Protein 5HWK (pdb70)

Secondary structure (DSSP, 8-state):
--EEEEESSHHHHSPPTT-SEEEEEEEESEEEEEEEEESSSSS-SSS-EEEEEEEEHHHHTT-HHHHHHHHHH-TTPSP-SGGG-EEEEEEEEE-GGGGGGGGGGGGGS--TTEEEEEEEE-EE--GGGHHHHHHHHHHS-EE-TTS-EEEEEEEEEE-TTSTTB--S--HHHHHHHHHH-EETTEEHHHHHHHHHHHHHTS------HHHHHHHHHHHHHH-/--EEEEESSHHHHSPPTT-SEEEEEEEETEEEEEEEEESSSSS-SSS-EEEEEEEEHHHHHT-HHHHHHHHHH-TTPSP-SGGG-EEEEEEEEE-GGGGGGGGGGGGGS--TT-EEEEEEE-EE--GGGHHHHHHHHHHS-EE-TTS-EEEEEEEEE--TTSTTB--S--HHHHHHHHHH-EETTEEHHHHHHHHHHHHHTS-------HHHHHHHHHHHHHH-

Foldseek 3Di:
DWAKAWDQFVCLPVNDPAFDDKFWKWWFFKAKDQQFWFDAFAFNPVQTATGIFIAGPVRQVVDPVSQVVQLVFFPCPNDDDRRSHTGTTIMTTHDPVCRVCVVVVCVPHGDAQKDKDKDWIQIDGAPVCRVVVVVQQVPVPDADPVRGGTHTHMYIGNYPPTPRGRDDDDLLRNLVSQLPGGHPNGHSLVSLVVSVVSVVVGVRVDDGRSSVSSNVNNVVVND/DWAKAWDQFVCLVVNDPAFPDKFWKWWFFKAKDQFFWFDAFAFNPVQTATGIFIAGPVVQVVDPVSQVVQLVFFPLPVDDDRRSHTGTTIMTTHDPVCRVCVVVVCVPHGDAQKDKDKDWTQIDGAPVCRVVVVVQCPPPWDADPVRGTTHTHMYIGNYPPTPRGHDDDDLLRNLVSQLPGGHPNGHSLVSLVVSVVSSVVGCHVPDDGRSSVSSNVNNVVVND

Radius of gyration: 26.36 Å; Cα contacts (8 Å, |Δi|>4): 955; chains: 2; bounding box: 54×65×70 Å

Solvent-accessible surface area: 19869 Å² total; per-residue (Å²): 136,14,57,30,1,1,0,14,8,9,13,2,67,82,59,6,69,106,87,80,68,78,0,8,2,23,0,17,11,15,6,4,11,0,1,0,10,6,10,68,39,18,0,51,43,8,79,17,0,24,0,2,0,1,1,38,36,69,38,0,85,82,71,96,50,4,51,141,17,5,36,128,45,28,151,52,50,93,11,130,44,66,65,39,5,64,2,12,0,0,0,0,43,0,15,65,129,42,20,160,62,6,178,71,17,13,98,99,14,22,81,30,23,30,68,41,64,97,44,81,3,41,7,74,25,34,72,92,45,55,91,54,12,8,84,8,11,115,84,97,93,64,106,59,121,100,54,30,106,4,9,62,2,3,0,21,10,0,30,52,110,13,22,6,7,32,17,66,23,74,15,74,92,0,0,49,35,1,23,121,11,119,8,117,52,24,42,0,58,65,4,0,38,74,1,29,114,6,27,77,125,14,92,40,134,49,74,32,73,2,9,78,29,0,45,70,26,0,64,120,102,124,120,131,22,59,30,0,1,0,14,8,7,14,1,63,80,54,7,67,103,88,81,66,74,1,6,1,15,0,19,13,14,6,4,12,0,1,0,13,6,32,74,39,18,0,50,105,89,102,46,0,24,0,2,0,1,3,38,36,70,42,0,86,89,75,120,47,5,56,83,17,6,40,122,44,28,144,54,47,93,14,128,47,63,63,40,4,60,1,11,0,0,0,0,40,0,15,69,127,45,21,160,62,6,180,72,17,13,98,103,13,21,80,58,22,32,68,40,60,100,37,83,4,30,8,68,12,29,71,97,43,101,89,54,6,13,87,11,12,116,88,63,93,84,104,56,94,99,48,54,107,5,9,77,2,6,0,22,9,1,42,68,132,23,144,4,28,47,19,57,22,75,14,66,88,0,0,85,35,1,7,103,9,36,9,116,51,9,15,0,12,23,5,0,2,43,1,80,66,6,21,60,131,14,65,6,114,158,52,70,27,72,3,8,85,28,0,24,56,24,0,60,143,95,47,120

GO terms:
  GO:0003839 gamma-glutamylcyclotransferase activity (F, IDA)
  GO:0006751 glutathione catabolic process (P, IDA)
  GO:0005634 nucleus (C, HDA)
  GO:0005737 cytoplasm (C, HDA)
  GO:0006751 glutathione catabolic process (P, IMP)
  GO:0061928 glutathione specific gamma-glutamylcyclotransferase activity (F, EXP)

Nearest PDB structures (foldseek):
  5hwk-assembly1_A  TM=1.005E+00  e=3.195E-49  Saccharomyces cerevisiae S288C
  5hwk-assembly2_B  TM=1.004E+00  e=3.690E-48  Saccharomyces cerevisiae S288C
  5hwi-assembly1_A  TM=9.031E-01  e=1.404E-39  Saccharomyces cerevisiae S288C
  6ky1-assembly1_A  TM=8.553E-01  e=5.221E-18  Homo sapiens
  6k95-assembly2_B  TM=8.012E-01  e=1.208E-15  Homo sapiens

B-factor: mean 34.8, std 12.44, range [16.28, 78.44]

Sequence (447 aa):
SGIIWVLGYGSLIYKPPPSHYTHRIPAIIHGFARRFWQSSTDHRGTPANPGRVATLIPYEDIIRQTAFLKNVNLYSESAPIQDPDDLVTIGVVVYYIPPEHAQEVREYLNVREQNGYTLHEVEVHLETNREHEAELGEALEQLPRHNKSGKRVLLTSSVYIGTIDNEAFVGPETVDETAKVIAVSSHGPSGSNYEYLAKLEQALAQMPIRITDHYLTALLETVNKYRHSGIIWVLGYGSLIYKPPSHYTHRIPAIIHGFARRFWQSSTDHRGTPANPGRVATLIPYEDIIRQTAFLKNVNLYSESAPIQDPDDLVTIGVVVYYIPPEHAQEVREYLNVREQNGYTLHEVEVVHLETNREHEAELGEALEQLPRHNKSGKRVLLTSVYIGTIDNEEAFVGPETVDETAKVIAVSSHGPSGSNYEYLAKLEQALAQMPIMRITDHYLTALLETVNKYRRH

InterPro domains:
  IPR006840 Glutathione-specific gamma-glutamylcyclotransferase [PF04752] (8-231)
  IPR006840 Glutathione-specific gamma-glutamylcyclotransferase [PTHR12192] (8-231)
  IPR013024 Gamma-glutamyl cyclotransferase-like [cd06661] (12-136)

Organism: Saccharomyces cerevisiae (strain ATCC 204508 / S288c) (NCBI:txid559292)

Structure (mmCIF, N/CA/C/O backbone):
data_5HWK
#
_entry.id   5HWK
#
_cell.length_a   41.779
_cell.length_b   62.019
_cell.length_c   61.695
_cell.angle_alpha   113.71
_cell.angle_beta   89.89
_cell.angle_gamma   101.80
#
_symmetry.space_group_name_H-M   'P 1'
#
loop_
_entity.id
_entity.type
_entity.pdbx_description
1 polymer 'Glutathione-specific gamma-glutamylcyclotransferase'
2 non-polymer 'BENZOIC ACID'
3 non-polymer 'PHOSPHATE ION'
4 water water
#
loop_
_atom_site.group_PDB
_atom_site.id
_atom_site.type_symbol
_atom_site.label_atom_id
_atom_site.label_alt_id
_atom_site.label_comp_id
_atom_site.label_asym_id
_atom_site.label_entity_id
_atom_site.label_seq_id
_atom_site.pdbx_PDB_ins_code
_atom_site.Cartn_x
_atom_site.Cartn_y
_atom_site.Cartn_z
_atom_site.occupancy
_atom_site.B_iso_or_equiv
_atom_site.auth_seq_id
_atom_site.auth_comp_id
_atom_site.auth_asym_id
_atom_site.auth_atom_id
_atom_site.pdbx_PDB_model_num
ATOM 1 N N . SER A 1 6 ? -43.092 -34.292 -12.999 1.00 56.45 6 SER A N 1
ATOM 2 C CA . SER A 1 6 ? -42.440 -33.066 -12.541 1.00 56.89 6 SER A CA 1
ATOM 3 C C . SER A 1 6 ? -42.088 -32.135 -13.704 1.00 51.23 6 SER A C 1
ATOM 4 O O . SER A 1 6 ? -42.751 -31.115 -13.929 1.00 51.64 6 SER A O 1
ATOM 7 N N . GLY A 1 7 ? -41.021 -32.472 -14.423 1.00 43.28 7 GLY A N 1
ATOM 8 C CA . GLY A 1 7 ? -40.689 -31.795 -15.665 1.00 37.02 7 GLY A CA 1
ATOM 9 C C . GLY A 1 7 ? -41.498 -32.346 -16.820 1.00 35.88 7 GLY A C 1
ATOM 10 O O . GLY A 1 7 ? -42.504 -33.031 -16.635 1.00 38.56 7 GLY A O 1
ATOM 11 N N A ILE A 1 8 ? -41.033 -32.044 -18.053 0.46 30.47 8 ILE A N 1
ATOM 12 N N B ILE A 1 8 ? -41.049 -32.056 -18.024 0.54 32.19 8 ILE A N 1
ATOM 13 C CA A ILE A 1 8 ? -41.750 -32.319 -19.311 0.46 29.11 8 ILE A CA 1
ATOM 14 C CA B ILE A 1 8 ? -41.754 -32.585 -19.173 0.54 33.81 8 ILE A CA 1
ATOM 15 C C A ILE A 1 8 ? -40.782 -32.956 -20.309 0.46 27.99 8 ILE A C 1
ATOM 16 C C B ILE A 1 8 ? -40.746 -33.091 -20.180 0.54 30.04 8 ILE A C 1
ATOM 17 O O A ILE A 1 8 ? -39.691 -32.419 -20.547 0.46 30.50 8 ILE A O 1
ATOM 18 O O B ILE A 1 8 ? -39.607 -32.613 -20.272 0.54 31.63 8 ILE A O 1
ATOM 27 N N . TRP A 1 9 ? -41.180 -34.090 -20.912 1.00 26.04 9 TRP A N 1
ATOM 28 C CA . TRP A 1 9 ? -40.444 -34.617 -22.044 1.00 24.00 9 TRP A CA 1
ATOM 29 C C . TRP A 1 9 ? -41.085 -34.030 -23.281 1.00 23.00 9 TRP A C 1
ATOM 30 O O . TRP A 1 9 ? -42.296 -34.033 -23.402 1.00 26.35 9 TRP A O 1
ATOM 41 N N . VAL A 1 10 ? -40.246 -33.498 -24.160 1.00 23.33 10 VAL A N 1
ATOM 42 C CA . VAL A 1 10 ? -40.712 -32.850 -25.388 1.00 22.85 10 VAL A CA 1
ATOM 43 C C . VAL A 1 10 ? -40.120 -33.604 -26.567 1.00 21.81 10 VAL A C 1
ATOM 44 O O . VAL A 1 10 ? -38.900 -33.736 -26.660 1.00 24.13 10 VAL A O 1
ATOM 48 N N . LEU A 1 11 ? -40.970 -34.020 -27.516 1.00 22.93 11 LEU A N 1
ATOM 49 C CA . LEU A 1 11 ? -40.488 -34.669 -28.725 1.00 24.62 11 LEU A CA 1
ATOM 50 C C . LEU A 1 11 ? -39.994 -33.618 -29.695 1.00 24.54 11 LEU A C 1
ATOM 51 O O . LEU A 1 11 ? -40.596 -32.551 -29.820 1.00 27.64 11 LEU A O 1
ATOM 56 N N . GLY A 1 12 ? -38.867 -33.909 -30.329 1.00 23.42 12 GLY A N 1
ATOM 57 C CA . GLY A 1 12 ? -38.447 -33.107 -31.473 1.00 23.04 12 GLY A CA 1
ATOM 58 C C . GLY A 1 12 ? -38.357 -33.957 -32.723 1.00 22.86 12 GLY A C 1
ATOM 59 O O . GLY A 1 12 ? -37.713 -35.012 -32.718 1.00 25.23 12 GLY A O 1
ATOM 60 N N . TYR A 1 13 ? -38.996 -33.509 -33.818 1.00 22.25 13 TYR A N 1
ATOM 61 C CA . TYR A 1 13 ? -38.976 -34.237 -35.080 1.00 23.22 13 TYR A CA 1
ATOM 62 C C . TYR A 1 13 ? -38.564 -33.334 -36.232 1.00 22.38 13 TYR A C 1
ATOM 63 O O . TYR A 1 13 ? -38.421 -33.816 -37.358 1.00 24.62 13 TYR A O 1
ATOM 72 N N . GLY A 1 14 ? -38.390 -32.040 -35.983 1.00 21.61 14 GLY A N 1
ATOM 73 C CA . GLY A 1 14 ? -38.027 -31.060 -37.008 1.00 22.21 14 GLY A CA 1
ATOM 74 C C . GLY A 1 14 ? -36.897 -30.219 -36.474 1.00 23.06 14 GLY A C 1
ATOM 75 O O . GLY A 1 14 ? -35.873 -30.786 -36.061 1.00 24.29 14 GLY A O 1
ATOM 76 N N . SER A 1 15 ? -37.050 -28.892 -36.479 1.00 22.99 15 SER A N 1
ATOM 77 C CA . SER A 1 15 ? -35.950 -28.032 -36.081 1.00 22.70 15 SER A CA 1
ATOM 78 C C . SER A 1 15 ? -35.567 -28.177 -34.631 1.00 22.46 15 SER A C 1
ATOM 79 O O . SER A 1 15 ? -34.469 -27.766 -34.294 1.00 23.62 15 SER A O 1
ATOM 82 N N . LEU A 1 16 ? -36.430 -28.715 -33.748 1.00 20.42 16 LEU A N 1
ATOM 83 C CA . LEU A 1 16 ? -35.962 -28.882 -32.368 1.00 21.80 16 LEU A CA 1
ATOM 84 C C . LEU A 1 16 ? -34.852 -29.905 -32.279 1.00 22.35 16 LEU A C 1
ATOM 85 O O . LEU A 1 16 ? -34.151 -29.934 -31.263 1.00 24.30 16 LEU A O 1
ATOM 90 N N . ILE A 1 17 ? -34.679 -30.770 -33.291 1.00 22.61 17 ILE A N 1
ATOM 91 C CA . ILE A 1 17 ? -33.579 -31.733 -33.252 1.00 24.94 17 ILE A CA 1
ATOM 92 C C . ILE A 1 17 ? -32.237 -31.019 -33.242 1.00 26.64 17 ILE A C 1
ATOM 93 O O . ILE A 1 17 ? -31.339 -31.340 -32.458 1.00 28.05 17 ILE A O 1
ATOM 98 N N . TYR A 1 18 ? -32.060 -30.058 -34.138 1.00 26.35 18 TYR A N 1
ATOM 99 C CA . TYR A 1 18 ? -30.759 -29.429 -34.298 1.00 27.32 18 TYR A CA 1
ATOM 100 C C . TYR A 1 18 ? -30.684 -28.019 -33.748 1.00 26.92 18 TYR A C 1
ATOM 101 O O . TYR A 1 18 ? -29.569 -27.467 -33.668 1.00 31.63 18 TYR A O 1
ATOM 110 N N . LYS A 1 19 ? -31.821 -27.417 -33.380 1.00 25.36 19 LYS A N 1
ATOM 111 C CA . LYS A 1 19 ? -31.856 -26.126 -32.696 1.00 25.67 19 LYS A CA 1
ATOM 112 C C . LYS A 1 19 ? -32.651 -26.42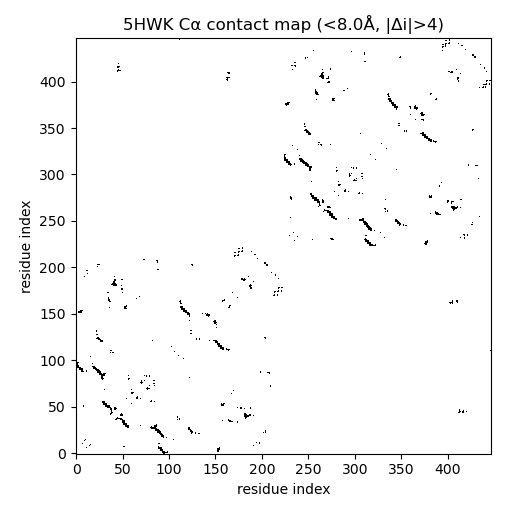0 -31.426 1.00 24.42 19 LYS A C 1
ATOM 113 O O . LYS A 1 19 ? -33.875 -26.196 -31.377 1.00 25.46 19 LYS A O 1
ATOM 119 N N A PRO A 1 20 ? -31.996 -26.930 -30.390 0.55 26.01 20 PRO A N 1
ATOM 120 N N B PRO A 1 20 ? -32.008 -26.985 -30.409 0.45 25.36 20 PRO A N 1
ATOM 121 C CA A PRO A 1 20 ? -32.723 -27.492 -29.244 0.55 25.07 20 PRO A CA 1
ATOM 122 C CA B PRO A 1 20 ? -32.748 -27.539 -29.261 0.45 25.38 20 PRO A CA 1
ATOM 123 C C A PRO A 1 20 ? -33.405 -26.417 -28.426 0.55 27.38 20 PRO A C 1
ATOM 124 C C B PRO A 1 20 ? -33.338 -26.459 -28.376 0.45 26.84 20 PRO A C 1
ATOM 125 O O A PRO A 1 20 ? -33.083 -25.222 -28.537 0.55 31.45 20 PRO A O 1
ATOM 126 O O B PRO A 1 20 ? -32.879 -25.305 -28.376 0.45 29.22 20 PRO A O 1
ATOM 133 N N . PRO A 1 21 ? -34.350 -26.820 -27.585 1.00 26.87 21 PRO A N 1
ATOM 134 C CA . PRO A 1 21 ? -34.886 -25.896 -26.584 1.00 30.25 21 PRO A CA 1
ATOM 135 C C . PRO A 1 21 ? -33.843 -25.588 -25.510 1.00 30.41 21 PRO A C 1
ATOM 136 O O . PRO A 1 21 ? -32.874 -26.329 -25.296 1.00 30.76 21 PRO A O 1
ATOM 140 N N . SER A 1 22 ? -34.036 -24.448 -24.852 1.00 33.79 22 SER A N 1
ATOM 141 C CA . SER A 1 22 ? -33.162 -24.058 -23.762 1.00 35.21 22 SER A CA 1
ATOM 142 C C . SER A 1 22 ? -33.365 -24.967 -22.571 1.00 33.01 22 SER A C 1
ATOM 143 O O . SER A 1 22 ? -34.462 -25.462 -22.307 1.00 36.08 22 SER A O 1
ATOM 146 N N . HIS A 1 23 ? -32.289 -25.177 -21.847 1.00 32.57 23 HIS A N 1
ATOM 147 C CA . HIS A 1 23 ? -32.322 -25.734 -20.503 1.00 33.64 23 HIS A CA 1
ATOM 148 C C . HIS A 1 23 ? -32.681 -27.213 -20.445 1.00 30.45 23 HIS A C 1
ATOM 149 O O . HIS A 1 23 ? -33.022 -27.721 -19.358 1.00 31.47 23 HIS A O 1
ATOM 156 N N . TYR A 1 24 ? -32.620 -27.939 -21.561 1.00 28.12 24 TYR A N 1
ATOM 157 C CA . TYR A 1 24 ? -32.870 -29.369 -21.469 1.00 26.41 24 TYR A CA 1
ATOM 158 C C . TYR A 1 24 ? -31.780 -30.023 -20.627 1.00 26.47 24 TYR A C 1
ATOM 159 O O . TYR A 1 24 ? -30.616 -29.587 -20.623 1.00 28.15 24 TYR A O 1
ATOM 168 N N . THR A 1 25 ? -32.148 -31.094 -19.935 1.00 26.46 25 THR A N 1
ATOM 169 C CA . THR A 1 25 ? -31.139 -31.864 -19.203 1.00 27.07 25 THR A CA 1
ATOM 170 C C . THR A 1 25 ? -30.945 -33.286 -19.701 1.00 27.81 25 THR A C 1
ATOM 171 O O . THR A 1 25 ? -30.016 -33.966 -19.220 1.00 31.51 25 THR A O 1
ATOM 175 N N . HIS A 1 26 ? -31.778 -33.758 -20.628 1.00 27.17 26 HIS A N 1
ATOM 176 C CA . HIS A 1 26 ? -31.552 -34.980 -21.387 1.00 26.05 26 HIS A CA 1
ATOM 177 C C . HIS A 1 26 ? -31.945 -34.715 -22.833 1.00 24.87 26 HIS A C 1
ATOM 178 O O . HIS A 1 26 ? -32.910 -33.972 -23.102 1.00 25.79 26 HIS A O 1
ATOM 185 N N . ARG A 1 27 ? -31.232 -35.372 -23.749 1.00 26.48 27 ARG A N 1
ATOM 186 C CA . ARG A 1 27 ? -31.553 -35.337 -25.185 1.00 27.16 27 ARG A CA 1
ATOM 187 C C . ARG A 1 27 ? -31.298 -36.755 -25.673 1.00 30.48 27 ARG A C 1
ATOM 188 O O . ARG A 1 27 ? -30.140 -37.171 -25.783 1.00 32.42 27 ARG A O 1
ATOM 196 N N . ILE A 1 28 ? -32.355 -37.512 -25.915 1.00 27.30 28 ILE A N 1
ATOM 197 C CA . ILE A 1 28 ? -32.251 -38.939 -26.210 1.00 28.03 28 ILE A CA 1
ATOM 198 C C . ILE A 1 28 ? -32.660 -39.163 -27.662 1.00 28.16 28 ILE A C 1
ATOM 199 O O . ILE A 1 28 ? -33.815 -38.885 -28.010 1.00 28.24 28 ILE A O 1
ATOM 204 N N . PRO A 1 29 ? -31.773 -39.681 -28.527 1.00 30.97 29 PRO A N 1
ATOM 205 C CA . PRO A 1 29 ? -32.182 -40.035 -29.894 1.00 30.96 29 PRO A CA 1
ATOM 206 C C . PRO A 1 29 ? -33.280 -41.074 -29.807 1.00 32.75 29 PRO A C 1
ATOM 207 O O . PRO A 1 29 ? -33.240 -41.967 -28.960 1.00 35.64 29 PRO A O 1
ATOM 211 N N . ALA A 1 30 ? -34.284 -40.950 -30.660 1.00 32.98 30 ALA A N 1
ATOM 212 C CA . ALA A 1 30 ? -35.469 -41.768 -30.459 1.00 36.62 30 ALA A CA 1
ATOM 213 C C . ALA A 1 30 ? -36.047 -42.238 -31.772 1.00 35.98 30 ALA A C 1
ATOM 214 O O . ALA A 1 30 ? -36.189 -41.452 -32.721 1.00 35.49 30 ALA A O 1
ATOM 216 N N . ILE A 1 31 ? -36.419 -43.516 -31.795 1.00 37.09 31 ILE A N 1
ATOM 217 C CA . ILE A 1 31 ? -37.362 -44.042 -32.763 1.00 37.78 31 ILE A CA 1
ATOM 218 C C . ILE A 1 31 ? -38.738 -43.807 -32.160 1.00 35.75 31 ILE A C 1
ATOM 219 O O . ILE A 1 31 ? -39.087 -44.425 -31.146 1.00 36.58 31 ILE A O 1
ATOM 224 N N . ILE A 1 32 ? -39.498 -42.888 -32.737 1.00 37.07 32 ILE A N 1
ATOM 225 C CA . ILE A 1 32 ? -40.822 -42.528 -32.244 1.00 35.47 32 ILE A CA 1
ATOM 226 C C . ILE A 1 32 ? -41.833 -43.369 -33.006 1.00 34.38 32 ILE A C 1
ATOM 227 O O . ILE A 1 32 ? -41.915 -43.282 -34.235 1.00 39.23 32 ILE A O 1
ATOM 232 N N . HIS A 1 33 ? -42.627 -44.162 -32.285 1.00 34.26 33 HIS A N 1
ATOM 233 C CA . HIS A 1 33 ? -43.642 -44.981 -32.928 1.00 33.60 33 HIS A CA 1
ATOM 234 C C . HIS A 1 33 ? -44.980 -44.271 -32.926 1.00 34.55 33 HIS A C 1
ATOM 235 O O . HIS A 1 33 ? -45.259 -43.444 -32.054 1.00 36.46 33 HIS A O 1
ATOM 242 N N . GLY A 1 34 ? -45.793 -44.560 -33.945 1.00 33.48 34 GLY A N 1
ATOM 243 C CA . GLY A 1 34 ? -47.160 -44.107 -33.970 1.00 33.47 34 GLY A CA 1
ATOM 244 C C . GLY A 1 34 ? -47.428 -42.881 -34.828 1.00 30.59 34 GLY A C 1
ATOM 245 O O . GLY A 1 34 ? -48.586 -42.440 -34.891 1.00 31.30 34 GLY A O 1
ATOM 246 N N . PHE A 1 35 ? -46.406 -42.300 -35.478 1.00 31.16 35 PHE A N 1
ATOM 247 C CA . PHE A 1 35 ? -46.539 -41.078 -36.269 1.00 29.21 35 PHE A CA 1
ATOM 248 C C . PHE A 1 35 ? -45.693 -41.232 -37.517 1.00 29.50 35 PHE A C 1
ATOM 249 O O . PHE A 1 35 ? -44.648 -41.895 -37.498 1.00 32.89 35 PHE A O 1
ATOM 257 N N . ALA A 1 36 ? -46.130 -40.600 -38.601 1.00 26.48 36 ALA A N 1
ATOM 258 C CA . ALA A 1 36 ? -45.295 -40.415 -39.777 1.00 25.71 36 ALA A CA 1
ATOM 259 C C . ALA A 1 36 ? -44.951 -38.933 -39.889 1.00 22.82 36 ALA A C 1
ATOM 260 O O . ALA A 1 36 ? -45.808 -38.074 -39.675 1.00 25.14 36 ALA A O 1
ATOM 262 N N . ARG A 1 37 ? -43.729 -38.622 -40.307 1.00 21.55 37 ARG A N 1
ATOM 263 C CA . ARG A 1 37 ? -43.319 -37.225 -40.501 1.00 20.02 37 ARG A CA 1
ATOM 264 C C . ARG A 1 37 ? -43.384 -36.889 -41.996 1.00 20.03 37 ARG A C 1
ATOM 265 O O . ARG A 1 37 ? -42.882 -37.659 -42.819 1.00 21.04 37 ARG A O 1
ATOM 273 N N . ARG A 1 38 ? -44.059 -35.790 -42.337 1.00 19.49 38 ARG A N 1
ATOM 274 C CA . ARG A 1 38 ? -44.194 -35.398 -43.736 1.00 18.98 38 ARG A CA 1
ATOM 275 C C . ARG A 1 38 ? -44.001 -33.895 -43.822 1.00 18.93 38 ARG A C 1
ATOM 276 O O . ARG A 1 38 ? -44.348 -33.148 -42.907 1.00 19.12 38 ARG A O 1
ATOM 284 N N . PHE A 1 39 ? -43.514 -33.433 -44.983 1.00 17.96 39 PHE A N 1
ATOM 285 C CA . PHE A 1 39 ? -43.335 -31.990 -45.192 1.00 17.69 39 PHE A CA 1
ATOM 286 C C . PHE A 1 39 ? -44.625 -31.400 -45.779 1.00 18.16 39 PHE A C 1
ATOM 287 O O . PHE A 1 39 ? -44.691 -30.887 -46.903 1.00 20.27 39 PHE A O 1
ATOM 295 N N . TRP A 1 40 ? -45.697 -31.556 -44.992 1.00 19.52 40 TRP A N 1
ATOM 296 C CA . TRP A 1 40 ? -47.068 -31.213 -45.349 1.00 19.74 40 TRP A CA 1
ATOM 297 C C . TRP A 1 40 ? -47.600 -30.015 -44.587 1.00 19.27 40 TRP A C 1
ATOM 298 O O . TRP A 1 40 ? -48.828 -29.827 -44.516 1.00 20.55 40 TRP A O 1
ATOM 309 N N . GLN A 1 41 ? -46.711 -29.188 -44.033 1.00 19.75 41 GLN A N 1
ATOM 310 C CA . GLN A 1 41 ? -47.071 -27.955 -43.366 1.00 19.03 41 GLN A CA 1
ATOM 311 C C . GLN A 1 41 ? -46.440 -26.802 -44.146 1.00 19.31 41 GLN A C 1
ATOM 312 O O . GLN A 1 41 ? -45.273 -26.868 -44.530 1.00 20.34 41 GLN A O 1
ATOM 318 N N . SER A 1 42 ? -47.222 -25.792 -44.497 1.00 20.77 42 SER A N 1
ATOM 319 C CA . SER A 1 42 ? -46.598 -24.668 -45.194 1.00 20.56 42 SER A CA 1
ATOM 320 C C . SER A 1 42 ? -45.936 -23.696 -44.213 1.00 20.72 42 SER A C 1
ATOM 321 O O . SER A 1 42 ? -46.311 -23.628 -43.043 1.00 25.95 42 SER A O 1
ATOM 324 N N . SER A 1 43 ? -44.871 -23.017 -44.679 1.00 19.05 43 SER A N 1
ATOM 325 C CA . SER A 1 43 ? -44.191 -21.999 -43.900 1.00 19.25 43 SER A CA 1
ATOM 326 C C . SER A 1 43 ? -44.291 -20.682 -44.665 1.00 17.48 43 SER A C 1
ATOM 327 O O . SER A 1 43 ? -43.895 -20.596 -45.846 1.00 19.97 43 SER A O 1
ATOM 330 N N . THR A 1 44 ? -44.785 -19.643 -43.992 1.00 20.09 44 THR A N 1
ATOM 331 C CA . THR A 1 44 ? -44.904 -18.315 -44.591 1.00 20.89 44 THR A CA 1
ATOM 332 C C . THR A 1 44 ? -44.066 -17.262 -43.913 1.00 20.58 44 THR A C 1
ATOM 333 O O . THR A 1 44 ? -44.009 -16.151 -44.427 1.00 22.02 44 THR A O 1
ATOM 337 N N . ASP A 1 45 ? -43.387 -17.583 -42.795 1.00 20.66 45 ASP A N 1
ATOM 338 C CA . ASP A 1 45 ? -42.582 -16.602 -42.075 1.00 20.70 45 ASP A CA 1
ATOM 339 C C . ASP A 1 45 ? -41.133 -17.026 -41.927 1.00 22.02 45 ASP A C 1
ATOM 340 O O . ASP A 1 45 ? -40.330 -16.257 -41.384 1.00 24.93 45 ASP A O 1
ATOM 345 N N . HIS A 1 46 ? -40.772 -18.227 -42.389 1.00 20.97 46 HIS A N 1
ATOM 346 C CA . HIS A 1 46 ? -39.422 -18.719 -42.136 1.00 21.28 46 HIS A CA 1
ATOM 347 C C . HIS A 1 46 ? -38.779 -19.244 -43.404 1.00 21.26 46 HIS A C 1
ATOM 348 O O . HIS A 1 46 ? -37.698 -18.763 -43.804 1.00 21.57 46 HIS A O 1
ATOM 355 N N . ARG A 1 47 ? -39.412 -20.251 -44.026 1.00 20.60 47 ARG A N 1
ATOM 356 C CA . ARG A 1 47 ? -38.834 -20.919 -45.183 1.00 20.33 47 ARG A CA 1
ATOM 357 C C . ARG A 1 47 ? -39.637 -20.655 -46.449 1.00 19.24 47 ARG A C 1
ATOM 358 O O . ARG A 1 47 ? -39.359 -21.253 -47.502 1.00 22.07 47 ARG A O 1
ATOM 366 N N . GLY A 1 48 ? -40.521 -19.675 -46.387 1.00 20.26 48 GLY A N 1
ATOM 367 C CA . GLY A 1 48 ? -41.248 -19.154 -47.529 1.00 21.47 48 GLY A CA 1
ATOM 368 C C . GLY A 1 48 ? -41.863 -17.830 -47.127 1.00 21.06 48 GLY A C 1
ATOM 369 O O . GLY A 1 48 ? -41.534 -17.284 -46.066 1.00 22.69 48 GLY A O 1
ATOM 370 N N . THR A 1 49 ? -42.773 -17.326 -47.972 1.00 20.54 49 THR A N 1
ATOM 371 C CA . THR A 1 49 ? -43.443 -16.054 -47.734 1.00 22.24 49 THR A CA 1
ATOM 372 C C . THR A 1 49 ? -44.951 -16.271 -47.822 1.00 20.70 49 THR A C 1
ATOM 373 O O . THR A 1 49 ? -45.410 -17.324 -48.274 1.00 20.91 49 THR A O 1
ATOM 377 N N . PRO A 1 50 ? -45.756 -15.293 -47.391 1.00 21.22 50 PRO A N 1
ATOM 378 C CA . PRO A 1 50 ? -47.225 -15.435 -47.514 1.00 20.95 50 PRO A CA 1
ATOM 379 C C . PRO A 1 50 ? -47.701 -15.756 -48.913 1.00 21.26 50 PRO A C 1
ATOM 380 O O . PRO A 1 50 ? -48.584 -16.603 -49.101 1.00 23.34 50 PRO A O 1
ATOM 384 N N . ALA A 1 51 ? -47.147 -15.056 -49.907 1.00 22.20 51 ALA A N 1
ATOM 385 C CA . ALA A 1 51 ? -47.562 -15.325 -51.279 1.00 23.51 51 ALA A CA 1
ATOM 386 C C . ALA A 1 51 ? -46.929 -16.584 -51.835 1.00 23.21 51 ALA A C 1
ATOM 387 O O . ALA A 1 51 ? -47.454 -17.146 -52.797 1.00 26.06 51 ALA A O 1
ATOM 389 N N . ASN A 1 52 ? -45.775 -17.017 -51.310 1.00 21.04 52 ASN A N 1
ATOM 390 C CA . ASN A 1 52 ? -45.048 -18.145 -51.876 1.00 20.53 52 ASN A CA 1
ATOM 391 C C . ASN A 1 52 ? -44.562 -18.998 -50.704 1.00 21.21 52 ASN A C 1
ATOM 392 O O . ASN A 1 52 ? -43.387 -18.965 -50.320 1.00 22.09 52 ASN A O 1
ATOM 397 N N . PRO A 1 53 ? -45.449 -19.803 -50.136 1.00 21.99 53 PRO A N 1
ATOM 398 C CA . PRO A 1 53 ? -45.081 -20.555 -48.933 1.00 23.29 53 PRO A CA 1
ATOM 399 C C . PRO A 1 53 ? -44.088 -21.666 -49.220 1.00 22.07 53 PRO A C 1
ATOM 400 O O . PRO A 1 53 ? -44.008 -22.232 -50.315 1.00 25.32 53 PRO A O 1
ATOM 404 N N . GLY A 1 54 ? -43.345 -22.012 -48.191 1.00 19.60 54 GLY A N 1
ATOM 405 C CA . GLY A 1 54 ? -42.483 -23.174 -48.240 1.00 20.11 54 GLY A CA 1
ATOM 406 C C . GLY A 1 54 ? -43.150 -24.409 -47.627 1.00 19.62 54 GLY A C 1
ATOM 407 O O . GLY A 1 54 ? -44.355 -24.432 -47.359 1.00 20.34 54 GLY A O 1
ATOM 408 N N . ARG A 1 55 ? -42.339 -25.421 -47.347 1.00 18.61 55 ARG A N 1
ATOM 409 C CA . ARG A 1 55 ? -42.790 -26.687 -46.791 1.00 18.36 55 ARG A CA 1
ATOM 410 C C . ARG A 1 55 ? -41.905 -27.072 -45.627 1.00 17.02 55 ARG A C 1
ATOM 411 O O . ARG A 1 55 ? -40.681 -27.190 -45.775 1.00 19.23 55 ARG A O 1
ATOM 419 N N . VAL A 1 56 ? -42.521 -27.362 -44.469 1.00 17.54 56 VAL A N 1
ATOM 420 C CA . VAL A 1 56 ? -41.784 -27.748 -43.270 1.00 18.20 56 VAL A CA 1
ATOM 421 C C . VAL A 1 56 ? -42.478 -28.967 -42.668 1.00 18.18 56 VAL A C 1
ATOM 422 O O . VAL A 1 56 ? -43.503 -29.429 -43.161 1.00 18.34 56 VAL A O 1
ATOM 426 N N . ALA A 1 57 ? -41.850 -29.539 -41.640 1.00 17.48 57 ALA A N 1
ATOM 427 C CA . ALA A 1 57 ? -42.274 -30.855 -41.161 1.00 17.92 57 ALA A CA 1
ATOM 428 C C . ALA A 1 57 ? -43.466 -30.796 -40.208 1.00 19.47 57 ALA A C 1
ATOM 429 O O . ALA A 1 57 ? -43.565 -29.907 -39.350 1.00 20.53 57 ALA A O 1
ATOM 431 N N . THR A 1 58 ? -44.334 -31.786 -40.327 1.00 18.69 58 THR A N 1
ATOM 432 C CA . THR A 1 58 ? -45.350 -32.054 -39.298 1.00 18.98 58 THR A CA 1
ATOM 433 C C . THR A 1 58 ? -45.395 -33.550 -39.083 1.00 19.71 58 THR A C 1
ATOM 434 O O . THR A 1 58 ? -44.828 -34.310 -39.834 1.00 21.64 58 THR A O 1
ATOM 438 N N . LEU A 1 59 ? -46.059 -33.983 -38.005 1.00 21.56 59 LEU A N 1
ATOM 439 C CA . LEU A 1 59 ? -46.229 -35.402 -37.727 1.00 23.60 59 LEU A CA 1
ATOM 440 C C . LEU A 1 59 ? -47.700 -35.719 -37.891 1.00 27.86 59 LEU A C 1
ATOM 441 O O . LEU A 1 59 ? -48.560 -34.937 -37.477 1.00 31.55 59 LEU A O 1
ATOM 446 N N . ILE A 1 60 ? -47.998 -36.869 -38.467 1.00 27.27 60 ILE A N 1
ATOM 447 C CA . ILE A 1 60 ? -49.375 -37.290 -38.638 1.00 27.91 60 ILE A CA 1
ATOM 448 C C . ILE A 1 60 ? -49.565 -38.571 -37.842 1.00 30.09 60 ILE A C 1
ATOM 449 O O . ILE A 1 60 ? -48.814 -39.541 -38.024 1.00 27.29 60 ILE A O 1
ATOM 454 N N . PRO A 1 61 ? -50.520 -38.615 -36.924 1.00 32.44 61 PRO A N 1
ATOM 455 C CA . PRO A 1 61 ? -50.696 -39.826 -36.126 1.00 34.32 61 PRO A CA 1
ATOM 456 C C . PRO A 1 61 ? -51.354 -40.926 -36.925 1.00 32.62 61 PRO A C 1
ATOM 457 O O . PRO A 1 61 ? -52.127 -40.685 -37.857 1.00 31.59 61 PRO A O 1
ATOM 461 N N . TYR A 1 62 ? -51.080 -42.150 -36.469 1.00 32.78 62 TYR A N 1
ATOM 462 C CA . TYR A 1 62 ? -51.651 -43.353 -37.074 1.00 33.55 62 TYR A CA 1
ATOM 463 C C . TYR A 1 62 ? -53.165 -43.229 -37.260 1.00 35.01 62 TYR A C 1
ATOM 464 O O . TYR A 1 62 ? -53.702 -43.570 -38.318 1.00 37.07 62 TYR A O 1
ATOM 473 N N . GLU A 1 63 ? -53.875 -42.753 -36.231 1.00 38.13 63 GLU A N 1
ATOM 474 C CA . GLU A 1 63 ? -55.333 -42.721 -36.306 1.00 40.88 63 GLU A CA 1
ATOM 475 C C . GLU A 1 63 ? -55.829 -41.781 -37.402 1.00 40.09 63 GLU A C 1
ATOM 476 O O . GLU A 1 63 ? -56.909 -42.001 -37.967 1.00 43.42 63 GLU A O 1
ATOM 478 N N . ASP A 1 64 ? -55.038 -40.772 -37.766 1.00 38.93 64 ASP A N 1
ATOM 479 C CA . ASP A 1 64 ? -55.418 -39.943 -38.902 1.00 39.54 64 ASP A CA 1
ATOM 480 C C . ASP A 1 64 ? -55.034 -40.588 -40.222 1.00 38.29 64 ASP A C 1
ATOM 481 O O . ASP A 1 64 ? -55.746 -40.428 -41.223 1.00 39.61 64 ASP A O 1
ATOM 486 N N . ILE A 1 65 ? -53.909 -41.298 -40.245 1.00 34.37 65 ILE A N 1
ATOM 487 C CA . ILE A 1 65 ? -53.445 -41.938 -41.473 1.00 33.27 65 ILE A CA 1
ATOM 488 C C . ILE A 1 65 ? -54.451 -42.964 -41.963 1.00 33.46 65 ILE A C 1
ATOM 489 O O . ILE A 1 65 ? -54.801 -43.007 -43.146 1.00 32.85 65 ILE A O 1
ATOM 494 N N . ILE A 1 66 ? -54.938 -43.810 -41.057 1.00 34.68 66 ILE A N 1
ATOM 495 C CA . ILE A 1 66 ? -55.808 -44.900 -41.486 1.00 37.95 66 ILE A CA 1
ATOM 496 C C . ILE A 1 66 ? -57.178 -44.401 -41.928 1.00 39.54 66 ILE A C 1
ATOM 497 O O . ILE A 1 66 ? -57.909 -45.137 -42.593 1.00 42.33 66 ILE A O 1
ATOM 502 N N . ARG A 1 67 ? -57.543 -43.167 -41.583 1.00 39.68 67 ARG A N 1
ATOM 503 C CA . ARG A 1 67 ? -58.846 -42.615 -41.935 1.00 39.59 67 ARG A CA 1
ATOM 504 C C . ARG A 1 67 ? -58.904 -41.977 -43.322 1.00 42.13 67 ARG A C 1
ATOM 505 O O . ARG A 1 67 ? -59.991 -41.600 -43.759 1.00 44.86 67 ARG A O 1
ATOM 507 N N . GLN A 1 68 ? -57.786 -41.833 -44.034 1.00 40.11 68 GLN A N 1
ATOM 508 C CA . GLN A 1 68 ? -57.813 -41.295 -45.396 1.00 39.92 68 GLN A CA 1
ATOM 509 C C . GLN A 1 68 ? -56.985 -42.186 -46.300 1.00 34.75 68 GLN A C 1
ATOM 510 O O . GLN A 1 68 ? -55.793 -42.358 -46.063 1.00 33.93 68 GLN A O 1
ATOM 516 N N . THR A 1 69 ? -57.609 -42.732 -47.343 1.00 35.06 69 THR A N 1
ATOM 517 C CA . THR A 1 69 ? -56.902 -43.637 -48.240 1.00 34.83 69 THR A CA 1
ATOM 518 C C . THR A 1 69 ? -55.616 -43.028 -48.772 1.00 33.09 69 THR A C 1
ATOM 519 O O . THR A 1 69 ? -54.591 -43.713 -48.851 1.00 32.26 69 THR A O 1
ATOM 523 N N . ALA A 1 70 ? -55.640 -41.738 -49.127 1.00 31.07 70 ALA A N 1
ATOM 524 C CA . ALA A 1 70 ? -54.438 -41.122 -49.689 1.00 32.25 70 ALA A CA 1
ATOM 525 C C . ALA A 1 70 ? -53.302 -41.084 -48.673 1.00 29.69 70 ALA A C 1
ATOM 526 O O . ALA A 1 70 ? -52.128 -41.251 -49.040 1.00 28.22 70 ALA A O 1
ATOM 528 N N . PHE A 1 71 ? -53.615 -40.811 -47.397 1.00 29.63 71 PHE A N 1
ATOM 529 C CA . PHE A 1 71 ? -52.554 -40.835 -46.391 1.00 28.30 71 PHE A CA 1
ATOM 530 C C . PHE A 1 71 ? -51.998 -42.245 -46.238 1.00 28.24 71 PHE A C 1
ATOM 531 O O . PHE A 1 71 ? -50.773 -42.438 -46.163 1.00 26.53 71 PHE A O 1
ATOM 539 N N . LEU A 1 72 ? -52.887 -43.252 -46.182 1.00 27.97 72 LEU A N 1
ATOM 540 C CA . LEU A 1 72 ? -52.443 -44.624 -45.952 1.00 28.10 72 LEU A CA 1
ATOM 541 C C . LEU A 1 72 ? -51.586 -45.125 -47.116 1.00 28.06 72 LEU A C 1
ATOM 542 O O . LEU A 1 72 ? -50.534 -45.749 -46.910 1.00 28.98 72 LEU A O 1
ATOM 547 N N . LYS A 1 73 ? -52.005 -44.855 -48.354 1.00 28.89 73 LYS A N 1
ATOM 548 C CA . LYS A 1 73 ? -51.178 -45.272 -49.475 1.00 29.92 73 LYS A CA 1
ATOM 549 C C . LYS A 1 73 ? -49.823 -44.579 -49.465 1.00 27.39 73 LYS A C 1
ATOM 550 O O . LYS A 1 73 ? -48.800 -45.196 -49.785 1.00 28.93 73 LYS A O 1
ATOM 556 N N . ASN A 1 74 ? -49.785 -43.316 -49.047 1.00 26.74 74 ASN A N 1
ATOM 557 C CA . ASN A 1 74 ? -48.519 -42.587 -49.041 1.00 26.59 74 ASN A CA 1
ATOM 558 C C . ASN A 1 74 ? -47.594 -43.132 -47.952 1.00 27.07 74 ASN A C 1
ATOM 559 O O . ASN A 1 74 ? -46.390 -43.304 -48.168 1.00 28.10 74 ASN A O 1
ATOM 564 N N . VAL A 1 75 ? -48.146 -43.419 -46.774 1.00 26.76 75 VAL A N 1
ATOM 565 C CA . VAL A 1 75 ? -47.333 -44.022 -45.729 1.00 26.77 75 VAL A CA 1
ATOM 566 C C . VAL A 1 75 ? -46.842 -45.400 -46.141 1.00 27.45 75 VAL A C 1
ATOM 567 O O . VAL A 1 75 ? -45.669 -45.735 -45.936 1.00 28.97 75 VAL A O 1
ATOM 571 N N . ASN A 1 76 ? -47.714 -46.221 -46.740 1.00 28.25 76 ASN A N 1
ATOM 572 C CA . ASN A 1 76 ? -47.274 -47.539 -47.190 1.00 29.19 76 ASN A CA 1
ATOM 573 C C . ASN A 1 76 ? -46.224 -47.449 -48.294 1.00 30.22 76 ASN A C 1
ATOM 574 O O . ASN A 1 76 ? -45.357 -48.321 -48.396 1.00 32.65 76 ASN A O 1
ATOM 579 N N . LEU A 1 77 ? -46.252 -46.383 -49.096 1.00 28.98 77 LEU A N 1
ATOM 580 C CA . LEU A 1 77 ? -45.277 -46.225 -50.167 1.00 28.47 77 LEU A CA 1
ATOM 581 C C . LEU A 1 77 ? -43.855 -46.139 -49.631 1.00 29.33 77 LEU A C 1
ATOM 582 O O . LEU A 1 77 ? -42.920 -46.599 -50.293 1.00 31.24 77 LEU A O 1
ATOM 587 N N . TYR A 1 78 ? -43.668 -45.574 -48.430 1.00 27.93 78 TYR A N 1
ATOM 588 C CA . TYR A 1 78 ? -42.336 -45.347 -47.889 1.00 28.82 78 TYR A CA 1
ATOM 589 C C . TYR A 1 78 ? -42.022 -46.141 -46.636 1.00 29.96 78 TYR A C 1
ATOM 590 O O . TYR A 1 78 ? -40.939 -45.968 -46.073 1.00 34.42 78 TYR A O 1
ATOM 599 N N . SER A 1 79 ? -42.914 -47.006 -46.178 1.00 30.10 79 SER A N 1
ATOM 600 C CA . SER A 1 79 ? -42.706 -47.728 -44.936 1.00 31.54 79 SER A CA 1
ATOM 601 C C . SER A 1 79 ? -42.121 -49.103 -45.222 1.00 34.46 79 SER A C 1
ATOM 602 O O . SER A 1 79 ? -42.575 -49.801 -46.133 1.00 36.64 79 SER A O 1
ATOM 605 N N . GLU A 1 80 ? -41.132 -49.507 -44.412 1.00 37.44 80 GLU A N 1
ATOM 606 C CA . GLU A 1 80 ? -40.628 -50.888 -44.451 1.00 41.43 80 GLU A CA 1
ATOM 607 C C . GLU A 1 80 ? -41.613 -51.904 -43.890 1.00 41.90 80 GLU A C 1
ATOM 608 O O . GLU A 1 80 ? -41.381 -53.109 -44.027 1.00 45.09 80 GLU 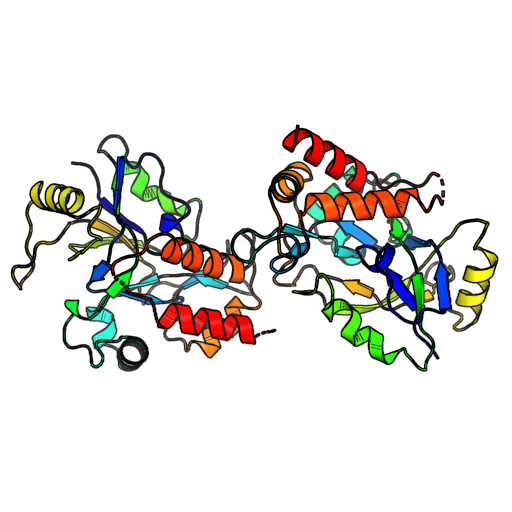A O 1
ATOM 614 N N . SER A 1 81 ? -42.698 -51.454 -43.273 1.00 40.32 81 SER A N 1
ATOM 615 C CA . SER A 1 81 ? -43.723 -52.326 -42.730 1.00 40.81 81 SER A CA 1
ATOM 616 C C . SER A 1 81 ? -45.004 -52.299 -43.555 1.00 39.79 81 SER A C 1
ATOM 617 O O . SER A 1 81 ? -46.045 -52.772 -43.078 1.00 41.69 81 SER A O 1
ATOM 620 N N . ALA A 1 82 ? -44.952 -51.767 -44.779 1.00 38.74 82 ALA A N 1
ATOM 621 C CA . ALA A 1 82 ? -46.132 -51.763 -45.633 1.00 36.06 82 ALA A CA 1
ATOM 622 C C . ALA A 1 82 ? -46.615 -53.195 -45.877 1.00 38.01 82 ALA A C 1
ATOM 623 O O . ALA A 1 82 ? -45.804 -54.086 -46.163 1.00 40.15 82 ALA A O 1
ATOM 625 N N . PRO A 1 83 ? -47.935 -53.457 -45.789 1.00 37.35 83 PRO A N 1
ATOM 626 C CA . PRO A 1 83 ? -48.984 -52.499 -45.392 1.00 35.82 83 PRO A CA 1
ATOM 627 C C . PRO A 1 83 ? -49.069 -52.394 -43.866 1.00 35.88 83 PRO A C 1
ATOM 628 O O . PRO A 1 83 ? -49.165 -53.425 -43.183 1.00 36.23 83 PRO A O 1
ATOM 632 N N . ILE A 1 84 ? -49.036 -51.171 -43.335 1.00 34.16 84 ILE A N 1
ATOM 633 C CA . ILE A 1 84 ? -48.992 -51.013 -41.885 1.00 33.54 84 ILE A CA 1
ATOM 634 C C . ILE A 1 84 ? -50.300 -51.499 -41.266 1.00 34.81 84 ILE A C 1
ATOM 635 O O . ILE A 1 84 ? -51.386 -51.364 -41.844 1.00 35.66 84 ILE A O 1
ATOM 640 N N . GLN A 1 85 ? -50.187 -52.079 -40.075 1.00 35.39 85 GLN A N 1
ATOM 641 C CA . GLN A 1 85 ? -51.298 -52.733 -39.398 1.00 36.57 85 GLN A CA 1
ATOM 642 C C . GLN A 1 85 ? -51.610 -52.163 -38.029 1.00 38.84 85 GLN A C 1
ATOM 643 O O . GLN A 1 85 ? -52.647 -52.524 -37.459 1.00 40.94 85 GLN A O 1
ATOM 649 N N . ASP A 1 86 ? -50.742 -51.326 -37.475 1.00 40.38 86 ASP A N 1
ATOM 650 C CA . ASP A 1 86 ? -50.857 -50.872 -36.100 1.00 40.79 86 ASP A CA 1
ATOM 651 C C . ASP A 1 86 ? -49.967 -49.655 -35.935 1.00 40.10 86 ASP A C 1
ATOM 652 O O . ASP A 1 86 ? -49.040 -49.451 -36.737 1.00 40.72 86 ASP A O 1
ATOM 655 N N . PRO A 1 87 ? -50.232 -48.817 -34.926 1.00 39.73 87 PRO A N 1
ATOM 656 C CA . PRO A 1 87 ? -49.387 -47.628 -34.724 1.00 40.31 87 PRO A CA 1
ATOM 657 C C . PRO A 1 87 ? -47.907 -47.950 -34.565 1.00 40.52 87 PRO A C 1
ATOM 658 O O . PRO A 1 87 ? -47.064 -47.154 -35.004 1.00 41.28 87 PRO A O 1
ATOM 662 N N . ASP A 1 88 ? -47.558 -49.093 -33.964 1.00 41.54 88 ASP A N 1
ATOM 663 C CA . ASP A 1 88 ? -46.152 -49.430 -33.812 1.00 42.78 88 ASP A CA 1
ATOM 664 C C . ASP A 1 88 ? -45.443 -49.605 -35.149 1.00 43.38 88 ASP A C 1
ATOM 665 O O . ASP A 1 88 ? -44.215 -49.481 -35.199 1.00 46.17 88 ASP A O 1
ATOM 670 N N . ASP A 1 89 ? -46.183 -49.888 -36.229 1.00 42.54 89 ASP A N 1
ATOM 671 C CA . ASP A 1 89 ? -45.576 -49.994 -37.558 1.00 43.08 89 ASP A CA 1
ATOM 672 C C . ASP A 1 89 ? -45.059 -48.661 -38.083 1.00 44.05 89 ASP A C 1
ATOM 673 O O . ASP A 1 89 ? -44.226 -48.652 -38.999 1.00 45.22 89 ASP A O 1
ATOM 678 N N . LEU A 1 90 ? -45.525 -47.538 -37.541 1.00 43.29 90 LEU A N 1
ATOM 679 C CA . LEU A 1 90 ? -45.067 -46.234 -37.998 1.00 43.78 90 LEU A CA 1
ATOM 680 C C . LEU A 1 90 ? -43.886 -45.816 -37.153 1.00 43.67 90 LEU A C 1
ATOM 681 O O . LEU A 1 90 ? -43.933 -45.879 -35.925 1.00 45.58 90 LEU A O 1
ATOM 686 N N . VAL A 1 91 ? -42.849 -45.332 -37.806 1.00 44.16 91 VAL A N 1
ATOM 687 C CA . VAL A 1 91 ? -41.620 -44.943 -37.144 1.00 44.77 91 VAL A CA 1
ATOM 688 C C . VAL A 1 91 ? -41.250 -43.565 -37.686 1.00 41.27 91 VAL A C 1
ATOM 689 O O . VAL A 1 91 ? -41.232 -43.354 -38.917 1.00 44.51 91 VAL A O 1
ATOM 693 N N . THR A 1 92 ? -40.967 -42.620 -36.778 1.00 39.03 92 THR A N 1
ATOM 694 C CA . THR A 1 92 ? -40.311 -41.351 -37.110 1.00 36.94 92 THR A CA 1
ATOM 695 C C . THR A 1 92 ? -39.050 -41.261 -36.260 1.00 35.74 92 THR A C 1
ATOM 696 O O . THR A 1 92 ? -39.111 -41.380 -35.033 1.00 35.23 92 THR A O 1
ATOM 700 N N . ILE A 1 93 ? -37.915 -41.038 -36.898 1.00 33.82 93 ILE A N 1
ATOM 701 C CA . ILE A 1 93 ? -36.658 -40.861 -36.180 1.00 30.64 93 ILE A CA 1
ATOM 702 C C . ILE A 1 93 ? -36.525 -39.404 -35.726 1.00 27.21 93 ILE A C 1
ATOM 703 O O . ILE A 1 93 ? -36.630 -38.475 -36.540 1.00 26.25 93 ILE A O 1
ATOM 707 N N . GLY A 1 94 ? -36.319 -39.203 -34.428 1.00 27.37 94 GLY A N 1
ATOM 708 C CA . GLY A 1 94 ? -36.250 -37.865 -33.863 1.00 26.76 94 GLY A CA 1
ATOM 709 C C . GLY A 1 94 ? -35.484 -37.902 -32.545 1.00 26.34 94 GLY A C 1
ATOM 710 O O . GLY A 1 94 ? -34.557 -38.695 -32.369 1.00 27.73 94 GLY A O 1
ATOM 711 N N A VAL A 1 95 ? -35.839 -37.008 -31.625 0.60 25.05 95 VAL A N 1
ATOM 712 N N B VAL A 1 95 ? -35.887 -37.029 -31.617 0.40 26.37 95 VAL A N 1
ATOM 713 C CA A VAL A 1 95 ? -35.246 -36.988 -30.293 0.60 24.36 95 VAL A CA 1
ATOM 714 C CA B VAL A 1 95 ? -35.219 -36.880 -30.327 0.40 26.88 95 VAL A CA 1
ATOM 715 C C A VAL A 1 95 ? -36.348 -36.728 -29.280 0.60 24.01 95 VAL A C 1
ATOM 716 C C B VAL A 1 95 ? -36.254 -36.510 -29.271 0.40 25.41 95 VAL A C 1
ATOM 717 O O A VAL A 1 95 ? -37.474 -36.357 -29.612 0.60 23.40 95 VAL A O 1
ATOM 718 O O B VAL A 1 95 ? -37.255 -35.843 -29.561 0.40 25.10 95 VAL A O 1
ATOM 725 N N . VAL A 1 96 ? -35.992 -36.900 -28.020 1.00 24.90 96 VAL A N 1
ATOM 726 C CA . VAL A 1 96 ? -36.834 -36.482 -26.913 1.00 24.89 96 VAL A CA 1
ATOM 727 C C . VAL A 1 96 ? -35.963 -35.754 -25.893 1.00 25.43 96 VAL A C 1
ATOM 728 O O . VAL A 1 96 ? -34.864 -36.217 -25.551 1.00 26.97 96 VAL A O 1
ATOM 732 N N . TYR A 1 97 ? -36.424 -34.584 -25.467 1.00 23.36 97 TYR A N 1
ATOM 733 C CA . TYR A 1 97 ? -35.719 -33.738 -24.513 1.00 22.77 97 TYR A CA 1
ATOM 734 C C . TYR A 1 97 ? -36.443 -33.784 -23.195 1.00 23.92 97 TYR A C 1
ATOM 735 O O . TYR A 1 97 ? -37.663 -33.864 -23.154 1.00 25.48 97 TYR A O 1
ATOM 744 N N . TYR A 1 98 ? -35.689 -33.691 -22.104 1.00 23.15 98 TYR A N 1
ATOM 745 C CA . TYR A 1 98 ? -36.315 -33.464 -20.806 1.00 23.35 98 TYR A CA 1
ATOM 746 C C . TYR A 1 98 ? -36.060 -32.036 -20.371 1.00 24.93 98 TYR A C 1
ATOM 747 O O . TYR A 1 98 ? -34.913 -31.558 -20.392 1.00 25.57 98 TYR A O 1
ATOM 756 N N . ILE A 1 99 ? -37.122 -31.371 -19.960 1.00 26.39 99 ILE A N 1
ATOM 757 C CA . ILE A 1 99 ? -37.095 -29.997 -19.471 1.00 27.73 99 ILE A CA 1
ATOM 758 C C . ILE A 1 99 ? -37.444 -30.042 -17.991 1.00 29.54 99 ILE A C 1
ATOM 759 O O . ILE A 1 99 ? -38.550 -30.456 -17.639 1.00 30.80 99 ILE A O 1
ATOM 764 N N . PRO A 1 100 ? -36.551 -29.626 -17.104 1.00 30.37 100 PRO A N 1
ATOM 765 C CA . PRO A 1 100 ? -36.840 -29.690 -15.644 1.00 32.62 100 PRO A CA 1
ATOM 766 C C . PRO A 1 100 ? -37.996 -28.787 -15.261 1.00 34.22 100 PRO A C 1
ATOM 767 O O . PRO A 1 100 ? -38.366 -27.864 -16.015 1.00 35.37 100 PRO A O 1
ATOM 771 N N . PRO A 1 101 ? -38.639 -29.085 -14.130 1.00 38.67 101 PRO A N 1
ATOM 772 C CA . PRO A 1 101 ? -39.786 -28.287 -13.665 1.00 39.83 101 PRO A CA 1
ATOM 773 C C . PRO A 1 101 ? -39.543 -26.789 -13.669 1.00 42.93 101 PRO A C 1
ATOM 774 O O . PRO A 1 101 ? -40.458 -26.017 -13.986 1.00 45.32 101 PRO A O 1
ATOM 778 N N . GLU A 1 102 ? -38.335 -26.355 -13.302 1.00 44.96 102 GLU A N 1
ATOM 779 C CA . GLU A 1 102 ? -38.037 -24.928 -13.249 1.00 49.80 102 GLU A CA 1
ATOM 780 C C . GLU A 1 102 ? -38.244 -24.252 -14.585 1.00 48.12 102 GLU A C 1
ATOM 781 O O . GLU A 1 102 ? -38.466 -23.038 -14.622 1.00 49.48 102 GLU A O 1
ATOM 787 N N . HIS A 1 103 ? -38.177 -25.005 -15.678 1.00 43.00 103 HIS A N 1
ATOM 788 C CA . HIS A 1 103 ? -38.289 -24.423 -17.003 1.00 42.44 103 HIS A CA 1
ATOM 789 C C . HIS A 1 103 ? -39.449 -24.971 -17.818 1.00 40.77 103 HIS A C 1
ATOM 790 O O . HIS A 1 103 ? -39.643 -24.524 -18.950 1.00 40.32 103 HIS A O 1
ATOM 797 N N . ALA A 1 104 ? -40.264 -25.875 -17.261 1.00 41.24 104 ALA A N 1
ATOM 798 C CA . ALA A 1 104 ? -41.293 -26.533 -18.062 1.00 39.79 104 ALA A CA 1
ATOM 799 C C . ALA A 1 104 ? -42.279 -25.536 -18.674 1.00 39.64 104 ALA A C 1
ATOM 800 O O . ALA A 1 104 ? -42.822 -25.772 -19.759 1.00 39.15 104 ALA A O 1
ATOM 802 N N . GLN A 1 105 ? -42.518 -24.412 -18.015 1.00 40.99 105 GLN A N 1
ATOM 803 C CA . GLN A 1 105 ? -43.533 -23.543 -18.583 1.00 42.76 105 GLN A CA 1
ATOM 804 C C . GLN A 1 105 ? -43.061 -22.860 -19.852 1.00 41.72 105 GLN A C 1
ATOM 805 O O . GLN A 1 105 ? -43.890 -22.332 -2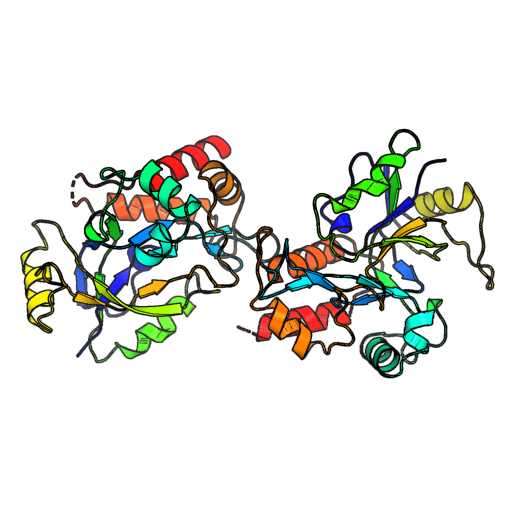0.593 1.00 44.20 105 GLN A O 1
ATOM 811 N N . GLU A 1 106 ? -41.767 -22.908 -20.149 1.00 36.48 106 GLU A N 1
ATOM 812 C CA . GLU A 1 106 ? -41.271 -22.318 -21.386 1.00 34.78 106 GLU A CA 1
ATOM 813 C C . GLU A 1 106 ? -41.669 -23.124 -22.617 1.00 32.12 106 GLU A C 1
ATOM 814 O O . GLU A 1 106 ? -41.557 -22.619 -23.743 1.00 31.58 106 GLU A O 1
ATOM 820 N N . VAL A 1 107 ? -42.092 -24.373 -22.429 1.00 31.68 107 VAL A N 1
ATOM 821 C CA . VAL A 1 107 ? -42.446 -25.221 -23.553 1.00 30.90 107 VAL A CA 1
ATOM 822 C C . VAL A 1 107 ? -43.533 -24.563 -24.396 1.00 31.46 107 VAL A C 1
ATOM 823 O O . VAL A 1 107 ? -43.524 -24.643 -25.637 1.00 29.30 107 VAL A O 1
ATOM 827 N N . ARG A 1 108 ? -44.451 -23.847 -23.748 1.00 29.93 108 ARG A N 1
ATOM 828 C CA . ARG A 1 108 ? -45.551 -23.214 -24.452 1.00 31.60 108 ARG A CA 1
ATOM 829 C C . ARG A 1 108 ? -45.090 -22.071 -25.337 1.00 31.82 108 ARG A C 1
ATOM 830 O O . ARG A 1 108 ? -45.909 -21.549 -26.103 1.00 34.32 108 ARG A O 1
ATOM 838 N N . GLU A 1 109 ? -43.806 -21.698 -25.287 1.00 30.95 109 GLU A N 1
ATOM 839 C CA . GLU A 1 109 ? -43.282 -20.609 -26.102 1.00 31.75 109 GLU A CA 1
ATOM 840 C C . GLU A 1 109 ? -42.172 -21.044 -27.054 1.00 28.47 109 GLU A C 1
ATOM 841 O O . GLU A 1 109 ? -41.571 -20.186 -27.711 1.00 30.86 109 GLU A O 1
ATOM 844 N N . TYR A 1 110 ? -41.906 -22.353 -27.193 1.00 25.36 110 TYR A N 1
ATOM 845 C CA . TYR A 1 110 ? -40.760 -22.788 -27.984 1.00 25.46 110 TYR A CA 1
ATOM 846 C C . TYR A 1 110 ? -40.893 -22.444 -29.447 1.00 26.56 110 TYR A C 1
ATOM 847 O O . TYR A 1 110 ? -39.875 -22.361 -30.131 1.00 28.26 110 TYR A O 1
ATOM 856 N N . LEU A 1 111 ? -42.106 -22.277 -29.959 1.00 25.33 111 LEU A N 1
ATOM 857 C CA . LEU A 1 111 ? -42.227 -21.987 -31.387 1.00 25.35 111 LEU A CA 1
ATOM 858 C C . LEU A 1 111 ? -41.983 -20.519 -31.727 1.00 24.95 111 LEU A C 1
ATOM 859 O O . LEU A 1 111 ? -41.977 -20.181 -32.922 1.00 27.04 111 LEU A O 1
ATOM 864 N N . ASN A 1 112 ? -41.788 -19.649 -30.728 1.00 28.38 112 ASN A N 1
ATOM 865 C CA . ASN A 1 112 ? -41.636 -18.221 -30.991 1.00 30.20 112 ASN A CA 1
ATOM 866 C C . ASN A 1 112 ? -40.399 -17.908 -31.829 1.00 30.49 112 ASN A C 1
ATOM 867 O O . ASN A 1 112 ? -40.325 -16.822 -32.419 1.00 35.22 112 ASN A O 1
ATOM 872 N N . VAL A 1 113 ? -39.436 -18.828 -31.890 1.00 30.68 113 VAL A N 1
ATOM 873 C CA . VAL A 1 113 ? -38.189 -18.654 -32.624 1.00 30.82 113 VAL A CA 1
ATOM 874 C C . VAL A 1 113 ? -38.087 -19.583 -33.823 1.00 30.55 113 VAL A C 1
ATOM 875 O O . VAL A 1 113 ? -36.984 -19.734 -34.398 1.00 32.37 113 VAL A O 1
ATOM 879 N N . ARG A 1 114 ? -39.180 -20.222 -34.220 1.00 27.92 114 ARG A N 1
ATOM 880 C CA . ARG A 1 114 ? -39.099 -21.189 -35.312 1.00 25.60 114 ARG A CA 1
ATOM 881 C C . ARG A 1 114 ? -40.432 -21.248 -36.052 1.00 23.96 114 ARG A C 1
ATOM 882 O O . ARG A 1 114 ? -41.250 -20.330 -35.971 1.00 25.46 114 ARG A O 1
ATOM 890 N N . GLU A 1 115 ? -40.619 -22.310 -36.832 1.00 24.34 115 GLU A N 1
ATOM 891 C CA . GLU A 1 115 ? -41.854 -22.488 -37.577 1.00 22.88 115 GLU A CA 1
ATOM 892 C C . GLU A 1 115 ? -42.993 -22.569 -36.563 1.00 21.81 115 GLU A C 1
ATOM 893 O O . GLU A 1 115 ? -42.865 -23.222 -35.513 1.00 23.67 115 GLU A O 1
ATOM 899 N N . GLN A 1 116 ? -44.097 -21.875 -36.850 1.00 22.18 116 GLN A N 1
ATOM 900 C CA . GLN A 1 116 ? -45.073 -21.651 -35.787 1.00 22.54 116 GLN A CA 1
ATOM 901 C C . GLN A 1 116 ? -46.512 -21.599 -36.292 1.00 23.52 116 GLN A C 1
ATOM 902 O O . GLN A 1 116 ? -47.433 -22.022 -35.574 1.00 23.92 116 GLN A O 1
ATOM 908 N N . ASN A 1 117 ? -46.773 -21.048 -37.489 1.00 22.33 117 ASN A N 1
ATOM 909 C CA . ASN A 1 117 ? -48.169 -20.878 -37.909 1.00 22.41 117 ASN A CA 1
ATOM 910 C C . ASN A 1 117 ? -48.846 -22.231 -38.035 1.00 23.84 117 ASN A C 1
ATOM 911 O O . ASN A 1 117 ? -48.341 -23.144 -38.697 1.00 23.86 117 ASN A O 1
ATOM 916 N N . GLY A 1 118 ? -50.001 -22.363 -37.390 1.00 22.51 118 GLY A N 1
ATOM 917 C CA . GLY A 1 118 ? -50.826 -23.548 -37.509 1.00 23.24 118 GLY A CA 1
ATOM 918 C C . GLY A 1 118 ? -50.400 -24.716 -36.633 1.00 24.36 118 GLY A C 1
ATOM 919 O O . GLY A 1 118 ? -51.083 -25.750 -36.627 1.00 27.10 118 GLY A O 1
ATOM 920 N N . TYR A 1 119 ? -49.334 -24.597 -35.862 1.00 22.83 119 TYR A N 1
ATOM 921 C CA . TYR A 1 119 ? -48.933 -25.670 -34.969 1.00 22.61 119 TYR A CA 1
ATOM 922 C C . TYR A 1 119 ? -49.670 -25.540 -33.651 1.00 23.34 119 TYR A C 1
ATOM 923 O O . TYR A 1 119 ? -49.875 -24.430 -33.142 1.00 25.30 119 TYR A O 1
ATOM 932 N N . THR A 1 120 ? -50.020 -26.684 -33.090 1.00 22.21 120 THR A N 1
ATOM 933 C CA . THR A 1 120 ? -50.645 -26.765 -31.763 1.00 24.38 120 THR A CA 1
ATOM 934 C C . THR A 1 120 ? -49.897 -27.743 -30.881 1.00 24.26 120 THR A C 1
ATOM 935 O O . THR A 1 120 ? -49.200 -28.662 -31.355 1.00 23.57 120 THR A O 1
ATOM 939 N N . LEU A 1 121 ? -50.018 -27.510 -29.576 1.00 26.46 121 LEU A N 1
ATOM 940 C CA . LEU A 1 121 ? -49.267 -28.276 -28.599 1.00 26.86 121 LEU A CA 1
ATOM 941 C C . LEU A 1 121 ? -50.156 -29.418 -28.122 1.00 27.18 121 LEU A C 1
ATOM 942 O O . LEU A 1 121 ? -51.313 -29.186 -27.750 1.00 28.94 121 LEU A O 1
ATOM 947 N N . HIS A 1 122 ? -49.607 -30.640 -28.132 1.00 26.95 122 HIS A N 1
ATOM 948 C CA . HIS A 1 122 ? -50.334 -31.835 -27.746 1.00 27.28 122 HIS A CA 1
ATOM 949 C C . HIS A 1 122 ? -49.535 -32.616 -26.718 1.00 26.59 122 HIS A C 1
ATOM 950 O O . HIS A 1 122 ? -48.317 -32.582 -26.682 1.00 27.30 122 HIS A O 1
ATOM 957 N N . GLU A 1 123 ? -50.251 -33.309 -25.837 1.00 28.06 123 GLU A N 1
ATOM 958 C CA . GLU A 1 123 ? -49.622 -34.215 -24.905 1.00 31.09 123 GLU A CA 1
ATOM 959 C C . GLU A 1 123 ? -50.052 -35.627 -25.271 1.00 33.35 123 GLU A C 1
ATOM 960 O O . GLU A 1 123 ? -51.268 -35.902 -25.409 1.00 36.12 123 GLU A O 1
ATOM 966 N N . VAL A 1 124 ? -49.076 -36.514 -25.437 1.00 33.09 124 VAL A N 1
ATOM 967 C CA . VAL A 1 124 ? -49.325 -37.847 -25.950 1.00 34.05 124 VAL A CA 1
ATOM 968 C C . VAL A 1 124 ? -48.423 -38.837 -25.244 1.00 33.84 124 VAL A C 1
ATOM 969 O O . VAL A 1 124 ? -47.311 -38.509 -24.856 1.00 31.88 124 VAL A O 1
ATOM 973 N N . GLU A 1 125 ? -48.924 -40.046 -25.054 1.00 37.40 125 GLU A N 1
ATOM 974 C CA . GLU A 1 125 ? -48.113 -41.149 -24.542 1.00 38.07 125 GLU A CA 1
ATOM 975 C C . GLU A 1 125 ? -47.512 -41.879 -25.734 1.00 38.18 125 GLU A C 1
ATOM 976 O O . GLU A 1 125 ? -48.252 -42.323 -26.617 1.00 42.45 125 GLU A O 1
ATOM 982 N N . VAL A 1 126 ? -46.183 -41.981 -25.796 1.00 37.62 126 VAL A N 1
ATOM 983 C CA . VAL A 1 126 ? -45.529 -42.519 -26.979 1.00 36.64 126 VAL A CA 1
ATOM 984 C C . VAL A 1 126 ? -44.584 -43.669 -26.654 1.00 36.20 126 VAL A C 1
ATOM 985 O O . VAL A 1 126 ? -43.876 -43.657 -25.640 1.00 36.59 126 VAL A O 1
ATOM 989 N N . HIS A 1 127 ? -44.602 -44.682 -27.515 1.00 35.71 127 HIS A N 1
ATOM 990 C CA . HIS A 1 127 ? -43.634 -45.770 -27.483 1.00 37.15 127 HIS A CA 1
ATOM 991 C C . HIS A 1 127 ? -42.359 -45.342 -28.214 1.00 36.19 127 HIS A C 1
ATOM 992 O O . HIS A 1 127 ? -42.380 -45.082 -29.429 1.00 35.08 127 HIS A O 1
ATOM 999 N N . LEU A 1 128 ? -41.242 -45.327 -27.483 1.00 36.93 128 LEU A N 1
ATOM 1000 C CA . LEU A 1 128 ? -39.945 -44.891 -27.978 1.00 35.83 128 LEU A CA 1
ATOM 1001 C C . LEU A 1 128 ? -38.945 -46.031 -27.890 1.00 39.82 128 LEU A C 1
ATOM 1002 O O . LEU A 1 128 ? -38.998 -46.853 -26.967 1.00 42.09 128 LEU A O 1
ATOM 1007 N N . GLU A 1 129 ? -38.003 -46.053 -28.822 1.00 41.60 129 GLU A N 1
ATOM 1008 C CA . GLU A 1 129 ? -36.812 -46.876 -28.712 1.00 44.41 129 GLU A CA 1
ATOM 1009 C C . GLU A 1 129 ? -35.609 -45.981 -28.966 1.00 43.92 129 GLU A C 1
ATOM 1010 O O . GLU A 1 129 ? -35.722 -44.920 -29.586 1.00 43.66 129 GLU A O 1
ATOM 1016 N N . THR A 1 130 ? -34.447 -46.439 -28.513 1.00 44.52 130 THR A N 1
ATOM 1017 C CA . THR A 1 130 ? -33.218 -45.688 -28.693 1.00 43.90 130 THR A CA 1
ATOM 1018 C C . THR A 1 130 ? -32.052 -46.645 -28.916 1.00 47.90 130 THR A C 1
ATOM 1019 O O . THR A 1 130 ? -32.216 -47.869 -28.949 1.00 49.72 130 THR A O 1
ATOM 1023 N N . ASN A 1 131 ? -30.859 -46.078 -29.078 1.00 51.67 131 ASN A N 1
ATOM 1024 C CA . ASN A 1 131 ? -29.681 -46.891 -29.335 1.00 54.97 131 ASN A CA 1
ATOM 1025 C C . ASN A 1 131 ? -29.130 -47.472 -28.036 1.00 57.42 131 ASN A C 1
ATOM 1026 O O . ASN A 1 131 ? -29.598 -47.170 -26.936 1.00 59.17 131 ASN A O 1
ATOM 1031 N N . ARG A 1 132 ? -28.131 -48.344 -28.180 1.00 58.87 132 ARG A N 1
ATOM 1032 C CA . ARG A 1 132 ? -27.525 -48.959 -27.004 1.00 59.62 132 ARG A CA 1
ATOM 1033 C C . ARG A 1 132 ? -26.946 -47.902 -26.077 1.00 59.48 132 ARG A C 1
ATOM 1034 O O . ARG A 1 132 ? -27.062 -48.008 -24.851 1.00 60.50 132 ARG A O 1
ATOM 1035 N N . GLU A 1 133 ? -26.368 -46.843 -26.653 1.00 58.54 133 GLU A N 1
ATOM 1036 C CA . GLU A 1 133 ? -25.724 -45.817 -25.844 1.00 58.62 133 GLU A CA 1
ATOM 1037 C C . GLU A 1 133 ? -26.699 -45.154 -24.878 1.00 54.99 133 GLU A C 1
ATOM 1038 O O . GLU A 1 133 ? -26.285 -44.718 -23.797 1.00 56.40 133 GLU A O 1
ATOM 1040 N N . HIS A 1 134 ? -27.993 -45.091 -25.229 1.00 51.44 134 HIS A N 1
ATOM 1041 C CA . HIS A 1 134 ? -28.983 -44.389 -24.420 1.00 48.72 134 HIS A CA 1
ATOM 1042 C C . HIS A 1 134 ? -30.061 -45.287 -23.819 1.00 46.85 134 HIS A C 1
ATOM 1043 O O . HIS A 1 134 ? -30.956 -44.773 -23.152 1.00 44.22 134 HIS A O 1
ATOM 1050 N N . GLU A 1 135 ? -30.008 -46.604 -24.032 1.00 48.86 135 GLU A N 1
ATOM 1051 C CA . GLU A 1 135 ? -31.063 -47.495 -23.538 1.00 48.48 135 GLU A CA 1
ATOM 1052 C C . GLU A 1 135 ? -31.302 -47.338 -22.033 1.00 47.32 135 GLU A C 1
ATOM 1053 O O . GLU A 1 135 ? -32.447 -47.281 -21.573 1.00 45.65 135 GLU A O 1
ATOM 1055 N N . ALA A 1 136 ? -30.226 -47.289 -21.247 1.00 46.33 136 ALA A N 1
ATOM 1056 C CA . ALA A 1 136 ? -30.382 -47.166 -19.799 1.00 45.08 136 ALA A CA 1
ATOM 1057 C C . ALA A 1 136 ? -31.041 -45.846 -19.423 1.00 41.50 136 ALA A C 1
ATOM 1058 O O . ALA A 1 136 ? -31.881 -45.793 -18.518 1.00 40.41 136 ALA A O 1
ATOM 1060 N N . GLU A 1 137 ? -30.635 -44.765 -20.082 1.00 39.23 137 GLU A N 1
ATOM 1061 C CA . GLU A 1 137 ? -31.246 -43.455 -19.863 1.00 37.36 137 GLU A CA 1
ATOM 1062 C C . GLU A 1 137 ? -32.730 -43.471 -20.231 1.00 37.70 137 GLU A C 1
ATOM 1063 O O . GLU A 1 137 ? -33.581 -42.971 -19.479 1.00 35.14 137 GLU A O 1
ATOM 1069 N N . LEU A 1 138 ? -33.071 -44.048 -21.385 1.00 36.69 138 LEU A N 1
ATOM 1070 C CA . LEU A 1 138 ? -34.487 -44.152 -21.734 1.00 35.70 138 LEU A CA 1
ATOM 1071 C C . LEU A 1 138 ? -35.231 -45.007 -20.707 1.00 35.88 138 LEU A C 1
ATOM 1072 O O . LEU A 1 138 ? -36.349 -44.675 -20.302 1.00 35.32 138 LEU A O 1
ATOM 1077 N N . GLY A 1 139 ? -34.613 -46.101 -20.256 1.00 36.87 139 GLY A N 1
ATOM 1078 C CA . GLY A 1 139 ? -35.276 -46.952 -19.285 1.00 37.96 139 GLY A CA 1
ATOM 1079 C C . GLY A 1 139 ? -35.593 -46.220 -17.997 1.00 39.05 139 GLY A C 1
ATOM 1080 O O . GLY A 1 139 ? -36.667 -46.401 -17.422 1.00 38.74 139 GLY A O 1
ATOM 1081 N N . GLU A 1 140 ? -34.673 -45.366 -17.539 1.00 38.81 140 GLU A N 1
ATOM 1082 C CA . GLU A 1 140 ? -34.933 -44.564 -16.345 1.00 41.55 140 GLU A CA 1
ATOM 1083 C C . GLU A 1 140 ? -36.068 -43.575 -16.572 1.00 40.26 140 GLU A C 1
ATOM 1084 O O . GLU A 1 140 ? -36.914 -43.381 -15.694 1.00 40.85 140 GLU A O 1
ATOM 1087 N N . ALA A 1 141 ? -36.107 -42.951 -17.747 1.00 38.55 141 ALA A N 1
ATOM 1088 C CA . ALA A 1 141 ? -37.195 -42.035 -18.071 1.00 38.18 141 ALA A CA 1
ATOM 1089 C C . ALA A 1 141 ? -38.538 -42.745 -18.000 1.00 38.12 141 ALA A C 1
ATOM 1090 O O . ALA A 1 141 ? -39.514 -42.187 -17.501 1.00 36.74 141 ALA A O 1
ATOM 1092 N N . LEU A 1 142 ? -38.600 -43.984 -18.492 1.00 36.89 142 LEU A N 1
ATOM 1093 C CA . LEU A 1 142 ? -39.856 -44.713 -18.512 1.00 37.96 142 LEU A CA 1
ATOM 1094 C C . LEU A 1 142 ? -40.297 -45.105 -17.115 1.00 41.21 142 LEU A C 1
ATOM 1095 O O . LEU A 1 142 ? -41.497 -45.248 -16.874 1.00 41.68 142 LEU A O 1
ATOM 1100 N N . GLU A 1 143 ? -39.352 -45.269 -16.185 1.00 43.96 143 GLU A N 1
ATOM 1101 C CA . GLU A 1 143 ? -39.660 -45.752 -14.842 1.00 48.54 143 GLU A CA 1
ATOM 1102 C C . GLU A 1 143 ? -40.184 -44.667 -13.907 1.00 53.05 143 GLU A C 1
ATOM 1103 O O . GLU A 1 143 ? -40.645 -45.002 -12.806 1.00 54.28 143 GLU A O 1
ATOM 1109 N N . GLN A 1 144 ? -40.114 -43.395 -14.304 1.00 55.50 144 GLN A N 1
ATOM 1110 C CA . GLN A 1 144 ? -40.639 -42.307 -13.482 1.00 58.19 144 GLN A CA 1
ATOM 1111 C C . GLN A 1 144 ? -42.167 -42.258 -13.519 1.00 57.98 144 GLN A C 1
ATOM 1112 O O . GLN A 1 144 ? -42.824 -42.245 -12.476 1.00 60.74 144 GLN A O 1
ATOM 1114 N N . LEU A 1 145 ? -42.758 -42.180 -14.707 1.00 53.51 145 LEU A N 1
ATOM 1115 C CA . LEU A 1 145 ? -44.221 -42.202 -14.703 1.00 49.96 145 LEU A CA 1
ATOM 1116 C C . LEU A 1 145 ? -44.655 -43.502 -15.365 1.00 48.18 145 LEU A C 1
ATOM 1117 O O . LEU A 1 145 ? -45.079 -43.488 -16.524 1.00 50.88 145 LEU A O 1
ATOM 1122 N N . PRO A 1 146 ? -44.526 -44.653 -14.668 1.00 49.81 146 PRO A N 1
ATOM 1123 C CA . PRO A 1 146 ? -44.677 -45.956 -15.339 1.00 49.17 146 PRO A CA 1
ATOM 1124 C C . PRO A 1 146 ? -46.007 -46.075 -16.058 1.00 46.61 146 PRO A C 1
ATOM 1125 O O . PRO A 1 146 ? -47.060 -46.094 -15.422 1.00 48.65 146 PRO A O 1
ATOM 1129 N N . ARG A 1 147 ? -45.966 -46.128 -17.391 1.00 43.46 147 ARG A N 1
ATOM 1130 C CA . ARG A 1 147 ? -47.150 -46.203 -18.237 1.00 43.25 147 ARG A CA 1
ATOM 1131 C C . ARG A 1 147 ? -46.914 -47.275 -19.288 1.00 42.52 147 ARG A C 1
ATOM 1132 O O . ARG A 1 147 ? -45.795 -47.446 -19.784 1.00 41.37 147 ARG A O 1
ATOM 1140 N N . HIS A 1 148 ? -47.978 -47.972 -19.650 1.00 44.39 148 HIS A N 1
ATOM 1141 C CA . HIS A 1 148 ? -47.918 -48.970 -20.701 1.00 48.45 148 HIS A CA 1
ATOM 1142 C C . HIS A 1 148 ? -49.093 -48.768 -21.644 1.00 49.55 148 HIS A C 1
ATOM 1143 O O . HIS A 1 148 ? -50.165 -48.310 -21.236 1.00 50.41 148 HIS A O 1
ATOM 1150 N N . ASN A 1 149 ? -48.894 -49.120 -22.905 1.00 49.72 149 ASN A N 1
ATOM 1151 C CA . ASN A 1 149 ? -49.966 -48.999 -23.883 1.00 51.38 149 ASN A CA 1
ATOM 1152 C C . ASN A 1 149 ? -50.864 -50.236 -23.827 1.00 53.63 149 ASN A C 1
ATOM 1153 O O . ASN A 1 149 ? -50.730 -51.099 -22.953 1.00 54.90 149 ASN A O 1
ATOM 1158 N N . L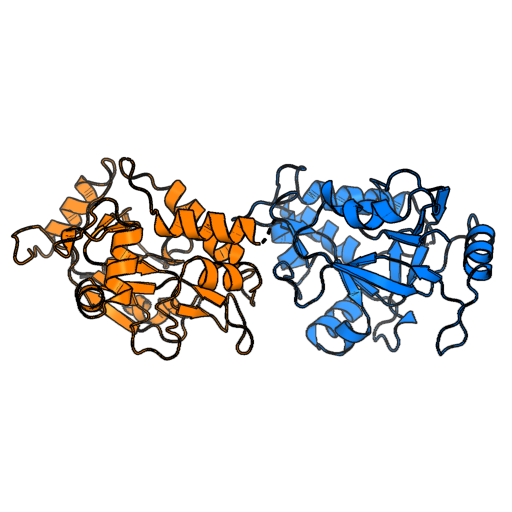YS A 1 150 ? -51.798 -50.325 -24.777 1.00 54.84 150 LYS A N 1
ATOM 1159 C CA . LYS A 1 150 ? -52.711 -51.457 -24.842 1.00 56.76 150 LYS A CA 1
ATOM 1160 C C . LYS A 1 150 ? -51.999 -52.755 -25.193 1.00 60.52 150 LYS A C 1
ATOM 1161 O O . LYS A 1 150 ? -52.536 -53.836 -24.927 1.00 61.44 150 LYS A O 1
ATOM 1163 N N . SER A 1 151 ? -50.814 -52.685 -25.783 1.00 62.81 151 SER A N 1
ATOM 1164 C CA . SER A 1 151 ? -50.048 -53.886 -26.077 1.00 65.92 151 SER A CA 1
ATOM 1165 C C . SER A 1 151 ? -49.034 -54.237 -24.989 1.00 66.54 151 SER A C 1
ATOM 1166 O O . SER A 1 151 ? -48.209 -55.135 -25.196 1.00 68.49 151 SER A O 1
ATOM 1169 N N . GLY A 1 152 ? -49.077 -53.561 -23.841 1.00 64.20 152 GLY A N 1
ATOM 1170 C CA . GLY A 1 152 ? -48.180 -53.876 -22.746 1.00 62.23 152 GLY A CA 1
ATOM 1171 C C . GLY A 1 152 ? -46.801 -53.267 -22.845 1.00 61.87 152 GLY A C 1
ATOM 1172 O O . GLY A 1 152 ? -45.944 -53.568 -22.003 1.00 63.27 152 GLY A O 1
ATOM 1173 N N . LYS A 1 153 ? -46.559 -52.418 -23.835 1.00 59.33 153 LYS A N 1
ATOM 1174 C CA . LYS A 1 153 ? -45.255 -51.802 -24.018 1.00 55.95 153 LYS A CA 1
ATOM 1175 C C . LYS A 1 153 ? -45.152 -50.515 -23.207 1.00 51.17 153 LYS A C 1
ATOM 1176 O O . LYS A 1 153 ? -46.135 -49.801 -22.999 1.00 49.75 153 LYS A O 1
ATOM 1178 N N . ARG A 1 154 ? -43.945 -50.232 -22.737 1.00 48.75 154 ARG A N 1
ATOM 1179 C CA . ARG A 1 154 ? -43.725 -49.042 -21.936 1.00 44.30 154 ARG A CA 1
ATOM 1180 C C . ARG A 1 154 ? -43.814 -47.806 -22.815 1.00 40.54 154 ARG A C 1
ATOM 1181 O O . ARG A 1 154 ? -43.308 -47.782 -23.942 1.00 42.67 154 ARG A O 1
ATOM 1189 N N . VAL A 1 155 ? -44.496 -46.781 -22.316 1.00 36.91 155 VAL A N 1
ATOM 1190 C CA . VAL A 1 155 ? -44.656 -45.549 -23.083 1.00 33.53 155 VAL A CA 1
ATOM 1191 C C . VAL A 1 155 ? -44.286 -44.366 -22.196 1.00 33.67 155 VAL A C 1
ATOM 1192 O O . VAL A 1 155 ? -44.320 -44.452 -20.956 1.00 34.36 155 VAL A O 1
ATOM 1196 N N . LEU A 1 156 ? -43.882 -43.270 -22.854 1.00 32.23 156 LEU A N 1
ATOM 1197 C CA . LEU A 1 156 ? -43.465 -42.030 -22.208 1.00 30.67 156 LEU A CA 1
ATOM 1198 C C . LEU A 1 156 ? -44.521 -40.965 -22.492 1.00 30.38 156 LEU A C 1
ATOM 1199 O O . LEU A 1 156 ? -44.891 -40.763 -23.667 1.00 30.28 156 LEU A O 1
ATOM 1204 N N . LEU A 1 157 ? -44.989 -40.255 -21.452 1.00 30.87 157 LEU A N 1
ATOM 1205 C CA . LEU A 1 157 ? -45.837 -39.069 -21.632 1.00 30.52 157 LEU A CA 1
ATOM 1206 C C . LEU A 1 157 ? -44.969 -37.902 -22.132 1.00 29.02 157 LEU A C 1
ATOM 1207 O O . LEU A 1 157 ? -43.983 -37.523 -21.478 1.00 29.30 157 LEU A O 1
ATOM 1212 N N . THR A 1 158 ? -45.316 -37.360 -23.307 1.00 26.76 158 THR A N 1
ATOM 1213 C CA . THR A 1 158 ? -44.506 -36.334 -23.964 1.00 28.09 158 THR A CA 1
ATOM 1214 C C . THR A 1 158 ? -45.396 -35.226 -24.504 1.00 27.73 158 THR A C 1
ATOM 1215 O O . THR A 1 158 ? -46.562 -35.433 -24.816 1.00 32.59 158 THR A O 1
ATOM 1219 N N . SER A 1 159 ? -44.816 -34.043 -24.632 1.00 25.09 159 SER A N 1
ATOM 1220 C CA A SER A 1 159 ? -45.430 -32.935 -25.339 0.81 23.24 159 SER A CA 1
ATOM 1221 C CA B SER A 1 159 ? -45.448 -32.949 -25.345 0.19 24.12 159 SER A CA 1
ATOM 1222 C C . SER A 1 159 ? -44.816 -32.844 -26.721 1.00 22.33 159 SER A C 1
ATOM 1223 O O . SER A 1 159 ? -43.650 -33.175 -26.908 1.00 24.44 159 SER A O 1
ATOM 1228 N N . VAL A 1 160 ? -45.632 -32.459 -27.692 1.00 22.36 160 VAL A N 1
ATOM 1229 C CA . VAL A 1 160 ? -45.150 -32.345 -29.072 1.00 21.91 160 VAL A CA 1
ATOM 1230 C C . VAL A 1 160 ? -45.961 -31.257 -29.748 1.00 21.39 160 VAL A C 1
ATOM 1231 O O . VAL A 1 160 ? -47.152 -31.118 -29.513 1.00 23.23 160 VAL A O 1
ATOM 1235 N N . TYR A 1 161 ? -45.320 -30.501 -30.656 1.00 21.76 161 TYR A N 1
ATOM 1236 C CA . TYR A 1 161 ? -46.025 -29.520 -31.494 1.00 21.46 161 TYR A CA 1
ATOM 1237 C C . TYR A 1 161 ? -46.302 -30.130 -32.849 1.00 22.79 161 TYR A C 1
ATOM 1238 O O . TYR A 1 161 ? -45.376 -30.602 -33.507 1.00 22.71 161 TYR A O 1
ATOM 1247 N N . ILE A 1 162 ? -47.562 -30.073 -33.278 1.00 22.41 162 ILE A N 1
ATOM 1248 C CA . ILE A 1 162 ? -48.035 -30.733 -34.484 1.00 24.02 162 ILE A CA 1
ATOM 1249 C C . ILE A 1 162 ? -48.850 -29.752 -35.295 1.00 21.83 162 ILE A C 1
ATOM 1250 O O . ILE A 1 162 ? -49.652 -29.006 -34.734 1.00 24.02 162 ILE A O 1
ATOM 1255 N N . GLY A 1 163 ? -48.666 -29.761 -36.625 1.00 21.97 163 GLY A N 1
ATOM 1256 C CA . GLY A 1 163 ? -49.644 -29.131 -37.526 1.00 21.74 163 GLY A CA 1
ATOM 1257 C C . GLY A 1 163 ? -50.675 -30.169 -37.861 1.00 22.70 163 GLY A C 1
ATOM 1258 O O . GLY A 1 163 ? -50.379 -31.083 -38.618 1.00 23.42 163 GLY A O 1
ATOM 1259 N N . THR A 1 164 ? -51.849 -30.114 -37.234 1.00 24.21 164 THR A N 1
ATOM 1260 C CA . THR A 1 164 ? -52.810 -31.183 -37.462 1.00 25.43 164 THR A CA 1
ATOM 1261 C C . THR A 1 164 ? -53.453 -31.030 -38.851 1.00 24.96 164 THR A C 1
ATOM 1262 O O . THR A 1 164 ? -53.352 -29.973 -39.524 1.00 24.29 164 THR A O 1
ATOM 1266 N N . ILE A 1 165 ? -54.187 -32.080 -39.249 1.00 27.87 165 ILE A N 1
ATOM 1267 C CA . ILE A 1 165 ? -54.826 -32.089 -40.559 1.00 30.93 165 ILE A CA 1
ATOM 1268 C C . ILE A 1 165 ? -55.814 -30.943 -40.777 1.00 29.40 165 ILE A C 1
ATOM 1269 O O . ILE A 1 165 ? -56.044 -30.536 -41.930 1.00 31.54 165 ILE A O 1
ATOM 1274 N N . ASP A 1 166 ? -56.346 -30.348 -39.720 1.00 30.01 166 ASP A N 1
ATOM 1275 C CA . ASP A 1 166 ? -57.339 -29.285 -39.854 1.00 32.90 166 ASP A CA 1
ATOM 1276 C C . ASP A 1 166 ? -56.735 -27.888 -39.835 1.00 29.20 166 ASP A C 1
ATOM 1277 O O . ASP A 1 166 ? -57.454 -26.891 -40.022 1.00 31.10 166 ASP A O 1
ATOM 1282 N N . ASN A 1 167 ? -55.432 -27.773 -39.614 1.00 25.40 167 ASN A N 1
ATOM 1283 C CA . ASN A 1 167 ? -54.872 -26.444 -39.402 1.00 25.37 167 ASN A CA 1
ATOM 1284 C C . ASN A 1 167 ? -54.767 -25.706 -40.745 1.00 24.56 167 ASN A C 1
ATOM 1285 O O . ASN A 1 167 ? -54.622 -26.328 -41.797 1.00 24.14 167 ASN A O 1
ATOM 1290 N N . GLU A 1 168 ? -54.803 -24.359 -40.693 1.00 24.01 168 GLU A N 1
ATOM 1291 C CA . GLU A 1 168 ? -54.826 -23.532 -41.909 1.00 23.61 168 GLU A CA 1
ATOM 1292 C C . GLU A 1 168 ? -53.618 -23.765 -42.807 1.00 22.99 168 GLU A C 1
ATOM 1293 O O . GLU A 1 168 ? -53.723 -23.554 -44.016 1.00 24.49 168 GLU A O 1
ATOM 1296 N N . ALA A 1 169 ? -52.453 -24.152 -42.248 1.00 22.06 169 ALA A N 1
ATOM 1297 C CA . ALA A 1 169 ? -51.222 -24.282 -43.009 1.00 20.83 169 ALA A CA 1
ATOM 1298 C C . ALA A 1 169 ? -51.006 -25.711 -43.508 1.00 21.60 169 ALA A C 1
ATOM 1299 O O . ALA A 1 169 ? -49.997 -25.985 -44.147 1.00 21.27 169 ALA A O 1
ATOM 1301 N N . PHE A 1 170 ? -51.925 -26.632 -43.244 1.00 21.00 170 PHE A N 1
ATOM 1302 C CA . PHE A 1 170 ? -51.703 -28.009 -43.674 1.00 20.53 170 PHE A CA 1
ATOM 1303 C C . PHE A 1 170 ? -51.937 -28.101 -45.166 1.00 21.83 170 PHE A C 1
ATOM 1304 O O . PHE A 1 170 ? -52.949 -27.629 -45.671 1.00 24.42 170 PHE A O 1
ATOM 1312 N N . VAL A 1 171 ? -51.027 -28.747 -45.868 1.00 22.18 171 VAL A N 1
ATOM 1313 C CA . VAL A 1 171 ? -51.127 -28.834 -47.325 1.00 23.47 171 VAL A CA 1
ATOM 1314 C C . VAL A 1 171 ? -51.175 -30.276 -47.802 1.00 26.81 171 VAL A C 1
ATOM 1315 O O . VAL A 1 171 ? -51.161 -30.518 -49.007 1.00 31.99 171 VAL A O 1
ATOM 1319 N N . GLY A 1 172 ? -51.198 -31.248 -46.887 1.00 24.88 172 GLY A N 1
ATOM 1320 C CA . GLY A 1 172 ? -51.154 -32.641 -47.301 1.00 24.97 172 GLY A CA 1
ATOM 1321 C C . GLY A 1 172 ? -52.535 -33.077 -47.755 1.00 27.05 172 GLY A C 1
ATOM 1322 O O . GLY A 1 172 ? -53.550 -32.383 -47.539 1.00 29.82 172 GLY A O 1
ATOM 1323 N N . PRO A 1 173 ? -52.617 -34.259 -48.411 1.00 28.56 173 PRO A N 1
ATOM 1324 C CA . PRO A 1 173 ? -51.477 -35.046 -48.864 1.00 27.10 173 PRO A CA 1
ATOM 1325 C C . PRO A 1 173 ? -50.873 -34.378 -50.099 1.00 28.82 173 PRO A C 1
ATOM 1326 O O . PRO A 1 173 ? -51.544 -33.668 -50.856 1.00 31.48 173 PRO A O 1
ATOM 1330 N N . GLU A 1 174 ? -49.591 -34.562 -50.263 1.00 26.02 174 GLU A N 1
ATOM 1331 C CA . GLU A 1 174 ? -48.886 -34.057 -51.412 1.00 25.85 174 GLU A CA 1
ATOM 1332 C C . GLU A 1 174 ? -47.865 -35.109 -51.794 1.00 24.78 174 GLU A C 1
ATOM 1333 O O . GLU A 1 174 ? -47.292 -35.747 -50.907 1.00 26.65 174 GLU A O 1
ATOM 1339 N N . THR A 1 175 ? -47.650 -35.314 -53.096 1.00 24.23 175 THR A N 1
ATOM 1340 C CA . THR A 1 175 ? -46.624 -36.253 -53.531 1.00 25.10 175 THR A CA 1
ATOM 1341 C C . THR A 1 175 ? -45.233 -35.652 -53.327 1.00 23.81 175 THR A C 1
ATOM 1342 O O . THR A 1 175 ? -45.057 -34.431 -53.191 1.00 22.96 175 THR A O 1
ATOM 1346 N N . VAL A 1 176 ? -44.224 -36.525 -53.278 1.00 25.07 176 VAL A N 1
ATOM 1347 C CA . VAL A 1 176 ? -42.845 -36.043 -53.162 1.00 24.85 176 VAL A CA 1
ATOM 1348 C C . VAL A 1 176 ? -42.505 -35.078 -54.296 1.00 23.91 176 VAL A C 1
ATOM 1349 O O . VAL A 1 176 ? -41.852 -34.042 -54.074 1.00 23.15 176 VAL A O 1
ATOM 1353 N N . ASP A 1 177 ? -42.982 -35.355 -55.519 1.00 23.76 177 ASP A N 1
ATOM 1354 C CA . ASP A 1 177 ? -42.683 -34.449 -56.631 1.00 25.23 177 ASP A CA 1
ATOM 1355 C C . ASP A 1 177 ? -43.261 -33.054 -56.369 1.00 23.11 177 ASP A C 1
ATOM 1356 O O . ASP A 1 177 ? -42.582 -32.033 -56.568 1.00 24.14 177 ASP A O 1
ATOM 1361 N N . GLU A 1 178 ? -44.541 -32.991 -55.973 1.00 23.72 178 GLU A N 1
ATOM 1362 C CA . GLU A 1 178 ? -45.176 -31.712 -55.646 1.00 24.36 178 GLU A CA 1
ATOM 1363 C C . GLU A 1 178 ? -44.442 -30.974 -54.536 1.00 21.64 178 GLU A C 1
ATOM 1364 O O . GLU A 1 178 ? -44.168 -29.766 -54.660 1.00 23.27 178 GLU A O 1
ATOM 1370 N N . THR A 1 179 ? -44.137 -31.676 -53.426 1.00 21.21 179 THR A N 1
ATOM 1371 C CA . THR A 1 179 ? -43.464 -31.015 -52.318 1.00 20.38 179 THR A CA 1
ATOM 1372 C C . THR A 1 179 ? -42.076 -30.555 -52.736 1.00 19.48 179 THR A C 1
ATOM 1373 O O . THR A 1 179 ? -41.648 -29.441 -52.402 1.00 19.95 179 THR A O 1
ATOM 1377 N N . ALA A 1 180 ? -41.362 -31.399 -53.471 1.00 21.52 180 ALA A N 1
ATOM 1378 C CA . ALA A 1 180 ? -40.001 -31.063 -53.883 1.00 22.21 180 ALA A CA 1
ATOM 1379 C C . ALA A 1 180 ? -39.949 -29.828 -54.773 1.00 21.80 180 ALA A C 1
ATOM 1380 O O . ALA A 1 180 ? -39.012 -29.010 -54.656 1.00 23.13 180 ALA A O 1
ATOM 1382 N N . LYS A 1 181 ? -40.929 -29.675 -55.666 1.00 23.04 181 LYS A N 1
ATOM 1383 C CA . LYS A 1 181 ? -40.970 -28.499 -56.537 1.00 24.44 181 LYS A CA 1
ATOM 1384 C C . LYS A 1 181 ? -41.047 -27.238 -55.695 1.00 22.25 181 LYS A C 1
ATOM 1385 O O . LYS A 1 181 ? -40.417 -26.227 -56.006 1.00 25.32 181 LYS A O 1
ATOM 1388 N N . VAL A 1 182 ? -41.817 -27.270 -54.613 1.00 22.70 182 VAL A N 1
ATOM 1389 C CA . VAL A 1 182 ? -41.862 -26.110 -53.718 1.00 22.16 182 VAL A CA 1
ATOM 1390 C C . VAL A 1 182 ? -40.544 -25.933 -52.957 1.00 20.11 182 VAL A C 1
ATOM 1391 O O . VAL A 1 182 ? -39.964 -24.831 -52.919 1.00 23.26 182 VAL A O 1
ATOM 1395 N N . ILE A 1 183 ? -40.035 -27.007 -52.355 1.00 21.52 183 ILE A N 1
ATOM 1396 C CA . ILE A 1 183 ? -38.833 -26.863 -51.542 1.00 21.61 183 ILE A CA 1
ATOM 1397 C C . ILE A 1 183 ? -37.673 -26.318 -52.368 1.00 21.64 183 ILE A C 1
ATOM 1398 O O . ILE A 1 183 ? -36.869 -25.519 -51.872 1.00 24.19 183 ILE A O 1
ATOM 1403 N N . ALA A 1 184 ? -37.602 -26.685 -53.640 1.00 22.58 184 ALA A N 1
ATOM 1404 C CA . ALA A 1 184 ? -36.448 -26.336 -54.453 1.00 23.41 184 ALA A CA 1
ATOM 1405 C C . ALA A 1 184 ? -36.404 -24.852 -54.771 1.00 24.67 184 ALA A C 1
ATOM 1406 O O . ALA A 1 184 ? -35.335 -24.347 -55.113 1.00 25.36 184 ALA A O 1
ATOM 1408 N N . VAL A 1 185 ? -37.532 -24.144 -54.710 1.00 25.62 185 VAL A N 1
ATOM 1409 C CA . VAL A 1 185 ? -37.572 -22.720 -55.073 1.00 24.64 185 VAL A CA 1
ATOM 1410 C C . VAL A 1 185 ? -37.836 -21.774 -53.909 1.00 23.48 185 VAL A C 1
ATOM 1411 O O . VAL A 1 185 ? -37.642 -20.560 -54.057 1.00 29.04 185 VAL A O 1
ATOM 1415 N N A SER A 1 186 ? -38.288 -22.264 -52.772 0.50 21.64 186 SER A N 1
ATOM 1416 N N B SER A 1 186 ? -38.242 -22.265 -52.753 0.50 23.25 186 SER A N 1
ATOM 1417 C CA A SER A 1 186 ? -38.776 -21.360 -51.749 0.50 18.95 186 SER A CA 1
ATOM 1418 C CA B SER A 1 186 ? -38.800 -21.393 -51.730 0.50 23.21 186 SER A CA 1
ATOM 1419 C C A SER A 1 186 ? -37.654 -20.897 -50.819 0.50 17.13 186 SER A C 1
ATOM 1420 C C B SER A 1 186 ? -37.743 -20.962 -50.720 0.50 21.99 186 SER A C 1
ATOM 1421 O O A SER A 1 186 ? -36.609 -21.551 -50.665 0.50 16.59 186 SER A O 1
ATOM 1422 O O B SER A 1 186 ? -36.843 -21.737 -50.372 0.50 25.47 186 SER A O 1
ATOM 1427 N N . HIS A 1 187 ? -37.861 -19.724 -50.235 1.00 21.25 187 HIS A N 1
ATO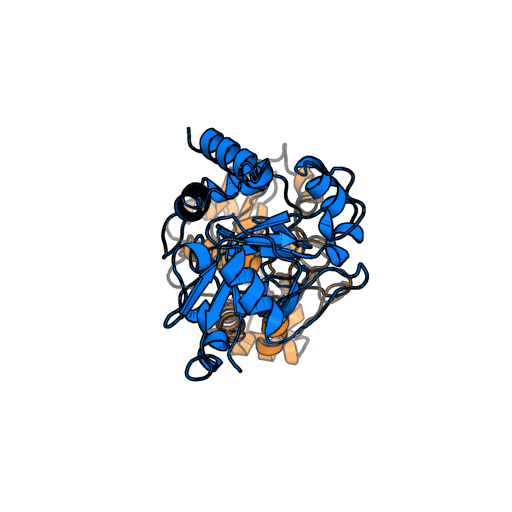M 1428 C CA . HIS A 1 187 ? -36.973 -19.292 -49.156 1.00 20.82 187 HIS A CA 1
ATOM 1429 C C . HIS A 1 187 ? -37.754 -18.227 -48.398 1.00 20.62 187 HIS A C 1
ATOM 1430 O O . HIS A 1 187 ? -38.720 -17.661 -48.916 1.00 21.28 187 HIS A O 1
ATOM 1437 N N . GLY A 1 188 ? -37.351 -17.981 -47.165 1.00 21.55 188 GLY A N 1
ATOM 1438 C CA . GLY A 1 188 ? -37.894 -16.881 -46.407 1.00 21.26 188 GLY A CA 1
ATOM 1439 C C . GLY A 1 188 ? -36.820 -16.301 -45.501 1.00 21.57 188 GLY A C 1
ATOM 1440 O O . GLY A 1 188 ? -35.621 -16.501 -45.710 1.00 24.22 188 GLY A O 1
ATOM 1441 N N . PRO A 1 189 ? -37.242 -15.568 -44.484 1.00 23.55 189 PRO A N 1
ATOM 1442 C CA . PRO A 1 189 ? -36.283 -14.873 -43.611 1.00 25.77 189 PRO A CA 1
ATOM 1443 C C . PRO A 1 189 ? -35.283 -15.769 -42.929 1.00 25.47 189 PRO A C 1
ATOM 1444 O O . PRO A 1 189 ? -34.202 -15.286 -42.572 1.00 27.60 189 PRO A O 1
ATOM 1448 N N . SER A 1 190 ? -35.597 -17.047 -42.737 1.00 23.75 190 SER A N 1
ATOM 1449 C CA . SER A 1 190 ? -34.630 -17.927 -42.091 1.00 23.45 190 SER A CA 1
ATOM 1450 C C . SER A 1 190 ? -33.638 -18.532 -43.071 1.00 24.10 190 SER A C 1
ATOM 1451 O O . SER A 1 190 ? -32.629 -19.096 -42.632 1.00 25.99 190 SER A O 1
ATOM 1454 N N . GLY A 1 191 ? -33.880 -18.414 -44.381 1.00 22.76 191 GLY A N 1
ATOM 1455 C CA . GLY A 1 191 ? -33.034 -18.998 -45.404 1.00 23.74 191 GLY A CA 1
ATOM 1456 C C . GLY A 1 191 ? -33.847 -19.864 -46.308 1.00 21.24 191 GLY A C 1
ATOM 1457 O O . GLY A 1 191 ? -35.093 -19.812 -46.328 1.00 22.95 191 GLY A O 1
ATOM 1458 N N . SER A 1 192 ? -33.169 -20.664 -47.097 1.00 22.35 192 SER A N 1
ATOM 1459 C CA . SER A 1 192 ? -33.860 -21.392 -48.140 1.00 21.32 192 SER A CA 1
ATOM 1460 C C . SER A 1 192 ? -34.612 -22.568 -47.538 1.00 19.47 192 SER A C 1
ATOM 1461 O O . SER A 1 192 ? -34.258 -23.129 -46.476 1.00 19.20 192 SER A O 1
ATOM 1464 N N . ASN A 1 193 ? -35.651 -22.979 -48.229 1.00 19.22 193 ASN A N 1
ATOM 1465 C CA . ASN A 1 193 ? -36.385 -24.166 -47.775 1.00 18.30 193 ASN A CA 1
ATOM 1466 C C . ASN A 1 193 ? -35.485 -25.390 -47.928 1.00 19.53 193 ASN A C 1
ATOM 1467 O O . ASN A 1 193 ? -35.536 -26.315 -47.104 1.00 18.68 193 ASN A O 1
ATOM 1472 N N . TYR A 1 194 ? -34.580 -25.370 -48.917 1.00 19.45 194 TYR A N 1
ATOM 1473 C CA . TYR A 1 194 ? -33.646 -26.473 -49.077 1.00 19.08 194 TYR A CA 1
ATOM 1474 C C . TYR A 1 194 ? -32.745 -26.623 -47.865 1.00 19.48 194 TYR A C 1
ATOM 1475 O O . TYR A 1 194 ? -32.471 -27.755 -47.435 1.00 19.92 194 TYR A O 1
ATOM 1484 N N . GLU A 1 195 ? -32.252 -25.501 -47.325 1.00 18.67 195 GLU A N 1
ATOM 1485 C CA . GLU A 1 195 ? -31.408 -25.555 -46.123 1.00 18.27 195 GLU A CA 1
ATOM 1486 C C . GLU A 1 195 ? -32.169 -26.227 -44.965 1.00 18.76 195 GLU A C 1
ATOM 1487 O O . GLU A 1 195 ? -31.570 -26.990 -44.200 1.00 20.69 195 GLU A O 1
ATOM 1493 N N . TYR A 1 196 ? -33.446 -25.890 -44.766 1.00 18.63 196 TYR A N 1
ATOM 1494 C CA . TYR A 1 196 ? -34.210 -26.563 -43.717 1.00 18.34 196 TYR A CA 1
ATOM 1495 C C . TYR A 1 196 ? -34.209 -28.085 -43.905 1.00 17.69 196 TYR A C 1
ATOM 1496 O O . TYR A 1 196 ? -33.963 -28.847 -42.949 1.00 20.28 196 TYR A O 1
ATOM 1505 N N . LEU A 1 197 ? -34.451 -28.558 -45.136 1.00 18.07 197 LEU A N 1
ATOM 1506 C CA . LEU A 1 197 ? -34.414 -30.003 -45.374 1.00 18.35 197 LEU A CA 1
ATOM 1507 C C . LEU A 1 197 ? -33.028 -30.567 -45.131 1.00 18.87 197 LEU A C 1
ATOM 1508 O O . LEU A 1 197 ? -32.869 -31.635 -44.532 1.00 20.39 197 LEU A O 1
ATOM 1513 N N . ALA A 1 198 ? -31.996 -29.887 -45.629 1.00 18.09 198 ALA A N 1
ATOM 1514 C CA . ALA A 1 198 ? -30.634 -30.371 -45.463 1.00 19.65 198 ALA A CA 1
ATOM 1515 C C . ALA A 1 198 ? -30.220 -30.413 -43.995 1.00 20.34 198 ALA A C 1
ATOM 1516 O O . ALA A 1 198 ? -29.436 -31.304 -43.585 1.00 22.65 198 ALA A O 1
ATOM 1518 N N . LYS A 1 199 ? -30.658 -29.422 -43.207 1.00 19.73 199 LYS A N 1
ATOM 1519 C CA . LYS A 1 199 ? -30.291 -29.464 -41.787 1.00 19.89 199 LYS A CA 1
ATOM 1520 C C . LYS A 1 199 ? -30.936 -30.646 -41.100 1.00 19.33 199 LYS A C 1
ATOM 1521 O O . LYS A 1 199 ? -30.325 -31.250 -40.225 1.00 21.38 199 LYS A O 1
ATOM 1527 N N . LEU A 1 200 ? -32.184 -30.973 -41.467 1.00 19.14 200 LEU A N 1
ATOM 1528 C CA . LEU A 1 200 ? -32.850 -32.126 -40.828 1.00 19.63 200 LEU A CA 1
ATOM 1529 C C . LEU A 1 200 ? -32.128 -33.410 -41.222 1.00 21.79 200 LEU A C 1
ATOM 1530 O O . LEU A 1 200 ? -31.816 -34.242 -40.373 1.00 23.30 200 LEU A O 1
ATOM 1535 N N . GLU A 1 201 ? -31.802 -33.564 -42.504 1.00 22.76 201 GLU A N 1
ATOM 1536 C CA . GLU A 1 201 ? -31.066 -34.741 -42.943 1.00 26.72 201 GLU A CA 1
ATOM 1537 C C . GLU A 1 201 ? -29.707 -34.849 -42.236 1.00 26.69 201 GLU A C 1
ATOM 1538 O O . GLU A 1 201 ? -29.294 -35.942 -41.831 1.00 31.10 201 GLU A O 1
ATOM 1540 N N . GLN A 1 202 ? -28.983 -33.729 -42.109 1.00 25.80 202 GLN A N 1
ATOM 1541 C CA . GLN A 1 202 ? -27.717 -33.729 -41.379 1.00 25.54 202 GLN A CA 1
ATOM 1542 C C . GLN A 1 202 ? -27.915 -34.212 -39.952 1.00 24.35 202 GLN A C 1
ATOM 1543 O O . GLN A 1 202 ? -27.131 -35.030 -39.435 1.00 26.98 202 GLN A O 1
ATOM 1549 N N . ALA A 1 203 ? -28.924 -33.674 -39.290 1.00 24.02 203 ALA A N 1
ATOM 1550 C CA . ALA A 1 203 ? -29.143 -34.002 -37.888 1.00 25.52 203 ALA A CA 1
ATOM 1551 C C . ALA A 1 203 ? -29.478 -35.471 -37.723 1.00 26.32 203 ALA A C 1
ATOM 1552 O O . ALA A 1 203 ? -28.952 -36.126 -36.798 1.00 28.28 203 ALA A O 1
ATOM 1554 N N . LEU A 1 204 ? -30.269 -36.035 -38.632 1.00 25.02 204 LEU A N 1
ATOM 1555 C CA . LEU A 1 204 ? -30.548 -37.472 -38.547 1.00 27.07 204 LEU A CA 1
ATOM 1556 C C . LEU A 1 204 ? -29.302 -38.306 -38.823 1.00 30.94 204 LEU A C 1
ATOM 1557 O O . LEU A 1 204 ? -29.119 -39.367 -38.222 1.00 33.17 204 LEU A O 1
ATOM 1562 N N . ALA A 1 205 ? -28.419 -37.838 -39.693 1.00 32.25 205 ALA A N 1
ATOM 1563 C CA . ALA A 1 205 ? -27.209 -38.598 -39.976 1.00 35.37 205 ALA A CA 1
ATOM 1564 C C . ALA A 1 205 ? -26.226 -38.551 -38.820 1.00 35.84 205 ALA A C 1
ATOM 1565 O O . ALA A 1 205 ? -25.409 -39.460 -38.680 1.00 37.43 205 ALA A O 1
ATOM 1567 N N . GLN A 1 206 ? -26.285 -37.517 -37.991 1.00 37.67 206 GLN A N 1
ATOM 1568 C CA . GLN A 1 206 ? -25.452 -37.452 -36.806 1.00 40.78 206 GLN A CA 1
ATOM 1569 C C . GLN A 1 206 ? -25.946 -38.383 -35.720 1.00 42.22 206 GLN A C 1
ATOM 1570 O O . GLN A 1 206 ? -25.242 -38.562 -34.724 1.00 44.18 206 GLN A O 1
ATOM 1576 N N . MET A 1 207 ? -27.097 -39.019 -35.910 1.00 42.45 207 MET A N 1
ATOM 1577 C CA . MET A 1 207 ? -27.782 -39.741 -34.836 1.00 47.01 207 MET A CA 1
ATOM 1578 C C . MET A 1 207 ? -28.104 -41.181 -35.228 1.00 50.84 207 MET A C 1
ATOM 1579 O O . MET A 1 207 ? -29.263 -41.603 -35.173 1.00 50.50 207 MET A O 1
ATOM 1584 N N . PRO A 1 208 ? -27.107 -41.962 -35.645 1.00 50.78 208 PRO A N 1
ATOM 1585 C CA . PRO A 1 208 ? -27.400 -43.329 -36.091 1.00 53.46 208 PRO A CA 1
ATOM 1586 C C . PRO A 1 208 ? -28.024 -44.125 -34.962 1.00 53.73 208 PRO A C 1
ATOM 1587 O O . PRO A 1 208 ? -27.545 -44.088 -33.832 1.00 54.84 208 PRO A O 1
ATOM 1591 N N . ILE A 1 209 ? -29.116 -44.819 -35.282 1.00 52.79 209 ILE A N 1
ATOM 1592 C CA . ILE A 1 209 ? -29.848 -45.663 -34.347 1.00 52.84 209 ILE A CA 1
ATOM 1593 C C . ILE A 1 209 ? -29.842 -47.104 -34.853 1.00 53.79 209 ILE A C 1
ATOM 1594 O O . ILE A 1 209 ? -29.881 -47.339 -36.068 1.00 55.64 209 ILE A O 1
ATOM 1599 N N . ARG A 1 215 ? -29.476 -50.178 -39.651 1.00 58.43 215 ARG A N 1
ATOM 1600 C CA . ARG A 1 215 ? -29.669 -48.735 -39.495 1.00 59.70 215 ARG A CA 1
ATOM 1601 C C . ARG A 1 215 ? -31.025 -48.244 -40.010 1.00 59.08 215 ARG A C 1
ATOM 1602 O O . ARG A 1 215 ? -31.361 -48.406 -41.188 1.00 60.64 215 ARG A O 1
ATOM 1605 N N . ILE A 1 216 ? -31.790 -47.630 -39.113 1.00 55.67 216 ILE A N 1
ATOM 1606 C CA . ILE A 1 216 ? -33.123 -47.138 -39.431 1.00 52.57 216 ILE A CA 1
ATOM 1607 C C . ILE A 1 216 ? -32.968 -45.871 -40.253 1.00 50.34 216 ILE A C 1
ATOM 1608 O O . ILE A 1 216 ? -32.217 -44.967 -39.873 1.00 52.22 216 ILE A O 1
ATOM 1611 N N . THR A 1 217 ? -33.648 -45.813 -41.396 1.00 47.76 217 THR A N 1
ATOM 1612 C CA . THR A 1 217 ? -33.582 -44.655 -42.271 1.00 45.97 217 THR A CA 1
ATOM 1613 C C . THR A 1 217 ? -34.987 -44.217 -42.646 1.00 41.29 217 THR A C 1
ATOM 1614 O O . THR A 1 217 ? -35.952 -44.986 -42.600 1.00 44.84 217 THR A O 1
ATOM 1618 N N . ASP A 1 218 ? -35.090 -42.971 -43.028 1.00 33.95 218 ASP A N 1
ATOM 1619 C CA . ASP A 1 218 ? -36.367 -42.383 -43.399 1.00 29.81 218 ASP A CA 1
ATOM 1620 C C . ASP A 1 218 ? -36.455 -42.355 -44.930 1.00 27.56 218 ASP A C 1
ATOM 1621 O O . ASP A 1 218 ? -35.899 -41.467 -45.573 1.00 28.72 218 ASP A O 1
ATOM 1626 N N . HIS A 1 219 ? -37.181 -43.323 -45.508 1.00 27.97 219 HIS A N 1
ATOM 1627 C CA . HIS A 1 219 ? -37.275 -43.451 -46.963 1.00 27.92 219 HIS A CA 1
ATOM 1628 C C . HIS A 1 219 ? -38.006 -42.283 -47.602 1.00 26.23 219 HIS A C 1
ATOM 1629 O O . HIS A 1 219 ? -37.687 -41.885 -48.738 1.00 27.46 219 HIS A O 1
ATOM 1636 N N . TYR A 1 220 ? -38.996 -41.726 -46.911 1.00 25.70 220 TYR A N 1
ATOM 1637 C CA . TYR A 1 220 ? -39.676 -40.539 -47.435 1.00 23.53 220 TYR A CA 1
ATOM 1638 C C . TYR A 1 220 ? -38.702 -39.369 -47.543 1.00 21.47 220 TYR A C 1
ATOM 1639 O O . TYR A 1 220 ? -38.620 -38.715 -48.587 1.00 23.49 220 TYR A O 1
ATOM 1648 N N . LEU A 1 221 ? -37.939 -39.111 -46.477 1.00 23.57 221 LEU A N 1
ATOM 1649 C CA . LEU A 1 221 ? -37.035 -37.974 -46.501 1.00 24.11 221 LEU A CA 1
ATOM 1650 C C . LEU A 1 221 ? -35.940 -38.183 -47.545 1.00 25.34 221 LEU A C 1
ATOM 1651 O O . LEU A 1 221 ? -35.539 -37.240 -48.232 1.00 26.70 221 LEU A O 1
ATOM 1656 N N . THR A 1 222 ? -35.478 -39.424 -47.711 1.00 26.49 222 THR A N 1
ATOM 1657 C CA . THR A 1 222 ? -34.485 -39.707 -48.746 1.00 28.37 222 THR A CA 1
ATOM 1658 C C . THR A 1 222 ? -35.032 -39.433 -50.147 1.00 27.13 222 THR A C 1
ATOM 1659 O O . THR A 1 222 ? -34.346 -38.835 -50.977 1.00 28.36 222 THR A O 1
ATOM 1663 N N . ALA A 1 223 ? -36.275 -39.841 -50.422 1.00 26.02 223 ALA A N 1
ATOM 1664 C CA . ALA A 1 223 ? -36.874 -39.595 -51.728 1.00 26.18 223 ALA A CA 1
ATOM 1665 C C . ALA A 1 223 ? -37.128 -38.104 -51.921 1.00 24.33 223 ALA A C 1
ATOM 1666 O O . ALA A 1 223 ? -36.889 -37.556 -53.004 1.00 25.73 223 ALA A O 1
ATOM 1668 N N . LEU A 1 224 ? -37.558 -37.426 -50.863 1.00 22.69 224 LEU A N 1
ATOM 1669 C CA . LEU A 1 224 ? -37.793 -35.988 -50.937 1.00 22.12 224 LEU A CA 1
ATOM 1670 C C . LEU A 1 224 ? -36.500 -35.231 -51.279 1.00 22.26 224 LEU A C 1
ATOM 1671 O O . LEU A 1 224 ? -36.465 -34.391 -52.200 1.00 23.13 224 LEU A O 1
ATOM 1676 N N . LEU A 1 225 ? -35.407 -35.556 -50.587 1.00 22.34 225 LEU A N 1
ATOM 1677 C CA . LEU A 1 225 ? -34.155 -34.862 -50.850 1.00 25.55 225 LEU A CA 1
ATOM 1678 C C . LEU A 1 225 ? -33.634 -35.197 -52.242 1.00 26.20 225 LEU A C 1
ATOM 1679 O O . LEU A 1 225 ? -33.147 -34.308 -52.936 1.00 27.52 225 LEU A O 1
ATOM 1684 N N . GLU A 1 226 ? -33.743 -36.464 -52.677 1.00 26.68 226 GLU A N 1
ATOM 1685 C CA . GLU A 1 226 ? -33.287 -36.824 -54.018 1.00 28.80 226 GLU A CA 1
ATOM 1686 C C . GLU A 1 226 ? -34.057 -36.043 -55.068 1.00 27.69 226 GLU A C 1
ATOM 1687 O O . GLU A 1 226 ? -33.480 -35.561 -56.052 1.00 28.82 226 GLU A O 1
ATOM 1690 N N . THR A 1 227 ? -35.355 -35.862 -54.850 1.00 25.79 227 THR A N 1
ATOM 1691 C CA . THR A 1 227 ? -36.171 -35.163 -55.831 1.00 25.45 227 THR A CA 1
ATOM 1692 C C . THR A 1 227 ? -35.887 -33.666 -55.827 1.00 24.36 227 THR A C 1
ATOM 1693 O O . THR A 1 227 ? -35.800 -33.052 -56.896 1.00 26.21 227 THR A O 1
ATOM 1697 N N . VAL A 1 228 ? -35.724 -33.063 -54.642 1.00 23.08 228 VAL A N 1
ATOM 1698 C CA . VAL A 1 228 ? -35.332 -31.657 -54.554 1.00 22.35 228 VAL A CA 1
ATOM 1699 C C . VAL A 1 228 ? -33.999 -31.448 -55.265 1.00 25.07 228 VAL A C 1
ATOM 1700 O O . VAL A 1 228 ? -33.829 -30.486 -56.020 1.00 26.10 228 VAL A O 1
ATOM 1704 N N . ASN A 1 229 ? -33.039 -32.347 -55.062 1.00 26.11 229 ASN A N 1
ATOM 1705 C CA . ASN A 1 229 ? -31.758 -32.203 -55.763 1.00 29.06 229 ASN A CA 1
ATOM 1706 C C . ASN A 1 229 ? -31.928 -32.293 -57.277 1.00 29.57 229 ASN A C 1
ATOM 1707 O O . ASN A 1 229 ? -31.231 -31.592 -58.028 1.00 32.16 229 ASN A O 1
ATOM 1712 N N . LYS A 1 230 ? -32.847 -33.137 -57.756 1.00 29.92 230 LYS A N 1
ATOM 1713 C CA . LYS A 1 230 ? -33.089 -33.186 -59.196 1.00 32.09 230 LYS A CA 1
ATOM 1714 C C . LYS A 1 230 ? -33.618 -31.858 -59.711 1.00 31.34 230 LYS A C 1
ATOM 1715 O O . LYS A 1 230 ? -33.209 -31.394 -60.786 1.00 32.10 230 LYS A O 1
ATOM 1719 N N . TYR A 1 231 ? -34.538 -31.235 -58.969 1.00 29.61 231 TYR A N 1
ATOM 1720 C CA . TYR A 1 231 ? -35.056 -29.931 -59.384 1.00 29.87 231 TYR A CA 1
ATOM 1721 C C . TYR A 1 231 ? -33.986 -28.857 -59.322 1.00 29.73 231 TYR A C 1
ATOM 1722 O O . TYR A 1 231 ? -33.934 -27.996 -60.192 1.00 31.72 231 TYR A O 1
ATOM 1731 N N . ARG A 1 232 ? -33.094 -28.906 -58.336 1.00 28.88 232 ARG A N 1
ATOM 1732 C CA . ARG A 1 232 ? -32.050 -27.892 -58.234 1.00 29.06 232 ARG A CA 1
ATOM 1733 C C . ARG A 1 232 ? -30.930 -28.081 -59.243 1.00 32.01 232 ARG A C 1
ATOM 1734 O O . ARG A 1 232 ? -30.251 -27.106 -59.565 1.00 36.02 232 ARG A O 1
ATOM 1742 N N . HIS A 1 233 ? -30.725 -29.287 -59.763 1.00 33.02 233 HIS A N 1
ATOM 1743 C CA . HIS A 1 233 ? -29.555 -29.580 -60.613 1.00 36.79 233 HIS A CA 1
ATOM 1744 C C . HIS A 1 233 ? -29.485 -28.734 -61.873 1.00 43.46 233 HIS A C 1
ATOM 1745 O O . HIS A 1 233 ? -30.448 -28.653 -62.623 1.00 45.44 233 HIS A O 1
ATOM 1747 N N . SER B 1 6 ? -64.245 -8.092 -82.465 1.00 60.04 6 SER B N 1
ATOM 1748 C CA . SER B 1 6 ? -63.424 -9.287 -82.623 1.00 60.32 6 SER B CA 1
ATOM 1749 C C . SER B 1 6 ? -62.467 -9.464 -81.441 1.00 56.85 6 SER B C 1
ATOM 1750 O O . SER B 1 6 ? -61.725 -8.540 -81.078 1.00 58.81 6 SER B O 1
ATOM 1753 N N . GLY B 1 7 ? -62.474 -10.664 -80.857 1.00 47.33 7 GLY B N 1
ATOM 1754 C CA . GLY B 1 7 ? -61.777 -10.924 -79.608 1.00 37.05 7 GLY B CA 1
ATOM 1755 C C . GLY B 1 7 ? -62.522 -10.344 -78.424 1.00 35.23 7 GLY B C 1
ATOM 1756 O O . GLY B 1 7 ? -63.490 -9.594 -78.594 1.00 39.21 7 GLY B O 1
ATOM 1757 N N A ILE B 1 8 ? -62.053 -10.669 -77.222 0.65 31.06 8 ILE B N 1
ATOM 1758 N N B ILE B 1 8 ? -62.120 -10.664 -77.209 0.35 33.33 8 ILE B N 1
ATOM 1759 C CA A ILE B 1 8 ? -62.747 -10.335 -75.976 0.65 29.66 8 ILE B CA 1
ATOM 1760 C CA B ILE B 1 8 ? -62.844 -10.129 -76.063 0.35 31.65 8 ILE B CA 1
ATOM 1761 C C A ILE B 1 8 ? -61.749 -9.648 -75.052 0.65 26.48 8 ILE B C 1
ATOM 1762 C C B ILE B 1 8 ? -61.882 -9.723 -74.969 0.35 27.62 8 ILE B C 1
ATOM 1763 O O A ILE B 1 8 ? -60.573 -10.036 -75.002 0.65 29.88 8 ILE B O 1
ATOM 1764 O O B ILE B 1 8 ? -60.893 -10.411 -74.686 0.35 28.06 8 ILE B O 1
ATOM 1773 N N . TRP B 1 9 ? -62.198 -8.602 -74.356 1.00 24.91 9 TRP B N 1
ATOM 1774 C CA . TRP B 1 9 ? -61.470 -8.085 -73.205 1.00 24.38 9 TRP B CA 1
ATOM 1775 C C . TRP B 1 9 ? -62.098 -8.686 -71.967 1.00 24.58 9 TRP B C 1
ATOM 1776 O O . TRP B 1 9 ? -63.305 -8.642 -71.791 1.00 27.22 9 TRP B O 1
ATOM 1787 N N . VAL B 1 10 ? -61.259 -9.231 -71.103 1.00 22.21 10 VAL B N 1
ATOM 1788 C CA . VAL B 1 10 ? -61.720 -9.900 -69.879 1.00 21.66 10 VAL B CA 1
ATOM 1789 C C . VAL B 1 10 ? -61.113 -9.164 -68.682 1.00 22.75 10 VAL B C 1
ATOM 1790 O O . VAL B 1 10 ? -59.887 -9.028 -68.592 1.00 23.54 10 VAL B O 1
ATOM 1794 N N . LEU B 1 11 ? -61.963 -8.744 -67.735 1.00 22.82 11 LEU B N 1
ATOM 1795 C CA . LEU B 1 11 ? -61.488 -8.135 -66.500 1.00 24.63 11 LEU B CA 1
ATOM 1796 C C . LEU B 1 11 ? -60.977 -9.209 -65.558 1.00 25.74 11 LEU B C 1
ATOM 1797 O O . LEU B 1 11 ? -61.577 -10.284 -65.462 1.00 26.52 11 LEU B O 1
ATOM 1802 N N . GLY B 1 12 ? -59.860 -8.915 -64.897 1.00 23.55 12 GLY B N 1
ATOM 1803 C CA . GLY B 1 12 ? -59.423 -9.743 -63.788 1.00 24.48 12 GLY B CA 1
ATOM 1804 C C . GLY B 1 12 ? -59.352 -8.888 -62.551 1.00 23.64 12 GLY B C 1
ATOM 1805 O O . GLY B 1 12 ? -58.735 -7.807 -62.563 1.00 25.52 12 GLY B O 1
ATOM 1806 N N . TYR B 1 13 ? -59.968 -9.368 -61.470 1.00 21.62 13 TYR B N 1
ATOM 1807 C CA . TYR B 1 13 ? -59.901 -8.677 -60.189 1.00 22.21 13 TYR B CA 1
ATOM 1808 C C . TYR B 1 13 ? -59.537 -9.607 -59.045 1.00 20.73 13 TYR B C 1
ATOM 1809 O O . TYR B 1 13 ? -59.407 -9.136 -57.909 1.00 24.43 13 TYR B O 1
ATOM 1818 N N . GLY B 1 14 ? -59.367 -10.899 -59.310 1.00 21.82 14 GLY B N 1
ATOM 1819 C CA . GLY B 1 14 ? -59.024 -11.882 -58.304 1.00 23.39 14 GLY B CA 1
ATOM 1820 C C . GLY B 1 14 ? -57.869 -12.703 -58.822 1.00 22.29 14 GLY B C 1
ATOM 1821 O O . GLY B 1 14 ? -56.829 -12.150 -59.232 1.00 23.05 14 GLY B O 1
ATOM 1822 N N . SER B 1 15 ? -58.032 -14.030 -58.836 1.00 21.61 15 SER B N 1
ATOM 1823 C CA . SER B 1 15 ? -56.933 -14.868 -59.243 1.00 22.92 15 SER B CA 1
ATOM 1824 C C . SER B 1 15 ? -56.569 -14.717 -60.695 1.00 20.68 15 SER B C 1
ATOM 1825 O O . SER B 1 15 ? -55.459 -15.116 -61.045 1.00 23.22 15 SER B O 1
ATOM 1828 N N . LEU B 1 16 ? -57.446 -14.181 -61.564 1.00 20.68 16 LEU B N 1
ATOM 1829 C CA . LEU B 1 16 ? -56.971 -13.974 -62.950 1.00 21.19 16 LEU B CA 1
ATOM 1830 C C . LEU B 1 16 ? -55.857 -12.954 -63.027 1.00 21.66 16 LEU B C 1
ATOM 1831 O O . LEU B 1 16 ? -55.141 -12.931 -64.029 1.00 23.51 16 LEU B O 1
ATOM 1836 N N . ILE B 1 17 ? -55.659 -12.131 -61.992 1.00 22.25 17 ILE B N 1
ATOM 1837 C CA . ILE B 1 17 ? -54.569 -11.178 -62.015 1.00 24.13 17 ILE B CA 1
ATOM 1838 C C . ILE B 1 17 ? -53.240 -11.896 -62.023 1.00 25.86 17 ILE B C 1
ATOM 1839 O O . ILE B 1 17 ? -52.341 -11.597 -62.817 1.00 28.71 17 ILE B O 1
ATOM 1844 N N . TYR B 1 18 ? -53.070 -12.853 -61.124 1.00 27.96 18 TYR B N 1
ATOM 1845 C CA . TYR B 1 18 ? -51.746 -13.466 -60.995 1.00 27.46 18 TYR B CA 1
ATOM 1846 C C . TYR B 1 18 ? -51.655 -14.867 -61.563 1.00 26.59 18 TYR B C 1
ATOM 1847 O O . TYR B 1 18 ? -50.539 -15.410 -61.644 1.00 29.84 18 TYR B O 1
ATOM 1856 N N . LYS B 1 19 ? -52.794 -15.471 -61.920 1.00 25.35 19 LYS B N 1
ATOM 1857 C CA . LYS B 1 19 ? -52.856 -16.743 -62.639 1.00 26.56 19 LYS B CA 1
ATOM 1858 C C . LYS B 1 19 ? -53.646 -16.457 -63.914 1.00 25.80 19 LYS B C 1
ATOM 1859 O O . LYS B 1 19 ? -54.867 -16.701 -63.978 1.00 26.13 19 LYS B O 1
ATOM 1864 N N . PRO B 1 20 ? -53.003 -15.879 -64.927 1.00 26.30 20 PRO B N 1
ATOM 1865 C CA . PRO B 1 20 ? -53.751 -15.280 -66.065 1.00 25.60 20 PRO B CA 1
ATOM 1866 C C . PRO B 1 20 ? -54.387 -16.337 -66.934 1.00 28.27 20 PRO B C 1
ATOM 1867 O O . PRO B 1 20 ? -53.958 -17.503 -66.929 1.00 30.87 20 PRO B O 1
ATOM 1871 N N . PRO B 1 21 ? -55.339 -15.936 -67.772 1.00 27.27 21 PRO B N 1
ATOM 1872 C CA . PRO B 1 21 ? -55.906 -16.870 -68.742 1.00 30.49 21 PRO B CA 1
ATOM 1873 C C . PRO B 1 21 ? -54.873 -17.185 -69.821 1.00 30.41 21 PRO B C 1
ATOM 1874 O O . PRO B 1 21 ? -53.912 -16.447 -70.045 1.00 32.37 21 PRO B O 1
ATOM 1878 N N . SER B 1 22 ? -55.078 -18.321 -70.480 1.00 32.16 22 SER B N 1
ATOM 1879 C CA . SER B 1 22 ? -54.235 -18.721 -71.593 1.00 34.57 22 SER B CA 1
ATOM 1880 C C . SER B 1 22 ? -54.426 -17.783 -72.777 1.00 33.40 22 SER B C 1
ATOM 1881 O O . SER B 1 22 ? -55.517 -17.262 -73.018 1.00 34.80 22 SER B O 1
ATOM 1884 N N . HIS B 1 23 ? -53.346 -17.545 -73.504 1.00 33.04 23 HIS B N 1
ATOM 1885 C CA . HIS B 1 23 ? -53.409 -16.963 -74.831 1.00 31.68 23 HIS B CA 1
ATOM 1886 C C . HIS B 1 23 ? -53.722 -15.483 -74.882 1.00 28.52 23 HIS B C 1
ATOM 1887 O O . HIS B 1 23 ? -54.036 -14.971 -75.977 1.00 30.59 23 HIS B O 1
ATOM 1894 N N . TYR B 1 24 ? -53.645 -14.771 -73.767 1.00 25.59 24 TYR B N 1
ATOM 1895 C CA . TYR B 1 24 ? -53.880 -13.342 -73.836 1.00 25.00 24 TYR B CA 1
ATOM 1896 C C . TYR B 1 24 ? -52.789 -12.686 -74.666 1.00 24.07 24 TYR B C 1
ATOM 1897 O O . TYR B 1 24 ? -51.639 -13.119 -74.670 1.00 25.17 24 TYR B O 1
ATOM 1906 N N . THR B 1 25 ? -53.148 -11.593 -75.315 1.00 25.31 25 THR B N 1
ATOM 1907 C CA . THR B 1 25 ? -52.148 -10.849 -76.081 1.00 26.47 25 THR B CA 1
ATOM 1908 C C . THR B 1 25 ? -51.963 -9.432 -75.566 1.00 26.78 25 THR B C 1
ATOM 1909 O O . THR B 1 25 ? -51.059 -8.724 -76.044 1.00 29.86 25 THR B O 1
ATOM 1913 N N . HIS B 1 26 ? -52.771 -9.016 -74.599 1.00 26.94 26 HIS B N 1
ATOM 1914 C CA . HIS B 1 26 ? -52.591 -7.789 -73.851 1.00 25.11 26 HIS B CA 1
ATOM 1915 C C . HIS B 1 26 ? -52.960 -8.071 -72.402 1.00 23.72 26 HIS B C 1
ATOM 1916 O O . HIS B 1 26 ? -53.928 -8.805 -72.128 1.00 24.27 26 HIS B O 1
ATOM 1923 N N . ARG B 1 27 ? -52.251 -7.398 -71.499 1.00 24.05 27 ARG B N 1
ATOM 1924 C CA . ARG B 1 27 ? -52.565 -7.423 -70.064 1.00 23.65 27 ARG B CA 1
ATOM 1925 C C . ARG B 1 27 ? -52.319 -6.002 -69.573 1.00 26.22 27 ARG B C 1
ATOM 1926 O O . ARG B 1 27 ? -51.166 -5.582 -69.465 1.00 29.44 27 ARG B O 1
ATOM 1934 N N . ILE B 1 28 ? -53.386 -5.247 -69.356 1.00 24.81 28 ILE B N 1
ATOM 1935 C CA . ILE B 1 28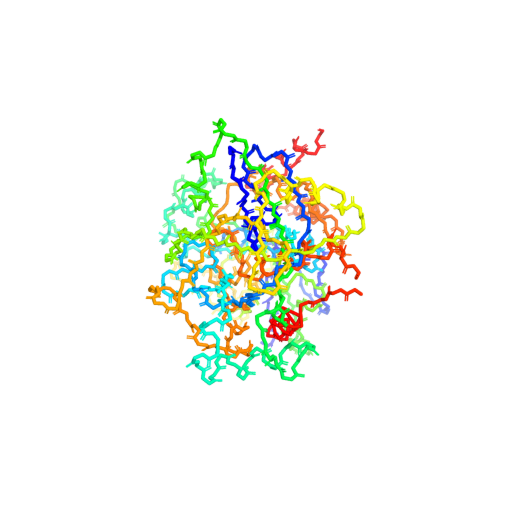 ? -53.293 -3.827 -69.022 1.00 25.65 28 ILE B CA 1
ATOM 1936 C C . ILE B 1 28 ? -53.679 -3.650 -67.552 1.00 26.10 28 ILE B C 1
ATOM 1937 O O . ILE B 1 28 ? -54.817 -3.950 -67.191 1.00 26.12 28 ILE B O 1
ATOM 1942 N N . PRO B 1 29 ? -52.792 -3.132 -66.682 1.00 30.31 29 PRO B N 1
ATOM 1943 C CA . PRO B 1 29 ? -53.208 -2.783 -65.312 1.00 30.80 29 PRO B CA 1
ATOM 1944 C C . PRO B 1 29 ? -54.308 -1.741 -65.370 1.00 32.35 29 PRO B C 1
ATOM 1945 O O . PRO B 1 29 ? -54.265 -0.824 -66.192 1.00 34.55 29 PRO B O 1
ATOM 1949 N N . ALA B 1 30 ? -55.306 -1.877 -64.500 1.00 33.28 30 ALA B N 1
ATOM 1950 C CA . ALA B 1 30 ? -56.552 -1.133 -64.687 1.00 36.17 30 ALA B CA 1
ATOM 1951 C C . ALA B 1 30 ? -57.150 -0.648 -63.376 1.00 35.33 30 ALA B C 1
ATOM 1952 O O . ALA B 1 30 ? -57.347 -1.439 -62.444 1.00 38.57 30 ALA B O 1
ATOM 1954 N N . ILE B 1 31 ? -57.482 0.643 -63.334 1.00 36.34 31 ILE B N 1
ATOM 1955 C CA . ILE B 1 31 ? -58.404 1.193 -62.349 1.00 38.98 31 ILE B CA 1
ATOM 1956 C C . ILE B 1 31 ? -59.800 0.983 -62.923 1.00 35.21 31 ILE B C 1
ATOM 1957 O O . ILE B 1 31 ? -60.165 1.629 -63.922 1.00 35.60 31 ILE B O 1
ATOM 1962 N N . ILE B 1 32 ? -60.568 0.064 -62.338 1.00 36.75 32 ILE B N 1
ATOM 1963 C CA . ILE B 1 32 ? -61.884 -0.298 -62.860 1.00 37.25 32 ILE B CA 1
ATOM 1964 C C . ILE B 1 32 ? -62.913 0.517 -62.095 1.00 38.16 32 ILE B C 1
ATOM 1965 O O . ILE B 1 32 ? -63.163 0.260 -60.921 1.00 41.34 32 ILE B O 1
ATOM 1970 N N . HIS B 1 33 ? -63.560 1.467 -62.741 1.00 36.86 33 HIS B N 1
ATOM 1971 C CA . HIS B 1 33 ? -64.575 2.267 -62.080 1.00 36.41 33 HIS B CA 1
ATOM 1972 C C . HIS B 1 33 ? -65.920 1.558 -62.105 1.00 38.53 33 HIS B C 1
ATOM 1973 O O . HIS B 1 33 ? -66.200 0.743 -62.989 1.00 39.34 33 HIS B O 1
ATOM 1980 N N . GLY B 1 34 ? -66.758 1.872 -61.120 1.00 36.36 34 GLY B N 1
ATOM 1981 C CA . GLY B 1 34 ? -68.122 1.384 -61.091 1.00 36.16 34 GLY B CA 1
ATOM 1982 C C . GLY B 1 34 ? -68.365 0.133 -60.242 1.00 32.91 34 GLY B C 1
ATOM 1983 O O . GLY B 1 34 ? -69.519 -0.317 -60.144 1.00 34.72 34 GLY B O 1
ATOM 1984 N N . PHE B 1 35 ? -67.322 -0.458 -59.648 1.00 33.75 35 PHE B N 1
ATOM 1985 C CA . PHE B 1 35 ? -67.429 -1.708 -58.899 1.00 32.83 35 PHE B CA 1
ATOM 1986 C C . PHE B 1 35 ? -66.561 -1.595 -57.662 1.00 31.76 35 PHE B C 1
ATOM 1987 O O . PHE B 1 35 ? -65.516 -0.938 -57.679 1.00 32.69 35 PHE B O 1
ATOM 1995 N N . ALA B 1 36 ? -67.001 -2.247 -56.585 1.00 27.92 36 ALA B N 1
ATOM 1996 C CA . ALA B 1 36 ? -66.157 -2.491 -55.416 1.00 26.04 36 ALA B CA 1
ATOM 1997 C C . ALA B 1 36 ? -65.824 -3.974 -55.332 1.00 25.01 36 ALA B C 1
ATOM 1998 O O . ALA B 1 36 ? -66.684 -4.823 -55.563 1.00 26.06 36 ALA B O 1
ATOM 2000 N N . ARG B 1 37 ? -64.602 -4.296 -54.921 1.00 22.55 37 ARG B N 1
ATOM 2001 C CA . ARG B 1 37 ? -64.233 -5.696 -54.734 1.00 20.74 37 ARG B CA 1
ATOM 2002 C C . ARG B 1 37 ? -64.300 -6.044 -53.242 1.00 19.49 37 ARG B C 1
ATOM 2003 O O . ARG B 1 37 ? -63.759 -5.308 -52.409 1.00 20.95 37 ARG B O 1
ATOM 2011 N N . ARG B 1 38 ? -64.975 -7.154 -52.916 1.00 19.24 38 ARG B N 1
ATOM 2012 C CA . ARG B 1 38 ? -65.061 -7.566 -51.513 1.00 18.91 38 ARG B CA 1
ATOM 2013 C C . ARG B 1 38 ? -64.896 -9.074 -51.454 1.00 18.55 38 ARG B C 1
ATOM 2014 O O . ARG B 1 38 ? -65.254 -9.785 -52.393 1.00 19.62 38 ARG B O 1
ATOM 2022 N N . PHE B 1 39 ? -64.383 -9.575 -50.314 1.00 18.43 39 PHE B N 1
ATOM 2023 C CA . PHE B 1 39 ? -64.237 -11.015 -50.129 1.00 17.79 39 PHE B CA 1
ATOM 2024 C C . PHE B 1 39 ? -65.544 -11.589 -49.560 1.00 18.19 39 PHE B C 1
ATOM 2025 O O . PHE B 1 39 ? -65.611 -12.161 -48.457 1.00 19.34 39 PHE B O 1
ATOM 2033 N N . TRP B 1 40 ? -66.606 -11.431 -50.361 1.00 19.47 40 TRP B N 1
ATOM 2034 C CA . TRP B 1 40 ? -67.965 -11.779 -49.966 1.00 19.57 40 TRP B CA 1
ATOM 2035 C C . TRP B 1 40 ? -68.520 -12.956 -50.744 1.00 19.31 40 TRP B C 1
ATOM 2036 O O . TRP B 1 40 ? -69.747 -13.110 -50.834 1.00 20.97 40 TRP B O 1
ATOM 2047 N N . GLN B 1 41 ? -67.651 -13.786 -51.287 1.00 18.46 41 GLN B N 1
ATOM 2048 C CA . GLN B 1 41 ? -68.008 -15.028 -51.957 1.00 18.95 41 GLN B CA 1
ATOM 2049 C C . GLN B 1 41 ? -67.351 -16.168 -51.180 1.00 19.45 41 GLN B C 1
ATOM 2050 O O . GLN B 1 41 ? -66.178 -16.100 -50.836 1.00 20.93 41 GLN B O 1
ATOM 2056 N N . SER B 1 42 ? -68.118 -17.209 -50.843 1.00 20.80 42 SER B N 1
ATOM 2057 C CA . SER B 1 42 ? -67.495 -18.322 -50.140 1.00 21.25 42 SER B CA 1
ATOM 2058 C C . SER B 1 42 ? -66.854 -19.282 -51.126 1.00 19.91 42 SER B C 1
ATOM 2059 O O . SER B 1 42 ? -67.228 -19.326 -52.308 1.00 25.36 42 SER B O 1
ATOM 2062 N N . SER B 1 43 ? -65.796 -19.972 -50.679 1.00 19.28 43 SER B N 1
ATOM 2063 C CA . SER B 1 43 ? -65.126 -20.992 -51.464 1.00 20.71 43 SER B CA 1
ATOM 2064 C C . SER B 1 43 ? -65.212 -22.324 -50.719 1.00 19.18 43 SER B C 1
ATOM 2065 O O . SER B 1 43 ? -64.755 -22.439 -49.564 1.00 20.92 43 SER B O 1
ATOM 2068 N N . THR B 1 44 ? -65.678 -23.367 -51.413 1.00 21.19 44 THR B N 1
ATOM 2069 C CA . THR B 1 44 ? -65.811 -24.697 -50.806 1.00 22.19 44 THR B CA 1
ATOM 2070 C C . THR B 1 44 ? -64.964 -25.749 -51.479 1.00 22.46 44 THR B C 1
ATOM 2071 O O . THR B 1 44 ? -64.905 -26.874 -50.995 1.00 23.24 44 THR B O 1
ATOM 2075 N N . ASP B 1 45 ? -64.304 -25.423 -52.592 1.00 22.71 45 ASP B N 1
ATOM 2076 C CA . ASP B 1 45 ? -63.490 -26.400 -53.302 1.00 22.56 45 ASP B CA 1
ATOM 2077 C C . ASP B 1 45 ? -62.051 -25.942 -53.489 1.00 24.33 45 ASP B C 1
ATOM 2078 O O . ASP B 1 45 ? -61.265 -26.707 -54.042 1.00 25.78 45 ASP B O 1
ATOM 2083 N N . HIS B 1 46 ? -61.666 -24.737 -53.016 1.00 22.32 46 HIS B N 1
ATOM 2084 C CA . HIS B 1 46 ? -60.315 -24.211 -53.283 1.00 21.55 46 HIS B CA 1
ATOM 2085 C C . HIS B 1 46 ? -59.672 -23.697 -52.009 1.00 21.38 46 HIS B C 1
ATOM 2086 O O . HIS B 1 46 ? -58.620 -24.204 -51.591 1.00 22.12 46 HIS B O 1
ATOM 2093 N N . ARG B 1 47 ? -60.315 -22.722 -51.375 1.00 20.76 47 ARG B N 1
ATOM 2094 C CA . ARG B 1 47 ? -59.744 -22.042 -50.223 1.00 20.88 47 ARG B CA 1
ATOM 2095 C C . ARG B 1 47 ? -60.508 -22.357 -48.948 1.00 21.05 47 ARG B C 1
ATOM 2096 O O . ARG B 1 47 ? -60.221 -21.792 -47.909 1.00 22.37 47 ARG B O 1
ATOM 2104 N N . GLY B 1 48 ? -61.393 -23.338 -49.024 1.00 20.89 48 GLY B N 1
ATOM 2105 C CA . GLY B 1 48 ? -62.137 -23.863 -47.892 1.00 19.93 48 GLY B CA 1
ATOM 2106 C C . GLY B 1 48 ? -62.769 -25.167 -48.305 1.00 21.22 48 GLY B C 1
ATOM 2107 O O . GLY B 1 48 ? -62.454 -25.715 -49.364 1.00 23.48 48 GLY B O 1
ATOM 2108 N N . THR B 1 49 ? -63.666 -25.676 -47.445 1.00 20.56 49 THR B N 1
ATOM 2109 C CA . THR B 1 49 ? -64.336 -26.942 -47.706 1.00 20.46 49 THR B CA 1
ATOM 2110 C C . THR B 1 49 ? -65.839 -26.738 -47.591 1.00 20.37 49 THR B C 1
ATOM 2111 O O . THR B 1 49 ? -66.291 -25.689 -47.131 1.00 21.71 49 THR B O 1
ATOM 2115 N N . PRO B 1 50 ? -66.637 -27.718 -48.002 1.00 20.04 50 PRO B N 1
ATOM 2116 C CA . PRO B 1 50 ? -68.109 -27.561 -47.909 1.00 19.36 50 PRO B CA 1
ATOM 2117 C C . PRO B 1 50 ? -68.590 -27.262 -46.501 1.00 20.04 50 PRO B C 1
ATOM 2118 O O . PRO B 1 50 ? -69.464 -26.416 -46.306 1.00 22.22 50 PRO B O 1
ATOM 2122 N N . ALA B 1 51 ? -68.019 -27.941 -45.495 1.00 21.55 51 ALA B N 1
ATOM 2123 C CA . ALA B 1 51 ? -68.434 -27.683 -44.124 1.00 23.11 51 ALA B CA 1
ATOM 2124 C C . ALA B 1 51 ? -67.784 -26.452 -43.546 1.00 23.51 51 ALA B C 1
ATOM 2125 O O . ALA B 1 51 ? -68.323 -25.896 -42.588 1.00 25.83 51 ALA B O 1
ATOM 2127 N N . ASN B 1 52 ? -66.613 -26.040 -44.063 1.00 20.96 52 ASN B N 1
ATOM 2128 C CA . ASN B 1 52 ? -65.917 -24.888 -43.518 1.00 20.65 52 ASN B CA 1
ATOM 2129 C C . ASN B 1 52 ? -65.460 -24.041 -44.710 1.00 20.73 52 ASN B C 1
ATOM 2130 O O . ASN B 1 52 ? -64.283 -24.094 -45.113 1.00 22.44 52 ASN B O 1
ATOM 2135 N N . PRO B 1 53 ? -66.370 -23.244 -45.292 1.00 21.01 53 PRO B N 1
ATOM 2136 C CA . PRO B 1 53 ? -65.985 -22.464 -46.479 1.00 21.38 53 PRO B CA 1
ATOM 2137 C C . PRO B 1 53 ? -65.009 -21.355 -46.170 1.00 22.84 53 PRO B C 1
ATOM 2138 O O . PRO B 1 53 ? -64.944 -20.799 -45.078 1.00 25.33 53 PRO B O 1
ATOM 2142 N N . GLY B 1 54 ? -64.253 -21.011 -47.201 1.00 19.95 54 GLY B N 1
ATOM 2143 C CA . GLY B 1 54 ? -63.384 -19.853 -47.167 1.00 20.96 54 GLY B CA 1
ATOM 2144 C C . GLY B 1 54 ? -64.041 -18.625 -47.784 1.00 19.32 54 GLY B C 1
ATOM 2145 O O . GLY B 1 54 ? -65.254 -18.570 -48.008 1.00 19.54 54 GLY B O 1
ATOM 2146 N N . ARG B 1 55 ? -63.216 -17.614 -48.047 1.00 19.13 55 ARG B N 1
ATOM 2147 C CA . ARG B 1 55 ? -63.697 -16.347 -48.569 1.00 17.55 55 ARG B CA 1
ATOM 2148 C C . ARG B 1 55 ? -62.813 -15.922 -49.725 1.00 17.97 55 ARG B C 1
ATOM 2149 O O . ARG B 1 55 ? -61.593 -15.801 -49.561 1.00 19.03 55 ARG B O 1
ATOM 2157 N N . VAL B 1 56 ? -63.434 -15.642 -50.869 1.00 17.28 56 VAL B N 1
ATOM 2158 C CA . VAL B 1 56 ? -62.696 -15.233 -52.064 1.00 17.65 56 VAL B CA 1
ATOM 2159 C C . VAL B 1 56 ? -63.386 -14.006 -52.656 1.00 17.36 56 VAL B C 1
ATOM 2160 O O . VAL B 1 56 ? -64.435 -13.563 -52.176 1.00 18.18 56 VAL B O 1
ATOM 2164 N N . ALA B 1 57 ? -62.787 -13.455 -53.713 1.00 18.57 57 ALA B N 1
ATOM 2165 C CA . ALA B 1 57 ? -63.212 -12.145 -54.171 1.00 17.93 57 ALA B CA 1
ATOM 2166 C C . ALA B 1 57 ? -64.425 -12.166 -55.097 1.00 18.93 57 ALA B C 1
ATOM 2167 O O . ALA B 1 57 ? -64.557 -13.021 -55.974 1.00 20.78 57 ALA B O 1
ATOM 2169 N N . THR B 1 58 ? -65.275 -11.165 -54.955 1.00 19.67 58 THR B N 1
ATOM 2170 C CA . THR B 1 58 ? -66.300 -10.890 -55.962 1.00 20.12 58 THR B CA 1
ATOM 2171 C C . THR B 1 58 ? -66.346 -9.387 -56.160 1.00 21.16 58 THR B C 1
ATOM 2172 O O . THR B 1 58 ? -65.774 -8.636 -55.397 1.00 22.70 58 THR B O 1
ATOM 2176 N N . LEU B 1 59 ? -66.983 -8.956 -57.239 1.00 22.43 59 LEU B N 1
ATOM 2177 C CA . LEU B 1 59 ? -67.131 -7.537 -57.517 1.00 25.06 59 LEU B CA 1
ATOM 2178 C C . LEU B 1 59 ? -68.596 -7.175 -57.392 1.00 28.21 59 LEU B C 1
ATOM 2179 O O . LEU B 1 59 ? -69.451 -7.905 -57.874 1.00 32.54 59 LEU B O 1
ATOM 2184 N N . ILE B 1 60 ? -68.880 -6.027 -56.796 1.00 28.68 60 ILE B N 1
ATOM 2185 C CA . ILE B 1 60 ? -70.246 -5.573 -56.601 1.00 29.97 60 ILE B CA 1
ATOM 2186 C C . ILE B 1 60 ? -70.432 -4.262 -57.348 1.00 31.00 60 ILE B C 1
ATOM 2187 O O . ILE B 1 60 ? -69.693 -3.300 -57.101 1.00 29.02 60 ILE B O 1
ATOM 2192 N N . PRO B 1 61 ? -71.394 -4.172 -58.261 1.00 34.70 61 PRO B N 1
ATOM 2193 C CA . PRO B 1 61 ? -71.570 -2.933 -59.009 1.00 36.48 61 PRO B CA 1
ATOM 2194 C C . PRO B 1 61 ? -72.233 -1.862 -58.168 1.00 36.00 61 PRO B C 1
ATOM 2195 O O . PRO B 1 61 ? -72.994 -2.130 -57.230 1.00 34.48 61 PRO B O 1
ATOM 2199 N N . TYR B 1 62 ? -71.973 -0.622 -58.587 1.00 39.12 62 TYR B N 1
ATOM 2200 C CA . TYR B 1 62 ? -72.521 0.555 -57.926 1.00 41.33 62 TYR B CA 1
ATOM 2201 C C . TYR B 1 62 ? -74.031 0.443 -57.729 1.00 41.59 62 TYR B C 1
ATOM 2202 O O . TYR B 1 62 ? -74.554 0.783 -56.662 1.00 40.62 62 TYR B O 1
ATOM 2211 N N . GLU B 1 63 ? -74.748 -0.052 -58.740 1.00 43.74 63 GLU B N 1
ATOM 2212 C CA . GLU B 1 63 ? -76.205 -0.081 -58.645 1.00 44.59 63 GLU B CA 1
ATOM 2213 C C . GLU B 1 63 ? -76.676 -1.005 -57.526 1.00 45.03 63 GLU B C 1
ATOM 2214 O O . GLU B 1 63 ? -77.692 -0.735 -56.874 1.00 49.35 63 GLU B O 1
ATOM 2216 N N . ASP B 1 64 ? -75.936 -2.078 -57.258 1.00 41.97 64 ASP B N 1
ATOM 2217 C CA . ASP B 1 64 ? -76.270 -2.908 -56.107 1.00 42.78 64 ASP B CA 1
ATOM 2218 C C . ASP B 1 64 ? -75.884 -2.246 -54.793 1.00 40.47 64 ASP B C 1
ATOM 2219 O O . ASP B 1 64 ? -76.601 -2.393 -53.795 1.00 44.15 64 ASP B O 1
ATOM 2224 N N . ILE B 1 65 ? -74.782 -1.497 -54.776 1.00 36.80 65 ILE B N 1
ATOM 2225 C CA . ILE B 1 65 ? -74.327 -0.874 -53.538 1.00 37.15 65 ILE B CA 1
ATOM 2226 C C . ILE B 1 65 ? -75.324 0.166 -53.057 1.00 37.91 65 ILE B C 1
ATOM 2227 O O . ILE B 1 65 ? -75.728 0.166 -51.891 1.00 37.19 65 ILE B O 1
ATOM 2232 N N . ILE B 1 66 ? -75.761 1.053 -53.952 1.00 41.38 66 ILE B N 1
ATOM 2233 C CA . ILE B 1 66 ? -76.614 2.144 -53.504 1.00 46.43 66 ILE B CA 1
ATOM 2234 C C . ILE B 1 66 ? -77.983 1.651 -53.067 1.00 48.35 66 ILE B C 1
ATOM 2235 O O . ILE B 1 66 ? -78.689 2.361 -52.349 1.00 53.17 66 ILE B O 1
ATOM 2240 N N . ARG B 1 67 ? -78.373 0.440 -53.465 1.00 47.85 67 ARG B N 1
ATOM 2241 C CA . ARG B 1 67 ? -79.689 -0.073 -53.108 1.00 49.41 67 ARG B CA 1
ATOM 2242 C C . ARG B 1 67 ? -79.748 -0.701 -51.719 1.00 48.61 67 ARG B C 1
ATOM 2243 O O . ARG B 1 67 ? -80.848 -0.990 -51.244 1.00 50.55 67 ARG B O 1
ATOM 2245 N N . GLN B 1 68 ? -78.613 -0.927 -51.053 1.00 46.56 68 GLN B N 1
ATOM 2246 C CA . GLN B 1 68 ? -78.581 -1.607 -49.763 1.00 45.16 68 GLN B CA 1
ATOM 2247 C C . GLN B 1 68 ? -77.778 -0.776 -48.776 1.00 40.74 68 GLN B C 1
ATOM 2248 O O . GLN B 1 68 ? -76.591 -0.546 -48.983 1.00 37.54 68 GLN B O 1
ATOM 2254 N N . THR B 1 69 ? -78.422 -0.332 -47.701 1.00 41.28 69 THR B N 1
ATOM 2255 C CA . THR B 1 69 ? -77.756 0.555 -46.747 1.00 41.99 69 THR B CA 1
ATOM 2256 C C . THR B 1 69 ? -76.440 -0.013 -46.244 1.00 39.19 69 THR B C 1
ATOM 2257 O O . THR B 1 69 ? -75.440 0.712 -46.153 1.00 38.78 69 THR B O 1
ATOM 2261 N N . ALA B 1 70 ? -76.422 -1.308 -45.907 1.00 34.67 70 ALA B N 1
ATOM 2262 C CA . ALA B 1 70 ? -75.213 -1.915 -45.369 1.00 33.27 70 ALA B CA 1
ATOM 2263 C C . ALA B 1 70 ? -74.082 -1.891 -46.394 1.00 29.25 70 ALA B C 1
ATOM 2264 O O . ALA B 1 70 ? -72.916 -1.653 -46.046 1.00 29.76 70 ALA B O 1
ATOM 2266 N N . PHE B 1 71 ? -74.402 -2.148 -47.666 1.00 30.00 71 PHE B N 1
ATOM 2267 C CA . PHE B 1 71 ? -73.365 -2.090 -48.698 1.00 29.19 71 PHE B CA 1
ATOM 2268 C C . PHE B 1 71 ? -72.801 -0.675 -48.836 1.00 29.00 71 PHE B C 1
ATOM 2269 O O . PHE B 1 71 ? -71.578 -0.485 -48.907 1.00 28.32 71 PHE B O 1
ATOM 2277 N N . LEU B 1 72 ? -73.681 0.335 -48.908 1.00 27.92 72 LEU B N 1
ATOM 2278 C CA . LEU B 1 72 ? -73.208 1.701 -49.078 1.00 29.79 72 LEU B CA 1
ATOM 2279 C C . LEU B 1 72 ? -72.353 2.144 -47.900 1.00 30.13 72 LEU B C 1
ATOM 2280 O O . LEU B 1 72 ? -71.306 2.775 -48.088 1.00 31.30 72 LEU B O 1
ATOM 2285 N N . LYS B 1 73 ? -72.796 1.848 -46.676 1.00 31.32 73 LYS B N 1
ATOM 2286 C CA . LYS B 1 73 ? -71.992 2.169 -45.501 1.00 31.55 73 LYS B CA 1
ATOM 2287 C C . LYS B 1 73 ? -70.609 1.524 -45.584 1.00 28.69 73 LYS B C 1
ATOM 2288 O O . LYS B 1 73 ? -69.588 2.161 -45.289 1.00 30.06 73 LYS B O 1
ATOM 2291 N N . ASN B 1 74 ? -70.551 0.269 -46.011 1.00 27.79 74 ASN B N 1
ATOM 2292 C CA . ASN B 1 74 ? -69.276 -0.418 -46.095 1.00 26.84 74 ASN B CA 1
ATOM 2293 C C . ASN B 1 74 ? -68.377 0.168 -47.187 1.00 26.80 74 ASN B C 1
ATOM 2294 O O . ASN B 1 74 ? -67.170 0.331 -46.988 1.00 27.33 74 ASN B O 1
ATOM 2299 N N . VAL B 1 75 ? -68.945 0.511 -48.343 1.00 26.23 75 VAL B N 1
ATOM 2300 C CA . VAL B 1 75 ? -68.128 1.083 -49.396 1.00 27.11 75 VAL B CA 1
ATOM 2301 C C . VAL B 1 75 ? -67.604 2.456 -48.978 1.00 28.48 75 VAL B C 1
ATOM 2302 O O . VAL B 1 75 ? -66.440 2.781 -49.222 1.00 30.07 75 VAL B O 1
ATOM 2306 N N . ASN B 1 76 ? -68.437 3.266 -48.304 1.00 29.79 76 ASN B N 1
ATOM 2307 C CA . ASN B 1 76 ? -67.968 4.569 -47.826 1.00 31.32 76 ASN B CA 1
ATOM 2308 C C . ASN B 1 76 ? -66.916 4.417 -46.721 1.00 32.80 76 ASN B C 1
ATOM 2309 O O . ASN B 1 76 ? -66.077 5.304 -46.540 1.00 34.88 76 ASN B O 1
ATOM 2314 N N . LEU B 1 77 ? -66.932 3.296 -45.988 1.00 29.51 77 LEU B N 1
ATOM 2315 C CA . LEU B 1 77 ? -65.950 3.075 -44.930 1.00 29.31 77 LEU B CA 1
ATOM 2316 C C . LEU B 1 77 ? -64.535 2.963 -45.488 1.00 29.65 77 LEU B C 1
ATOM 2317 O O . LEU B 1 77 ? -63.572 3.304 -44.793 1.00 32.70 77 LEU B O 1
ATOM 2322 N N . TYR B 1 78 ? -64.374 2.482 -46.727 1.00 28.52 78 TYR B N 1
ATOM 2323 C CA . TYR B 1 78 ? -63.041 2.249 -47.271 1.00 27.86 78 TYR B CA 1
ATOM 2324 C C . TYR B 1 78 ? -62.700 3.084 -48.491 1.00 30.18 78 TYR B C 1
ATOM 2325 O O . TYR B 1 78 ? -61.578 2.983 -48.992 1.00 35.03 78 TYR B O 1
ATOM 2334 N N . SER B 1 79 ? -63.608 3.900 -48.992 1.00 29.48 79 SER B N 1
ATOM 2335 C CA . SER B 1 79 ? -63.321 4.665 -50.192 1.00 31.51 79 SER B CA 1
ATOM 2336 C C . SER B 1 79 ? -62.780 6.039 -49.817 1.00 33.35 79 SER B C 1
ATOM 2337 O O . SER B 1 79 ? -63.397 6.761 -49.034 1.00 34.04 79 SER B O 1
ATOM 2340 N N . GLU B 1 80 ? -61.655 6.424 -50.422 1.00 37.72 80 GLU B N 1
ATOM 2341 C CA . GLU B 1 80 ? -61.150 7.784 -50.234 1.00 43.01 80 GLU B CA 1
ATOM 2342 C C . GLU B 1 80 ? -62.087 8.831 -50.801 1.00 43.02 80 GLU B C 1
ATOM 2343 O O . GLU B 1 80 ? -61.982 9.997 -50.421 1.00 43.07 80 GLU B O 1
ATOM 2349 N N . SER B 1 81 ? -63.014 8.441 -51.674 1.00 42.72 81 SER B N 1
ATOM 2350 C CA . SER B 1 81 ? -64.005 9.345 -52.238 1.00 43.07 81 SER B CA 1
ATOM 2351 C C . SER B 1 81 ? -65.296 9.428 -51.425 1.00 42.66 81 SER B C 1
ATOM 2352 O O . SER B 1 81 ? -66.282 9.998 -51.907 1.00 44.56 81 SER B O 1
ATOM 2355 N N . ALA B 1 82 ? -65.314 8.893 -50.210 1.00 41.82 82 ALA B N 1
ATOM 2356 C CA . ALA B 1 82 ? -66.516 8.947 -49.395 1.00 43.04 82 ALA B CA 1
ATOM 2357 C C . ALA B 1 82 ? -66.899 10.400 -49.131 1.00 47.40 82 ALA B C 1
ATOM 2358 O O . ALA B 1 82 ? -66.017 11.248 -48.953 1.00 50.85 82 ALA B O 1
ATOM 2360 N N . PRO B 1 83 ? -68.202 10.733 -49.124 1.00 48.14 83 PRO B N 1
ATOM 2361 C CA . PRO B 1 83 ? -69.308 9.841 -49.509 1.00 47.64 83 PRO B CA 1
ATOM 2362 C C . PRO B 1 83 ? -69.381 9.695 -51.028 1.00 47.92 83 PRO B C 1
ATOM 2363 O O . PRO B 1 83 ? -69.355 10.710 -51.735 1.00 48.40 83 PRO B O 1
ATOM 2367 N N . ILE B 1 84 ? -69.450 8.459 -51.534 1.00 46.61 84 ILE B N 1
ATOM 2368 C CA . ILE B 1 84 ? -69.470 8.276 -52.981 1.00 46.64 84 ILE B CA 1
ATOM 2369 C C . ILE B 1 84 ? -70.766 8.840 -53.552 1.00 47.87 84 ILE B C 1
ATOM 2370 O O . ILE B 1 84 ? -71.833 8.749 -52.932 1.00 49.27 84 ILE B O 1
ATOM 2375 N N . GLN B 1 85 ? -70.679 9.448 -54.736 1.00 50.04 85 GLN B N 1
ATOM 2376 C CA . GLN B 1 85 ? -71.824 10.134 -55.326 1.00 52.94 85 GLN B CA 1
ATOM 2377 C C . GLN B 1 85 ? -72.233 9.618 -56.690 1.00 51.23 85 GLN B C 1
ATOM 2378 O O . GLN B 1 85 ? -73.273 10.047 -57.201 1.00 51.20 85 GLN B O 1
ATOM 2384 N N . ASP B 1 86 ? -71.440 8.755 -57.305 1.00 50.18 86 ASP B N 1
ATOM 2385 C CA . ASP B 1 86 ? -71.668 8.292 -58.665 1.00 48.00 86 ASP B CA 1
ATOM 2386 C C . ASP B 1 86 ? -70.776 7.088 -58.891 1.00 47.71 86 ASP B C 1
ATOM 2387 O O . ASP B 1 86 ? -69.804 6.898 -58.150 1.00 47.83 86 ASP B O 1
ATOM 2390 N N . PRO B 1 87 ? -71.087 6.258 -59.893 1.00 47.70 87 PRO B N 1
ATOM 2391 C CA . PRO B 1 87 ? -70.284 5.042 -60.096 1.00 48.75 87 PRO B CA 1
ATOM 2392 C C . PRO B 1 87 ? -68.809 5.326 -60.283 1.00 47.50 87 PRO B C 1
ATOM 2393 O O . PRO B 1 87 ? -67.974 4.513 -59.870 1.00 45.91 87 PRO B O 1
ATOM 2397 N N . ASP B 1 88 ? -68.458 6.457 -60.897 1.00 46.54 88 ASP B N 1
ATOM 2398 C CA . ASP B 1 88 ? -67.053 6.743 -61.137 1.00 48.18 88 ASP B CA 1
ATOM 2399 C C . ASP B 1 88 ? -66.268 6.907 -59.842 1.00 49.62 88 ASP B C 1
ATOM 2400 O O . ASP B 1 88 ? -65.042 6.742 -59.846 1.00 52.59 88 ASP B O 1
ATOM 2405 N N . ASP B 1 89 ? -66.949 7.188 -58.730 1.00 49.44 89 ASP B N 1
ATOM 2406 C CA . ASP B 1 89 ? -66.279 7.257 -57.436 1.00 50.49 89 ASP B CA 1
ATOM 2407 C C . ASP B 1 89 ? -65.822 5.893 -56.936 1.00 48.30 89 ASP B C 1
ATOM 2408 O O . ASP B 1 89 ? -64.962 5.837 -56.049 1.00 50.31 89 ASP B O 1
ATOM 2413 N N . LEU B 1 90 ? -66.386 4.798 -57.446 1.00 44.49 90 LEU B N 1
ATOM 2414 C CA . LEU B 1 90 ? -66.007 3.460 -57.000 1.00 46.84 90 LEU B CA 1
ATOM 2415 C C . LEU B 1 90 ? -64.838 3.015 -57.852 1.00 47.08 90 LEU B C 1
ATOM 2416 O O . LEU B 1 90 ? -64.877 3.148 -59.077 1.00 47.65 90 LEU B O 1
ATOM 2421 N N . VAL B 1 91 ? -63.816 2.466 -57.226 1.00 46.62 91 VAL B N 1
ATOM 2422 C CA . VAL B 1 91 ? -62.637 2.014 -57.945 1.00 47.97 91 VAL B CA 1
ATOM 2423 C C . VAL B 1 91 ? -62.263 0.621 -57.436 1.00 44.25 91 VAL B C 1
ATOM 2424 O O . VAL B 1 91 ? -62.213 0.379 -56.213 1.00 45.89 91 VAL B O 1
ATOM 2428 N N . THR B 1 92 ? -62.052 -0.316 -58.368 1.00 39.47 92 THR B N 1
ATOM 2429 C CA . THR B 1 92 ? -61.381 -1.587 -58.071 1.00 34.08 92 THR B CA 1
ATOM 2430 C C . THR B 1 92 ? -60.115 -1.654 -58.917 1.00 32.23 92 THR B C 1
ATOM 2431 O O . THR B 1 92 ? -60.176 -1.474 -60.142 1.00 33.66 92 THR B O 1
ATOM 2435 N N . ILE B 1 93 ? -58.976 -1.902 -58.276 1.00 29.38 93 ILE B N 1
ATOM 2436 C CA . ILE B 1 93 ? -57.692 -2.050 -58.971 1.00 28.37 93 ILE B CA 1
ATOM 2437 C C . ILE B 1 93 ? -57.570 -3.495 -59.463 1.00 26.57 93 ILE B C 1
ATOM 2438 O O . ILE B 1 93 ? -57.628 -4.435 -58.665 1.00 26.72 93 ILE B O 1
ATOM 2443 N N . GLY B 1 94 ? -57.361 -3.677 -60.765 1.00 28.02 94 GLY B N 1
ATOM 2444 C CA . GLY B 1 94 ? -57.274 -5.018 -61.339 1.00 25.52 94 GLY B CA 1
ATOM 2445 C C . GLY B 1 94 ? -56.507 -4.943 -62.653 1.00 26.26 94 GLY B C 1
ATOM 2446 O O . GLY B 1 94 ? -55.587 -4.141 -62.819 1.00 28.10 94 GLY B O 1
ATOM 2447 N N A VAL B 1 95 ? -56.841 -5.821 -63.595 0.62 26.43 95 VAL B N 1
ATOM 2448 N N B VAL B 1 95 ? -56.950 -5.735 -63.631 0.38 25.16 95 VAL B N 1
ATOM 2449 C CA A VAL B 1 95 ? -56.242 -5.801 -64.927 0.62 25.93 95 VAL B CA 1
ATOM 2450 C CA B VAL B 1 95 ? -56.234 -5.888 -64.895 0.38 24.92 95 VAL B CA 1
ATOM 2451 C C A VAL B 1 95 ? -57.342 -6.079 -65.934 0.62 24.20 95 VAL B C 1
ATOM 2452 C C B VAL B 1 95 ? -57.233 -6.316 -65.960 0.38 23.97 95 VAL B C 1
ATOM 2453 O O A VAL B 1 95 ? -58.471 -6.431 -65.588 0.62 23.61 95 VAL B O 1
ATOM 2454 O O B VAL B 1 95 ? -58.207 -7.019 -65.672 0.38 24.66 95 VAL B O 1
ATOM 2461 N N . VAL B 1 96 ? -56.996 -5.892 -67.198 1.00 23.83 96 VAL B N 1
ATOM 2462 C CA . VAL B 1 96 ? -57.829 -6.324 -68.302 1.00 24.74 96 VAL B CA 1
ATOM 2463 C C . VAL B 1 96 ? -56.973 -7.045 -69.332 1.00 22.68 96 VAL B C 1
ATOM 2464 O O . VAL B 1 96 ? -55.872 -6.597 -69.674 1.00 25.19 96 VAL B O 1
ATOM 2468 N N . TYR B 1 97 ? -57.458 -8.199 -69.780 1.00 22.59 97 TYR B N 1
ATOM 2469 C CA . TYR B 1 97 ? -56.757 -9.044 -70.737 1.00 22.59 97 TYR B CA 1
ATOM 2470 C C . TYR B 1 97 ? -57.476 -8.975 -72.063 1.00 22.54 97 TYR B C 1
ATOM 2471 O O . TYR B 1 97 ? -58.694 -8.887 -72.098 1.00 24.05 97 TYR B O 1
ATOM 2480 N N . TYR B 1 98 ? -56.719 -9.066 -73.158 1.00 22.41 98 TYR B N 1
ATOM 2481 C CA . TYR B 1 98 ? -57.336 -9.251 -74.462 1.00 21.76 98 TYR B CA 1
ATOM 2482 C C . TYR B 1 98 ? -57.100 -10.672 -74.920 1.00 23.57 98 TYR B C 1
ATOM 2483 O O . TYR B 1 98 ? -55.948 -11.165 -74.943 1.00 23.71 98 TYR B O 1
ATOM 2492 N N . ILE B 1 99 ? -58.179 -11.327 -75.304 1.00 24.08 99 ILE B N 1
ATOM 2493 C CA . ILE B 1 99 ? -58.140 -12.692 -75.818 1.00 25.13 99 ILE B CA 1
ATOM 2494 C C . ILE B 1 99 ? -58.496 -12.621 -77.298 1.00 26.91 99 ILE B C 1
ATOM 2495 O O . ILE B 1 99 ? -59.613 -12.198 -77.638 1.00 29.17 99 ILE B O 1
ATOM 2500 N N . PRO B 1 100 ? -57.596 -13.012 -78.203 1.00 29.85 100 PRO B N 1
ATOM 2501 C CA . PRO B 1 100 ? -57.886 -12.937 -79.666 1.00 31.25 100 PRO B CA 1
ATOM 2502 C C . PRO B 1 100 ? -59.068 -13.805 -80.052 1.00 32.91 100 PRO B C 1
ATOM 2503 O O . PRO B 1 100 ? -59.443 -14.727 -79.304 1.00 33.10 100 PRO B O 1
ATOM 2507 N N . PRO B 1 101 ? -59.702 -13.506 -81.202 1.00 36.23 101 PRO B N 1
ATOM 2508 C CA . PRO B 1 101 ? -60.875 -14.277 -81.649 1.00 39.74 101 PRO B CA 1
ATOM 2509 C C . PRO B 1 101 ? -60.671 -15.780 -81.661 1.00 41.80 101 PRO B C 1
ATOM 2510 O O . PRO B 1 101 ? -61.596 -16.528 -81.302 1.00 44.48 101 PRO B O 1
ATOM 2514 N N . GLU B 1 102 ? -59.483 -16.247 -82.052 1.00 44.83 102 GLU B N 1
ATOM 2515 C CA . GLU B 1 102 ? -59.238 -17.683 -82.141 1.00 48.31 102 GLU B CA 1
ATOM 2516 C C . GLU B 1 102 ? -59.376 -18.372 -80.799 1.00 45.85 102 GLU B C 1
ATOM 2517 O O . GLU B 1 102 ? -59.578 -19.590 -80.762 1.00 47.10 102 GLU B O 1
ATOM 2523 N N . HIS B 1 103 ? -59.258 -17.625 -79.701 1.00 40.21 103 HIS B N 1
ATOM 2524 C CA . HIS B 1 103 ? -59.328 -18.203 -78.369 1.00 38.92 103 HIS B CA 1
ATOM 2525 C C . HIS B 1 103 ? -60.488 -17.686 -77.536 1.00 38.43 103 HIS B C 1
ATOM 2526 O O . HIS B 1 103 ? -60.672 -18.157 -76.409 1.00 37.34 103 HIS B O 1
ATOM 2533 N N . ALA B 1 104 ? -61.321 -16.791 -78.077 1.00 38.60 104 ALA B N 1
ATOM 2534 C CA . ALA B 1 104 ? -62.312 -16.117 -77.241 1.00 39.01 104 ALA B CA 1
ATOM 2535 C C . ALA B 1 104 ? -63.323 -17.089 -76.636 1.00 38.37 104 ALA B C 1
ATOM 2536 O O . ALA B 1 104 ? -63.820 -16.859 -75.529 1.00 40.37 104 ALA B O 1
ATOM 2538 N N . GLN B 1 105 ? -63.637 -18.182 -77.333 1.00 41.11 105 GLN B N 1
ATOM 2539 C CA . GLN B 1 105 ? -64.605 -19.108 -76.763 1.00 42.31 105 GLN B CA 1
ATOM 2540 C C . GLN B 1 105 ? -64.084 -19.805 -75.511 1.00 41.52 105 GLN B C 1
ATOM 2541 O O . GLN B 1 105 ? -64.889 -20.358 -74.746 1.00 44.49 105 GLN B O 1
ATOM 2547 N N . GLU B 1 106 ? -62.776 -19.746 -75.247 1.00 37.03 106 GLU B N 1
ATOM 2548 C CA . GLU B 1 106 ? -62.243 -20.324 -74.014 1.00 36.78 106 GLU B CA 1
ATOM 2549 C C . GLU B 1 106 ? -62.670 -19.559 -72.768 1.00 34.54 106 GLU B C 1
ATOM 2550 O O . GLU B 1 106 ? -62.566 -20.101 -71.656 1.00 33.64 106 GLU B O 1
ATOM 2556 N N . VAL B 1 107 ? -63.136 -18.317 -72.926 1.00 33.57 107 VAL B N 1
ATOM 2557 C CA . VAL B 1 107 ? -63.503 -17.504 -71.773 1.00 33.15 107 VAL B CA 1
ATOM 2558 C C . VAL B 1 107 ? -64.580 -18.186 -70.941 1.00 34.28 107 VAL B C 1
ATOM 2559 O O . VAL B 1 107 ? -64.575 -18.100 -69.701 1.00 32.78 107 VAL B O 1
ATOM 2563 N N . ARG B 1 108 ? -65.474 -18.921 -71.593 1.00 34.74 108 ARG B N 1
ATOM 2564 C CA . ARG B 1 108 ? -66.547 -19.620 -70.897 1.00 35.94 108 ARG B CA 1
ATOM 2565 C C . ARG B 1 108 ? -66.036 -20.766 -70.039 1.00 33.67 108 ARG B C 1
ATOM 2566 O O . ARG B 1 108 ? -66.823 -21.348 -69.292 1.00 35.44 108 ARG B O 1
ATOM 2574 N N . GLU B 1 109 ? -64.755 -21.108 -70.116 1.00 33.02 109 GLU B N 1
ATOM 2575 C CA . GLU B 1 109 ? -64.216 -22.190 -69.294 1.00 33.14 109 GLU B CA 1
ATOM 2576 C C . GLU B 1 109 ? -63.140 -21.740 -68.308 1.00 30.79 109 GLU B C 1
ATOM 2577 O O . GLU B 1 109 ? -62.524 -22.589 -67.645 1.00 32.08 109 GLU B O 1
ATOM 2580 N N . TYR B 1 110 ? -62.892 -20.434 -68.179 1.00 27.63 110 TYR B N 1
ATOM 2581 C CA . TYR B 1 110 ? -61.748 -20.001 -67.376 1.00 27.76 110 TYR B CA 1
ATOM 2582 C C . TYR B 1 110 ? -61.874 -20.358 -65.905 1.00 28.06 110 TYR B C 1
ATOM 2583 O O . TYR B 1 110 ? -60.851 -20.436 -65.216 1.00 30.24 110 TYR B O 1
ATOM 2592 N N . LEU B 1 111 ? -63.085 -20.578 -65.392 1.00 26.84 111 LEU B N 1
ATOM 2593 C CA . LEU B 1 111 ? -63.171 -20.873 -63.965 1.00 27.34 111 LEU B CA 1
ATOM 2594 C C . LEU B 1 111 ? -62.925 -22.342 -63.637 1.00 27.29 111 LEU B C 1
ATOM 2595 O O . LEU B 1 111 ? -62.886 -22.688 -62.441 1.00 27.13 111 LEU B O 1
ATOM 2600 N N . ASN B 1 112 ? -62.706 -23.203 -64.649 1.00 29.48 112 ASN B N 1
ATOM 2601 C CA . ASN B 1 112 ? -62.551 -24.638 -64.396 1.00 30.57 112 ASN B CA 1
ATOM 2602 C C . ASN B 1 112 ? -61.317 -24.943 -63.551 1.00 31.69 112 ASN B C 1
ATOM 2603 O O .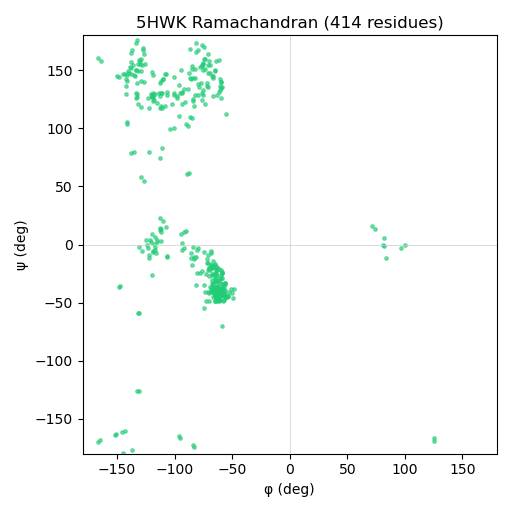 ASN B 1 112 ? -61.239 -26.020 -62.941 1.00 37.39 112 ASN B O 1
ATOM 2608 N N . VAL B 1 113 ? -60.360 -24.023 -63.501 1.00 30.46 113 VAL B N 1
ATOM 2609 C CA . VAL B 1 113 ? -59.104 -24.199 -62.781 1.00 31.26 113 VAL B CA 1
ATOM 2610 C C . VAL B 1 113 ? -59.007 -23.283 -61.575 1.00 30.55 113 VAL B C 1
ATOM 2611 O O . VAL B 1 113 ? -57.903 -23.132 -61.002 1.00 33.55 113 VAL B O 1
ATOM 2615 N N . ARG B 1 114 ? -60.111 -22.666 -61.166 1.00 27.79 114 ARG B N 1
ATOM 2616 C CA . ARG B 1 114 ? -60.035 -21.703 -60.075 1.00 26.17 114 ARG B CA 1
ATOM 2617 C C . ARG B 1 114 ? -61.374 -21.661 -59.325 1.00 25.31 114 ARG B C 1
ATOM 2618 O O . ARG B 1 114 ? -62.186 -22.588 -59.411 1.00 26.43 114 ARG B O 1
ATOM 2626 N N . GLU B 1 115 ? -61.571 -20.608 -58.534 1.00 24.70 115 GLU B N 1
ATOM 2627 C CA . GLU B 1 115 ? -62.812 -20.406 -57.803 1.00 23.65 115 GLU B CA 1
ATOM 2628 C C . GLU B 1 115 ? -63.946 -20.322 -58.808 1.00 22.30 115 GLU B C 1
ATOM 2629 O O . GLU B 1 115 ? -63.828 -19.659 -59.856 1.00 23.99 115 GLU B O 1
ATOM 2635 N N . GLN B 1 116 ? -65.046 -21.020 -58.512 1.00 23.42 116 GLN B N 1
ATOM 2636 C CA . GLN B 1 116 ? -66.019 -21.226 -59.572 1.00 24.05 116 GLN B CA 1
ATOM 2637 C C . GLN B 1 116 ? -67.474 -21.305 -59.083 1.00 25.09 116 GLN B C 1
ATOM 2638 O O . GLN B 1 116 ? -68.389 -20.860 -59.785 1.00 25.07 116 GLN B O 1
ATOM 2644 N N . ASN B 1 117 ? -67.726 -21.894 -57.922 1.00 22.51 117 ASN B N 1
ATOM 2645 C CA . ASN B 1 117 ? -69.110 -22.055 -57.468 1.00 22.85 117 ASN B CA 1
ATOM 2646 C C . ASN B 1 117 ? -69.795 -20.701 -57.340 1.00 25.03 117 ASN B C 1
ATOM 2647 O O . ASN B 1 117 ? -69.312 -19.796 -56.654 1.00 24.18 117 ASN B O 1
ATOM 2652 N N . GLY B 1 118 ? -70.935 -20.572 -57.998 1.00 23.67 118 GLY B N 1
ATOM 2653 C CA . GLY B 1 118 ? -71.771 -19.401 -57.891 1.00 24.32 118 GLY B CA 1
ATOM 2654 C C . GLY B 1 118 ? -71.351 -18.216 -58.747 1.00 25.78 118 GLY B C 1
ATOM 2655 O O . GLY B 1 118 ? -72.018 -17.180 -58.716 1.00 29.03 118 GLY B O 1
ATOM 2656 N N . TYR B 1 119 ? -70.282 -18.314 -59.514 1.00 22.94 119 TYR B N 1
ATOM 2657 C CA . TYR B 1 119 ? -69.878 -17.205 -60.368 1.00 22.74 119 TYR B CA 1
ATOM 2658 C C . TYR B 1 119 ? -70.633 -17.316 -61.677 1.00 25.22 119 TYR B C 1
ATOM 2659 O O . TYR B 1 119 ? -70.829 -18.419 -62.197 1.00 26.12 119 TYR B O 1
ATOM 2668 N N . THR B 1 120 ? -71.021 -16.169 -62.221 1.00 24.17 120 THR B N 1
ATOM 2669 C CA . THR B 1 120 ? -71.632 -16.091 -63.543 1.00 26.22 120 THR B CA 1
ATOM 2670 C C . THR B 1 120 ? -70.850 -15.100 -64.402 1.00 26.23 120 THR B C 1
ATOM 2671 O O . THR B 1 120 ? -70.168 -14.185 -63.921 1.00 24.35 120 THR B O 1
ATOM 2675 N N . LEU B 1 121 ? -70.952 -15.306 -65.701 1.00 27.13 121 LEU B N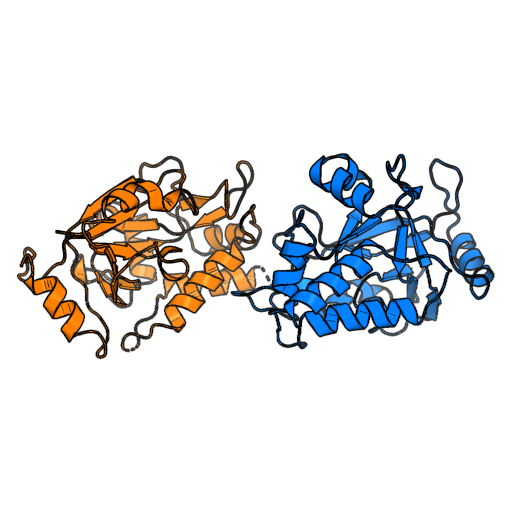 1
ATOM 2676 C CA . LEU B 1 121 ? -70.244 -14.495 -66.689 1.00 27.79 121 LEU B CA 1
ATOM 2677 C C . LEU B 1 121 ? -71.131 -13.334 -67.168 1.00 28.85 121 LEU B C 1
ATOM 2678 O O . LEU B 1 121 ? -72.305 -13.539 -67.520 1.00 31.60 121 LEU B O 1
ATOM 2683 N N . HIS B 1 122 ? -70.569 -12.117 -67.181 1.00 28.18 122 HIS B N 1
ATOM 2684 C CA . HIS B 1 122 ? -71.308 -10.901 -67.500 1.00 28.88 122 HIS B CA 1
ATOM 2685 C C . HIS B 1 122 ? -70.516 -10.057 -68.482 1.00 28.65 122 HIS B C 1
ATOM 2686 O O . HIS B 1 122 ? -69.302 -10.116 -68.530 1.00 29.08 122 HIS B O 1
ATOM 2693 N N . GLU B 1 123 ? -71.234 -9.305 -69.310 1.00 29.93 123 GLU B N 1
ATOM 2694 C CA . GLU B 1 123 ? -70.616 -8.363 -70.230 1.00 32.20 123 GLU B CA 1
ATOM 2695 C C . GLU B 1 123 ? -71.019 -6.967 -69.780 1.00 36.24 123 GLU B C 1
ATOM 2696 O O . GLU B 1 123 ? -72.211 -6.707 -69.555 1.00 39.35 123 GLU B O 1
ATOM 2702 N N . VAL B 1 124 ? -70.045 -6.071 -69.649 1.00 34.81 124 VAL B N 1
ATOM 2703 C CA . VAL B 1 124 ? -70.267 -4.752 -69.077 1.00 35.29 124 VAL B CA 1
ATOM 2704 C C . VAL B 1 124 ? -69.366 -3.781 -69.818 1.00 35.35 124 VAL B C 1
ATOM 2705 O O . VAL B 1 124 ? -68.274 -4.146 -70.262 1.00 35.92 124 VAL B O 1
ATOM 2709 N N . GLU B 1 125 ? -69.842 -2.547 -69.969 1.00 39.80 125 GLU B N 1
ATOM 2710 C CA . GLU B 1 125 ? -69.006 -1.459 -70.463 1.00 39.79 125 GLU B CA 1
ATOM 2711 C C . GLU B 1 125 ? -68.427 -0.747 -69.258 1.00 40.97 125 GLU B C 1
ATOM 2712 O O . GLU B 1 125 ? -69.180 -0.317 -68.377 1.00 44.51 125 GLU B O 1
ATOM 2718 N N A VAL B 1 126 ? -67.098 -0.640 -69.196 0.77 38.16 126 VAL B N 1
ATOM 2719 N N B VAL B 1 126 ? -67.102 -0.622 -69.207 0.23 38.41 126 VAL B N 1
ATOM 2720 C CA A VAL B 1 126 ? -66.434 -0.106 -68.018 0.77 37.24 126 VAL B CA 1
ATOM 2721 C CA B VAL B 1 126 ? -66.425 -0.124 -68.017 0.23 36.51 126 VAL B CA 1
ATOM 2722 C C A VAL B 1 126 ? -65.500 1.043 -68.378 0.77 36.13 126 VAL B C 1
ATOM 2723 C C B VAL B 1 126 ? -65.486 1.026 -68.365 0.23 35.98 126 VAL B C 1
ATOM 2724 O O A VAL B 1 126 ? -64.803 1.016 -69.400 0.77 36.51 126 VAL B O 1
ATOM 2725 O O B VAL B 1 126 ? -64.756 0.978 -69.362 0.23 36.13 126 VAL B O 1
ATOM 2732 N N . HIS B 1 127 ? -65.529 2.070 -67.539 1.00 35.71 127 HIS B N 1
ATOM 2733 C CA . HIS B 1 127 ? -64.552 3.138 -67.573 1.00 35.99 127 HIS B CA 1
ATOM 2734 C C . HIS B 1 127 ? -63.297 2.694 -66.829 1.00 37.85 127 HIS B C 1
ATOM 2735 O O . HIS B 1 127 ? -63.330 2.411 -65.608 1.00 37.22 127 HIS B O 1
ATOM 2742 N N . LEU B 1 128 ? -62.190 2.628 -67.563 1.00 38.63 128 LEU B N 1
ATOM 2743 C CA . LEU B 1 128 ? -60.909 2.136 -67.082 1.00 38.32 128 LEU B CA 1
ATOM 2744 C C . LEU B 1 128 ? -59.888 3.254 -67.171 1.00 40.55 128 LEU B C 1
ATOM 2745 O O . LEU B 1 128 ? -59.916 4.066 -68.102 1.00 42.74 128 LEU B O 1
ATOM 2750 N N . GLU B 1 129 ? -58.959 3.282 -66.231 1.00 42.60 129 GLU B N 1
ATOM 2751 C CA . GLU B 1 129 ? -57.752 4.060 -66.407 1.00 45.00 129 GLU B CA 1
ATOM 2752 C C . GLU B 1 129 ? -56.557 3.196 -66.071 1.00 43.38 129 GLU B C 1
ATOM 2753 O O . GLU B 1 129 ? -56.670 2.175 -65.389 1.00 43.49 129 GLU B O 1
ATOM 2759 N N . THR B 1 130 ? -55.408 3.601 -66.583 1.00 41.92 130 THR B N 1
ATOM 2760 C CA . THR B 1 130 ? -54.226 2.790 -66.408 1.00 41.18 130 THR B CA 1
ATOM 2761 C C . THR B 1 130 ? -53.048 3.681 -66.067 1.00 45.45 130 THR B C 1
ATOM 2762 O O . THR B 1 130 ? -53.187 4.896 -65.904 1.00 48.27 130 THR B O 1
ATOM 2766 N N . ASN B 1 131 ? -51.880 3.062 -65.937 1.00 47.85 131 ASN B N 1
ATOM 2767 C CA . ASN B 1 131 ? -50.685 3.811 -65.593 1.00 49.39 131 ASN B CA 1
ATOM 2768 C C . ASN B 1 131 ? -50.030 4.364 -66.849 1.00 50.42 131 ASN B C 1
ATOM 2769 O O . ASN B 1 131 ? -50.368 3.990 -67.973 1.00 49.69 131 ASN B O 1
ATOM 2774 N N . ARG B 1 132 ? -49.075 5.267 -66.638 1.00 51.12 132 ARG B N 1
ATOM 2775 C CA . ARG B 1 132 ? -48.481 5.977 -67.763 1.00 50.30 132 ARG B CA 1
ATOM 2776 C C . ARG B 1 132 ? -47.898 5.021 -68.791 1.00 50.44 132 ARG B C 1
ATOM 2777 O O . ARG B 1 132 ? -47.979 5.282 -69.992 1.00 50.32 132 ARG B O 1
ATOM 2778 N N . GLU B 1 133 ? -47.353 3.888 -68.348 1.00 51.61 133 GLU B N 1
ATOM 2779 C CA . GLU B 1 133 ? -46.709 2.973 -69.283 1.00 52.57 133 GLU B CA 1
ATOM 2780 C C . GLU B 1 133 ? -47.702 2.272 -70.209 1.00 50.34 133 GLU B C 1
ATOM 2781 O O . GLU B 1 133 ? -47.290 1.789 -71.270 1.00 50.97 133 GLU B O 1
ATOM 2783 N N . HIS B 1 134 ? -48.989 2.207 -69.845 1.00 47.14 134 HIS B N 1
ATOM 2784 C CA . HIS B 1 134 ? -49.987 1.513 -70.650 1.00 43.96 134 HIS B CA 1
ATOM 2785 C C . HIS B 1 134 ? -51.013 2.442 -71.284 1.00 42.88 134 HIS B C 1
ATOM 2786 O O . HIS B 1 134 ? -51.934 1.957 -71.937 1.00 41.25 134 HIS B O 1
ATOM 2793 N N . GLU B 1 135 ? -50.878 3.756 -71.112 1.00 42.63 135 GLU B N 1
ATOM 2794 C CA . GLU B 1 135 ? -51.920 4.682 -71.557 1.00 44.85 135 GLU B CA 1
ATOM 2795 C C . GLU B 1 135 ? -52.210 4.565 -73.058 1.00 41.86 135 GLU B C 1
ATOM 2796 O O . GLU B 1 135 ? -53.372 4.567 -73.474 1.00 40.47 135 GLU B O 1
ATOM 2802 N N . ALA B 1 136 ? -51.171 4.486 -73.892 1.00 41.18 136 ALA B N 1
ATOM 2803 C CA . ALA B 1 136 ? -51.406 4.440 -75.337 1.00 39.19 136 ALA B CA 1
ATOM 2804 C C . ALA B 1 136 ? -52.046 3.117 -75.748 1.00 37.18 136 ALA B C 1
ATOM 2805 O O . ALA B 1 136 ? -52.880 3.073 -76.661 1.00 36.56 136 ALA B O 1
ATOM 2807 N N . GLU B 1 137 ? -51.643 2.032 -75.094 1.00 35.10 137 GLU B N 1
ATOM 2808 C CA . GLU B 1 137 ? -52.233 0.727 -75.351 1.00 34.03 137 GLU B CA 1
ATOM 2809 C C . GLU B 1 137 ? -53.701 0.724 -74.958 1.00 32.79 137 GLU B C 1
ATOM 2810 O O . GLU B 1 137 ? -54.545 0.207 -75.698 1.00 31.84 137 GLU B O 1
ATOM 2816 N N . LEU B 1 138 ? -54.032 1.299 -73.797 1.00 32.34 138 LEU B N 1
ATOM 2817 C CA . LEU B 1 138 ? -55.441 1.431 -73.429 1.00 33.61 138 LEU B CA 1
ATOM 2818 C C . LEU B 1 138 ? -56.202 2.272 -74.457 1.00 34.62 138 LEU B C 1
ATOM 2819 O O . LEU B 1 138 ? -57.325 1.928 -74.842 1.00 33.73 138 LEU B O 1
ATOM 2824 N N . GLY B 1 139 ? -55.602 3.375 -74.916 1.00 34.07 139 GLY B N 1
ATOM 2825 C CA . GLY B 1 139 ? -56.286 4.225 -75.873 1.00 35.24 139 GLY B CA 1
ATOM 2826 C C . GLY B 1 139 ? -56.572 3.494 -77.167 1.00 35.28 139 GLY B C 1
ATOM 2827 O O . GLY B 1 139 ? -57.638 3.648 -77.747 1.00 35.28 139 GLY B O 1
ATOM 2828 N N . GLU B 1 140 ? -55.649 2.639 -77.601 1.00 34.50 140 GLU B N 1
ATOM 2829 C CA . GLU B 1 140 ? -55.899 1.836 -78.794 1.00 37.06 140 GLU B CA 1
ATOM 2830 C C . GLU B 1 140 ? -57.055 0.871 -78.565 1.00 37.54 140 GLU B C 1
ATOM 2831 O O . GLU B 1 140 ? -57.910 0.679 -79.438 1.00 38.40 140 GLU B O 1
ATOM 2834 N N . ALA B 1 141 ? -57.106 0.264 -77.387 1.00 35.25 141 ALA B N 1
ATOM 2835 C CA . ALA B 1 141 ? -58.196 -0.653 -77.099 1.00 34.44 141 ALA B CA 1
ATOM 2836 C C . ALA B 1 141 ? -59.534 0.075 -77.160 1.00 36.40 141 ALA B C 1
ATOM 2837 O O . ALA B 1 141 ? -60.508 -0.450 -77.704 1.00 34.83 141 ALA B O 1
ATOM 2839 N N . LEU B 1 142 ? -59.591 1.294 -76.608 1.00 35.95 142 LEU B N 1
ATOM 2840 C CA . LEU B 1 142 ? -60.834 2.053 -76.600 1.00 35.89 142 LEU B CA 1
ATOM 2841 C C . LEU B 1 142 ? -61.270 2.451 -78.005 1.00 40.53 142 LEU B C 1
ATOM 2842 O O . LEU B 1 142 ? -62.469 2.621 -78.244 1.00 41.37 142 LEU B O 1
ATOM 2847 N N . GLU B 1 143 ? -60.320 2.581 -78.950 1.00 42.05 143 GLU B N 1
ATOM 2848 C CA . GLU B 1 143 ? -60.604 3.121 -80.278 1.00 47.68 143 GLU B CA 1
ATOM 2849 C C . GLU B 1 143 ? -61.132 2.085 -81.258 1.00 52.48 143 GLU B C 1
ATOM 2850 O O . GLU B 1 143 ? -61.661 2.475 -82.306 1.00 54.09 143 GLU B O 1
ATOM 2856 N N . GLN B 1 144 ? -60.960 0.794 -80.977 1.00 54.99 144 GLN B N 1
ATOM 2857 C CA . GLN B 1 144 ? -61.455 -0.257 -81.860 1.00 59.69 144 GLN B CA 1
ATOM 2858 C C . GLN B 1 144 ? -62.963 -0.139 -82.045 1.00 64.99 144 GLN B C 1
ATOM 2859 O O . GLN B 1 144 ? -63.425 0.214 -83.134 1.00 67.88 144 GLN B O 1
ATOM 2861 N N . LEU B 1 145 ? -63.737 -0.431 -80.994 1.00 65.63 145 LEU B N 1
ATOM 2862 C CA . LEU B 1 145 ? -65.187 -0.260 -81.037 1.00 66.38 145 LEU B CA 1
ATOM 2863 C C . LEU B 1 145 ? -65.577 0.893 -80.121 1.00 58.77 145 LEU B C 1
ATOM 2864 O O . LEU B 1 145 ? -65.970 0.664 -78.974 1.00 55.93 145 LEU B O 1
ATOM 2866 N N . PRO B 1 146 ? -65.485 2.138 -80.580 1.00 52.50 146 PRO B N 1
ATOM 2867 C CA . PRO B 1 146 ? -65.558 3.274 -79.646 1.00 48.29 146 PRO B CA 1
ATOM 2868 C C . PRO B 1 146 ? -66.929 3.389 -79.002 1.00 45.50 146 PRO B C 1
ATOM 2869 O O . PRO B 1 146 ? -67.950 3.435 -79.686 1.00 47.89 146 PRO B O 1
ATOM 2873 N N . ARG B 1 147 ? -66.937 3.463 -77.671 1.00 43.43 147 ARG B N 1
ATOM 2874 C CA . ARG B 1 147 ? -68.137 3.542 -76.846 1.00 42.97 147 ARG B CA 1
ATOM 2875 C C . ARG B 1 147 ? -67.905 4.611 -75.789 1.00 39.74 147 ARG B C 1
ATOM 2876 O O . ARG B 1 147 ? -66.792 4.768 -75.280 1.00 36.90 147 ARG B O 1
ATOM 2884 N N . HIS B 1 148 ? -68.970 5.320 -75.430 1.00 43.80 148 HIS B N 1
ATOM 2885 C CA . HIS B 1 148 ? -68.922 6.297 -74.355 1.00 49.70 148 HIS B CA 1
ATOM 2886 C C . HIS B 1 148 ? -70.100 6.073 -73.414 1.00 50.95 148 HIS B C 1
ATOM 2887 O O . HIS B 1 148 ? -71.172 5.631 -73.832 1.00 50.88 148 HIS B O 1
ATOM 2894 N N . ASN B 1 149 ? -69.903 6.395 -72.141 1.00 52.78 149 ASN B N 1
ATOM 2895 C CA . ASN B 1 149 ? -70.978 6.272 -71.164 1.00 55.29 149 ASN B CA 1
ATOM 2896 C C . ASN B 1 149 ? -71.870 7.509 -71.216 1.00 59.08 149 ASN B C 1
ATOM 2897 O O . ASN B 1 149 ? -71.693 8.395 -72.055 1.00 59.78 149 ASN B O 1
ATOM 2902 N N . LYS B 1 150 ? -72.827 7.585 -70.284 1.00 61.71 150 LYS B N 1
ATOM 2903 C CA . LYS B 1 150 ? -73.746 8.718 -70.232 1.00 63.43 150 LYS B CA 1
ATOM 2904 C C . LYS B 1 150 ? -73.020 10.023 -69.942 1.00 65.14 150 LYS B C 1
ATOM 2905 O O . LYS B 1 150 ? -73.501 11.095 -70.326 1.00 65.12 150 LYS B O 1
ATOM 2906 N N . SER B 1 151 ? -71.867 9.963 -69.281 1.00 66.97 151 SER B N 1
ATOM 2907 C CA . SER B 1 151 ? -71.084 11.161 -69.014 1.00 68.86 151 SER B CA 1
ATOM 2908 C C . SER B 1 151 ? -70.038 11.456 -70.087 1.00 68.22 151 SER B C 1
ATOM 2909 O O . SER B 1 151 ? -69.184 12.326 -69.881 1.00 69.34 151 SER B O 1
ATOM 2912 N N . GLY B 1 152 ? -70.081 10.763 -71.223 1.00 65.90 152 GLY B N 1
ATOM 2913 C CA . GLY B 1 152 ? -69.178 11.042 -72.319 1.00 63.60 152 GLY B CA 1
ATOM 2914 C C . GLY B 1 152 ? -67.816 10.390 -72.234 1.00 61.96 152 GLY B C 1
ATOM 2915 O O . GLY B 1 152 ? -67.082 10.405 -73.234 1.00 62.39 152 GLY B O 1
ATOM 2916 N N . LYS B 1 153 ? -67.452 9.815 -71.089 1.00 59.78 153 LYS B N 1
ATOM 2917 C CA . LYS B 1 153 ? -66.151 9.177 -70.937 1.00 56.81 153 LYS B CA 1
ATOM 2918 C C . LYS B 1 153 ? -66.078 7.885 -71.746 1.00 51.69 153 LYS B C 1
ATOM 2919 O O . LYS B 1 153 ? -67.068 7.174 -71.922 1.00 50.40 153 LYS B O 1
ATOM 2922 N N . ARG B 1 154 ? -64.886 7.589 -72.242 1.00 48.06 154 ARG B N 1
ATOM 2923 C CA . ARG B 1 154 ? -64.698 6.404 -73.064 1.00 44.71 154 ARG B CA 1
ATOM 2924 C C . ARG B 1 154 ? -64.775 5.149 -72.204 1.00 40.91 154 ARG B C 1
ATOM 2925 O O . ARG B 1 154 ? -64.263 5.108 -71.073 1.00 42.72 154 ARG B O 1
ATOM 2933 N N . VAL B 1 155 ? -65.436 4.119 -72.731 1.00 38.54 155 VAL B N 1
ATOM 2934 C CA . VAL B 1 155 ? -65.611 2.867 -71.988 1.00 34.14 155 VAL B CA 1
ATOM 2935 C C . VAL B 1 155 ? -65.245 1.683 -72.873 1.00 33.23 155 VAL B C 1
ATOM 2936 O O . VAL B 1 155 ? -65.315 1.761 -74.110 1.00 34.45 155 VAL B O 1
ATOM 2940 N N . LEU B 1 156 ? -64.855 0.575 -72.223 1.00 33.20 156 LEU B N 1
ATOM 2941 C CA . LEU B 1 156 ? -64.425 -0.638 -72.899 1.00 31.03 156 LEU B CA 1
ATOM 2942 C C . LEU B 1 156 ? -65.472 -1.704 -72.641 1.00 31.79 156 LEU B C 1
ATOM 2943 O O . LEU B 1 156 ? -65.857 -1.904 -71.482 1.00 29.82 156 LEU B O 1
ATOM 2948 N N . LEU B 1 157 ? -65.940 -2.393 -73.684 1.00 33.44 157 LEU B N 1
ATOM 2949 C CA . LEU B 1 157 ? -66.818 -3.554 -73.487 1.00 31.98 157 LEU B CA 1
ATOM 2950 C C . LEU B 1 157 ? -65.944 -4.736 -73.018 1.00 30.04 157 LEU B C 1
ATOM 2951 O O . LEU B 1 157 ? -64.971 -5.103 -73.691 1.00 30.57 157 LEU B O 1
ATOM 2956 N N . THR B 1 158 ? -66.283 -5.334 -71.865 1.00 27.71 158 THR B N 1
ATOM 2957 C CA . THR B 1 158 ? -65.475 -6.395 -71.263 1.00 28.87 158 THR B CA 1
ATOM 2958 C C . THR B 1 158 ? -66.385 -7.485 -70.731 1.00 25.86 158 THR B C 1
ATOM 2959 O O . THR B 1 158 ? -67.538 -7.243 -70.418 1.00 32.11 158 THR B O 1
ATOM 2963 N N . SER B 1 159 ? -65.823 -8.679 -70.601 1.00 26.11 159 SER B N 1
ATOM 2964 C CA . SER B 1 159 ? -66.440 -9.792 -69.910 1.00 25.07 159 SER B CA 1
ATOM 2965 C C . SER B 1 159 ? -65.816 -9.887 -68.533 1.00 24.98 159 SER B C 1
ATOM 2966 O O . SER B 1 159 ? -64.628 -9.585 -68.362 1.00 24.82 159 SER B O 1
ATOM 2969 N N . VAL B 1 160 ? -66.641 -10.264 -67.564 1.00 24.19 160 VAL B N 1
ATOM 2970 C CA . VAL B 1 160 ? -66.163 -10.422 -66.185 1.00 22.80 160 VAL B CA 1
ATOM 2971 C C . VAL B 1 160 ? -66.963 -11.532 -65.505 1.00 23.13 160 VAL B C 1
ATOM 2972 O O . VAL B 1 160 ? -68.136 -11.719 -65.781 1.00 25.63 160 VAL B O 1
ATOM 2976 N N . TYR B 1 161 ? -66.307 -12.311 -64.630 1.00 22.20 161 TYR B N 1
ATOM 2977 C CA . TYR B 1 161 ? -67.015 -13.303 -63.805 1.00 21.59 161 TYR B CA 1
ATOM 2978 C C . TYR B 1 161 ? -67.264 -12.705 -62.434 1.00 23.26 161 TYR B C 1
ATOM 2979 O O . TYR B 1 161 ? -66.326 -12.229 -61.790 1.00 24.51 161 TYR B O 1
ATOM 2988 N N . ILE B 1 162 ? -68.523 -12.725 -62.006 1.00 22.95 162 ILE B N 1
ATOM 2989 C CA . ILE B 1 162 ? -68.981 -12.105 -60.782 1.00 26.87 162 ILE B CA 1
ATOM 2990 C C . ILE B 1 162 ? -69.779 -13.136 -60.001 1.00 24.98 162 ILE B C 1
ATOM 2991 O O . ILE B 1 162 ? -70.566 -13.893 -60.581 1.00 24.91 162 ILE B O 1
ATOM 2996 N N . GLY B 1 163 ? -69.606 -13.145 -58.675 1.00 24.07 163 GLY B N 1
ATOM 2997 C CA . GLY B 1 163 ? -70.590 -13.787 -57.804 1.00 23.48 163 GLY B CA 1
ATOM 2998 C C . GLY B 1 163 ? -71.619 -12.742 -57.435 1.00 24.12 163 GLY B C 1
ATOM 2999 O O . GLY B 1 163 ? -71.318 -11.841 -56.661 1.00 24.89 163 GLY B O 1
ATOM 3000 N N . THR B 1 164 ? -72.812 -12.768 -58.029 1.00 26.58 164 THR B N 1
ATOM 3001 C CA . THR B 1 164 ? -73.751 -11.692 -57.764 1.00 28.16 164 THR B CA 1
ATOM 3002 C C . THR B 1 164 ? -74.378 -11.878 -56.388 1.00 26.82 164 THR B C 1
ATOM 3003 O O . THR B 1 164 ? -74.263 -12.939 -55.758 1.00 26.84 164 THR B O 1
ATOM 3007 N N . ILE B 1 165 ? -75.127 -10.859 -55.959 1.00 29.88 165 ILE B N 1
ATOM 3008 C CA . ILE B 1 165 ? -75.784 -10.885 -54.652 1.00 34.46 165 ILE B CA 1
ATOM 3009 C C . ILE B 1 165 ? -76.749 -12.046 -54.473 1.00 32.63 165 ILE B C 1
ATOM 3010 O O . ILE B 1 165 ? -76.960 -12.498 -53.338 1.00 34.46 165 ILE B O 1
ATOM 3015 N N . ASP B 1 166 ? -77.282 -12.599 -55.551 1.00 32.25 166 ASP B N 1
ATOM 3016 C CA . ASP B 1 166 ? -78.261 -13.667 -55.449 1.00 33.21 166 ASP B CA 1
ATOM 3017 C C . ASP B 1 166 ? -77.667 -15.056 -55.475 1.00 30.59 166 ASP B C 1
ATOM 3018 O O . ASP B 1 166 ? -78.384 -16.043 -55.292 1.00 32.53 166 ASP B O 1
ATOM 3023 N N . ASN B 1 167 ? -76.359 -15.169 -55.650 1.00 26.39 167 ASN B N 1
ATOM 3024 C CA . ASN B 1 167 ? -75.820 -16.489 -55.905 1.00 25.96 167 ASN B CA 1
ATOM 3025 C C . ASN B 1 167 ? -75.701 -17.245 -54.577 1.00 24.68 167 ASN B C 1
ATOM 3026 O O . ASN B 1 167 ? -75.525 -16.631 -53.521 1.00 24.30 167 ASN B O 1
ATOM 3031 N N A GLU B 1 168 ? -75.741 -18.590 -54.641 0.31 21.81 168 GLU B N 1
ATOM 3032 N N B GLU B 1 168 ? -75.692 -18.583 -54.691 0.69 25.57 168 GLU B N 1
ATOM 3033 C CA A GLU B 1 168 ? -75.745 -19.410 -53.417 0.31 19.49 168 GLU B CA 1
ATOM 3034 C CA B GLU B 1 168 ? -75.706 -19.502 -53.553 0.69 27.94 168 GLU B CA 1
ATOM 3035 C C A GLU B 1 168 ? -74.534 -19.144 -52.538 0.31 19.83 168 GLU B C 1
ATOM 3036 C C B GLU B 1 168 ? -74.532 -19.279 -52.615 0.69 21.84 168 GLU B C 1
ATOM 3037 O O A GLU B 1 168 ? -74.631 -19.266 -51.309 0.31 21.19 168 GLU B O 1
ATOM 3038 O O B GLU B 1 168 ? -74.641 -19.585 -51.418 0.69 23.36 168 GLU B O 1
ATOM 3049 N N . ALA B 1 169 ? -73.386 -18.784 -53.133 1.00 21.65 169 ALA B N 1
ATOM 3050 C CA . ALA B 1 169 ? -72.145 -18.663 -52.357 1.00 20.33 169 ALA B CA 1
ATOM 3051 C C . ALA B 1 169 ? -71.917 -17.242 -51.840 1.00 21.28 169 ALA B C 1
ATOM 3052 O O . ALA B 1 169 ? -70.921 -16.963 -51.193 1.00 20.61 169 ALA B O 1
ATOM 3054 N N . PHE B 1 170 ? -72.815 -16.337 -52.118 1.00 20.47 170 PHE B N 1
ATOM 3055 C CA . PHE B 1 170 ? -72.634 -14.985 -51.624 1.00 20.28 170 PHE B CA 1
ATOM 3056 C C . PHE B 1 170 ? -72.830 -14.926 -50.131 1.00 21.92 170 PHE B C 1
ATOM 3057 O O . PHE B 1 170 ? -73.849 -15.398 -49.612 1.00 24.38 170 PHE B O 1
ATOM 3065 N N . VAL B 1 171 ? -71.947 -14.231 -49.435 1.00 20.71 171 VAL B N 1
ATOM 3066 C CA . VAL B 1 171 ? -72.022 -14.180 -47.977 1.00 22.34 171 VAL B CA 1
ATOM 3067 C C . VAL B 1 171 ? -72.077 -12.760 -47.454 1.00 26.18 171 VAL B C 1
ATOM 3068 O O . VAL B 1 171 ? -72.036 -12.554 -46.236 1.00 31.48 171 VAL B O 1
ATOM 3072 N N . GLY B 1 172 ? -72.134 -11.777 -48.340 1.00 26.35 172 GLY B N 1
ATOM 3073 C CA . GLY B 1 172 ? -72.063 -10.395 -47.939 1.00 27.40 172 GLY B CA 1
ATOM 3074 C C . GLY B 1 172 ? -73.432 -9.976 -47.470 1.00 28.86 172 GLY B C 1
ATOM 3075 O O . GLY B 1 172 ? -74.440 -10.660 -47.713 1.00 31.65 172 GLY B O 1
ATOM 3076 N N . PRO B 1 173 ? -73.505 -8.822 -46.792 1.00 28.84 173 PRO B N 1
ATOM 3077 C CA . PRO B 1 173 ? -72.343 -8.043 -46.378 1.00 27.76 173 PRO B CA 1
ATOM 3078 C C . PRO B 1 173 ? -71.726 -8.697 -45.150 1.00 27.80 173 PRO B C 1
ATOM 3079 O O . PRO B 1 173 ? -72.426 -9.375 -44.372 1.00 30.99 173 PRO B O 1
ATOM 3083 N N . GLU B 1 174 ? -70.449 -8.488 -44.992 1.00 24.97 174 GLU B N 1
ATOM 3084 C CA . GLU B 1 174 ? -69.702 -9.011 -43.874 1.00 24.98 174 GLU B CA 1
ATOM 3085 C C . GLU B 1 174 ? -68.714 -7.934 -43.474 1.00 24.35 174 GLU B C 1
ATOM 3086 O O . GLU B 1 174 ? -68.147 -7.266 -44.348 1.00 26.56 174 GLU B O 1
ATOM 3092 N N . THR B 1 175 ? -68.504 -7.753 -42.169 1.00 23.53 175 THR B N 1
ATOM 3093 C CA . THR B 1 175 ? -67.465 -6.839 -41.710 1.00 23.73 175 THR B CA 1
ATOM 3094 C C . THR B 1 175 ? -66.085 -7.451 -41.931 1.00 22.30 175 THR B C 1
ATOM 3095 O O . THR B 1 175 ? -65.923 -8.672 -42.116 1.00 22.86 175 THR B O 1
ATOM 3099 N N . VAL B 1 176 ? -65.075 -6.578 -41.957 1.00 23.89 176 VAL B N 1
ATOM 3100 C CA . VAL B 1 176 ? -63.709 -7.062 -42.091 1.00 24.10 176 VAL B CA 1
ATOM 3101 C C . VAL B 1 176 ? -63.364 -8.037 -40.969 1.00 23.18 176 VAL B C 1
ATOM 3102 O O . VAL B 1 176 ? -62.709 -9.062 -41.206 1.00 22.52 176 VAL B O 1
ATOM 3106 N N . ASP B 1 177 ? -63.831 -7.767 -39.730 1.00 22.78 177 ASP B N 1
ATOM 3107 C CA . ASP B 1 177 ? -63.545 -8.695 -38.635 1.00 25.08 177 ASP B CA 1
ATOM 3108 C C . ASP B 1 177 ? -64.153 -10.076 -38.915 1.00 23.34 177 ASP B C 1
ATOM 3109 O O . ASP B 1 177 ? -63.494 -11.107 -38.724 1.00 24.13 177 ASP B O 1
ATOM 3114 N N . GLU B 1 178 ? -65.422 -10.121 -39.353 1.00 22.68 178 GLU B N 1
ATOM 3115 C CA . GLU B 1 178 ? -66.058 -11.399 -39.646 1.00 22.67 178 GLU B CA 1
ATOM 3116 C C . GLU B 1 178 ? -65.319 -12.134 -40.749 1.00 20.54 178 GLU B C 1
ATOM 3117 O O . GLU B 1 178 ? -65.067 -13.351 -40.646 1.00 22.73 178 GLU B O 1
ATOM 3123 N N . THR B 1 179 ? -65.002 -11.419 -41.844 1.00 20.54 179 THR B N 1
ATOM 3124 C CA . THR B 1 179 ? -64.353 -12.072 -42.974 1.00 19.45 179 THR B CA 1
ATOM 3125 C C . THR B 1 179 ? -62.950 -12.552 -42.584 1.00 19.13 179 THR B C 1
ATOM 3126 O O . THR B 1 179 ? -62.521 -13.667 -42.943 1.00 19.53 179 THR B O 1
ATOM 3130 N N . ALA B 1 180 ? -62.218 -11.709 -41.860 1.00 20.39 180 ALA B N 1
ATOM 3131 C CA . ALA B 1 180 ? -60.854 -12.047 -41.460 1.00 22.08 180 ALA B CA 1
ATOM 3132 C C . ALA B 1 180 ? -60.812 -13.284 -40.576 1.00 20.85 180 ALA B C 1
ATOM 3133 O O . ALA B 1 180 ? -59.879 -14.092 -40.685 1.00 21.95 180 ALA B O 1
ATOM 3135 N N . LYS B 1 181 ? -61.797 -13.438 -39.677 1.00 22.56 181 LYS B N 1
ATOM 3136 C CA . LYS B 1 181 ? -61.834 -14.618 -38.814 1.00 24.24 181 LYS B CA 1
ATOM 3137 C C . LYS B 1 181 ? -61.907 -15.877 -39.654 1.00 21.91 181 LYS B C 1
ATOM 3138 O O . LYS B 1 181 ? -61.278 -16.884 -39.336 1.00 27.44 181 LYS B O 1
ATOM 3143 N N . VAL B 1 182 ? -62.656 -15.837 -40.753 1.00 21.80 182 VAL B N 1
ATOM 3144 C CA . VAL B 1 182 ? -62.748 -17.023 -41.615 1.00 20.81 182 VAL B CA 1
ATOM 3145 C C . VAL B 1 182 ? -61.447 -17.221 -42.383 1.00 20.87 182 VAL B C 1
ATOM 3146 O O . VAL B 1 182 ? -60.894 -18.332 -42.434 1.00 23.04 182 VAL B O 1
ATOM 3150 N N . ILE B 1 183 ? -60.952 -16.147 -43.007 1.00 19.98 183 ILE B N 1
ATOM 3151 C CA . ILE B 1 183 ? -59.763 -16.267 -43.824 1.00 21.56 183 ILE B CA 1
ATOM 3152 C C . ILE B 1 183 ? -58.602 -16.796 -43.006 1.00 22.38 183 ILE B C 1
ATOM 3153 O O . ILE B 1 183 ? -57.801 -17.582 -43.501 1.00 24.57 183 ILE B O 1
ATOM 3158 N N . ALA B 1 184 ? -58.506 -16.392 -41.736 1.00 21.38 184 ALA B N 1
ATOM 3159 C CA . ALA B 1 184 ? -57.344 -16.751 -40.934 1.00 22.04 184 ALA B CA 1
ATOM 3160 C C . ALA B 1 184 ? -57.297 -18.238 -40.608 1.00 24.39 184 ALA B C 1
ATOM 3161 O O . ALA B 1 184 ? -56.232 -18.742 -40.244 1.00 26.00 184 ALA B O 1
ATOM 3163 N N . VAL B 1 185 ? -58.422 -18.945 -40.648 1.00 23.41 185 VAL B N 1
ATOM 3164 C CA . VAL B 1 185 ? -58.449 -20.372 -40.301 1.00 24.87 185 VAL B CA 1
ATOM 3165 C C . VAL B 1 185 ? -58.740 -21.296 -41.468 1.00 23.70 185 VAL B C 1
ATOM 3166 O O . VAL B 1 185 ? -58.601 -22.509 -41.307 1.00 30.70 185 VAL B O 1
ATOM 3170 N N A SER B 1 186 ? -59.189 -20.787 -42.616 0.78 22.12 186 SER B N 1
ATOM 3171 N N B SER B 1 186 ? -59.148 -20.785 -42.627 0.22 22.62 186 SER B N 1
ATOM 3172 C CA A SER B 1 186 ? -59.691 -21.673 -43.651 0.78 21.76 186 SER B CA 1
ATOM 3173 C CA B SER B 1 186 ? -59.703 -21.642 -43.669 0.22 22.05 186 SER B CA 1
ATOM 3174 C C A SER B 1 186 ? -58.574 -22.126 -44.576 0.78 19.01 186 SER B C 1
ATOM 3175 C C B SER B 1 186 ? -58.649 -22.073 -44.682 0.22 21.37 186 SER B C 1
ATOM 3176 O O A SER B 1 186 ? -57.564 -21.443 -44.742 0.78 21.92 186 SER B O 1
ATOM 3177 O O B SER B 1 186 ? -57.775 -21.291 -45.063 0.22 21.91 186 SER B O 1
ATOM 3182 N N . HIS B 1 187 ? -58.744 -23.323 -45.134 1.00 21.62 187 HIS B N 1
ATOM 3183 C CA . HIS B 1 187 ? -57.860 -23.771 -46.203 1.00 20.85 187 HIS B CA 1
ATOM 3184 C C . HIS B 1 187 ? -58.616 -24.820 -47.005 1.00 20.75 187 HIS B C 1
ATOM 3185 O O . HIS B 1 187 ? -59.569 -25.436 -46.514 1.00 23.10 187 HIS B O 1
ATOM 3192 N N . GLY B 1 188 ? -58.218 -25.006 -48.255 1.00 22.39 188 GLY B N 1
ATOM 3193 C CA . GLY B 1 188 ? -58.766 -26.095 -49.023 1.00 21.52 188 GLY B CA 1
ATOM 3194 C C . GLY B 1 188 ? -57.695 -26.681 -49.913 1.00 24.01 188 GLY B C 1
ATOM 3195 O O . GLY B 1 188 ? -56.489 -26.492 -49.699 1.00 26.31 188 GLY B O 1
ATOM 3196 N N . PRO B 1 189 ? -58.123 -27.397 -50.944 1.00 25.09 189 PRO B N 1
ATOM 3197 C CA . PRO B 1 189 ? -57.155 -28.082 -51.811 1.00 27.08 189 PRO B CA 1
ATOM 3198 C C . PRO B 1 189 ? -56.161 -27.172 -52.478 1.00 27.14 189 PRO B C 1
ATOM 3199 O O . PRO B 1 189 ? -55.044 -27.628 -52.791 1.00 28.87 189 PRO B O 1
ATOM 3203 N N . SER B 1 190 ? -56.506 -25.893 -52.693 1.00 25.18 190 SER B N 1
ATOM 3204 C CA . SER B 1 190 ? -55.540 -24.995 -53.323 1.00 25.23 190 SER B CA 1
ATOM 3205 C C . SER B 1 190 ? -54.533 -24.401 -52.354 1.00 26.31 190 SER B C 1
ATOM 3206 O O . SER B 1 190 ? -53.526 -23.817 -52.807 1.00 27.69 190 SER B O 1
ATOM 3209 N N . GLY B 1 191 ? -54.761 -24.535 -51.046 1.00 22.75 191 GLY B N 1
ATOM 3210 C CA . GLY B 1 191 ? -53.906 -23.967 -50.040 1.00 23.11 191 GLY B CA 1
ATOM 3211 C C . GLY B 1 191 ? -54.728 -23.115 -49.116 1.00 21.71 191 GLY B C 1
ATOM 3212 O O . GLY B 1 191 ? -55.973 -23.196 -49.071 1.00 23.23 191 GLY B O 1
ATOM 3213 N N . SER B 1 192 ? -54.036 -22.357 -48.286 1.00 22.67 192 SER B N 1
ATOM 3214 C CA . SER B 1 192 ? -54.722 -21.632 -47.238 1.00 22.65 192 SER B CA 1
ATOM 3215 C C . SER B 1 192 ? -55.490 -20.439 -47.842 1.00 20.60 192 SER B C 1
ATOM 3216 O O . SER B 1 192 ? -55.144 -19.874 -48.900 1.00 20.86 192 SER B O 1
ATOM 3219 N N . ASN B 1 193 ? -56.569 -20.068 -47.191 1.00 20.60 193 ASN B N 1
ATOM 3220 C CA . ASN B 1 193 ? -57.272 -18.855 -47.614 1.00 19.24 193 ASN B CA 1
ATOM 3221 C C . ASN B 1 193 ? -56.358 -17.630 -47.466 1.00 19.82 193 ASN B C 1
ATOM 3222 O O . ASN B 1 193 ? -56.454 -16.667 -48.259 1.00 19.82 193 ASN B O 1
ATOM 3227 N N . TYR B 1 194 ? -55.465 -17.660 -46.485 1.00 19.42 194 TYR B N 1
ATOM 3228 C CA . TYR B 1 194 ? -54.522 -16.564 -46.303 1.00 18.47 194 TYR B CA 1
ATOM 3229 C C . TYR B 1 194 ? -53.615 -16.405 -47.506 1.00 20.14 194 TYR B C 1
ATOM 3230 O O . TYR B 1 194 ? -53.392 -15.266 -47.938 1.00 20.08 194 TYR B O 1
ATOM 3239 N N . GLU B 1 195 ? -53.184 -17.524 -48.096 1.00 19.14 195 GLU B N 1
ATOM 3240 C CA . GLU B 1 195 ? -52.329 -17.476 -49.298 1.00 19.13 195 GLU B CA 1
ATOM 3241 C C . GLU B 1 195 ? -53.069 -16.801 -50.460 1.00 18.96 195 GLU B C 1
ATOM 3242 O O . GLU B 1 195 ? -52.457 -16.015 -51.195 1.00 20.24 195 GLU B O 1
ATOM 3248 N N . TYR B 1 196 ? -54.369 -17.072 -50.628 1.00 19.28 196 TYR B N 1
ATOM 3249 C CA . TYR B 1 196 ? -55.123 -16.417 -51.677 1.00 18.21 196 TYR B CA 1
ATOM 3250 C C . TYR B 1 196 ? -55.112 -14.900 -51.479 1.00 19.03 196 TYR B C 1
ATOM 3251 O O . TYR B 1 196 ? -54.876 -14.130 -52.430 1.00 20.95 196 TYR B O 1
ATOM 3260 N N . LEU B 1 197 ? -55.381 -14.439 -50.256 1.00 18.65 197 LEU B N 1
ATOM 3261 C CA . LEU B 1 197 ? -55.335 -13.017 -49.973 1.00 18.79 197 LEU B CA 1
ATOM 3262 C C . LEU B 1 197 ? -53.937 -12.457 -50.217 1.00 19.57 197 LEU B C 1
ATOM 3263 O O . LEU B 1 197 ? -53.775 -11.394 -50.823 1.00 20.00 197 LEU B O 1
ATOM 3268 N N . ALA B 1 198 ? -52.898 -13.139 -49.711 1.00 19.30 198 ALA B N 1
ATOM 3269 C CA . ALA B 1 198 ? -51.536 -12.644 -49.884 1.00 20.90 198 ALA B CA 1
ATOM 3270 C C . ALA B 1 198 ? -51.148 -12.573 -51.350 1.00 20.63 198 ALA B C 1
ATOM 3271 O O . ALA B 1 198 ? -50.384 -11.663 -51.759 1.00 22.12 198 ALA B O 1
ATOM 3273 N N . LYS B 1 199 ? -51.539 -13.570 -52.139 1.00 20.11 199 LYS B N 1
ATOM 3274 C CA . LYS B 1 199 ? -51.217 -13.525 -53.577 1.00 20.59 199 LYS B CA 1
ATOM 3275 C C . LYS B 1 199 ? -51.877 -12.348 -54.273 1.00 19.15 199 LYS B C 1
ATOM 3276 O O . LYS B 1 199 ? -51.250 -11.700 -55.133 1.00 20.40 199 LYS B O 1
ATOM 3282 N N . LEU B 1 200 ? -53.117 -12.034 -53.916 1.00 19.52 200 LEU B N 1
ATOM 3283 C CA . LEU B 1 200 ? -53.778 -10.864 -54.493 1.00 19.58 200 LEU B CA 1
ATOM 3284 C C . LEU B 1 200 ? -53.045 -9.587 -54.097 1.00 21.30 200 LEU B C 1
ATOM 3285 O O . LEU B 1 200 ? -52.734 -8.748 -54.947 1.00 23.34 200 LEU B O 1
ATOM 3290 N N . GLU B 1 201 ? -52.690 -9.447 -52.816 1.00 22.17 201 GLU B N 1
ATOM 3291 C CA . GLU B 1 201 ? -51.979 -8.244 -52.381 1.00 25.43 201 GLU B CA 1
ATOM 3292 C C . GLU B 1 201 ? -50.632 -8.118 -53.096 1.00 26.55 201 GLU B C 1
ATOM 3293 O O . GLU B 1 201 ? -50.224 -7.014 -53.471 1.00 29.45 201 GLU B O 1
ATOM 3299 N N . GLN B 1 202 ? -49.924 -9.240 -53.289 1.00 25.73 202 GLN B N 1
ATOM 3300 C CA . GLN B 1 202 ? -48.628 -9.186 -53.955 1.00 25.86 202 GLN B CA 1
ATOM 3301 C C . GLN B 1 202 ? -48.815 -8.718 -55.379 1.00 25.85 202 GLN B C 1
ATOM 3302 O O . GLN B 1 202 ? -48.039 -7.887 -55.887 1.00 28.84 202 GLN B O 1
ATOM 3308 N N . ALA B 1 203 ? -49.812 -9.276 -56.038 1.00 23.74 203 ALA B N 1
ATOM 3309 C CA . ALA B 1 203 ? -50.052 -8.949 -57.436 1.00 24.70 203 ALA B CA 1
ATOM 3310 C C . ALA B 1 203 ? -50.381 -7.474 -57.588 1.00 25.47 203 ALA B C 1
ATOM 3311 O O . ALA B 1 203 ? -49.866 -6.820 -58.515 1.00 27.47 203 ALA B O 1
ATOM 3313 N N . LEU B 1 204 ? -51.160 -6.911 -56.674 1.00 26.07 204 LEU B N 1
ATOM 3314 C CA . LEU B 1 204 ? -51.458 -5.479 -56.734 1.00 27.09 204 LEU B CA 1
ATOM 3315 C C . LEU B 1 204 ? -50.220 -4.637 -56.451 1.00 28.69 204 LEU B C 1
ATOM 3316 O O . LEU B 1 204 ? -50.002 -3.606 -57.102 1.00 34.88 204 LEU B O 1
ATOM 3321 N N . ALA B 1 205 ? -49.368 -5.071 -55.540 1.00 32.02 205 ALA B N 1
ATOM 3322 C CA . ALA B 1 205 ? -48.150 -4.321 -55.245 1.00 34.34 205 ALA B CA 1
ATOM 3323 C C . ALA B 1 205 ? -47.175 -4.328 -56.414 1.00 36.14 205 ALA B C 1
ATOM 3324 O O . ALA B 1 205 ? -46.342 -3.419 -56.540 1.00 38.75 205 ALA B O 1
ATOM 3326 N N . GLN B 1 206 ? -47.233 -5.352 -57.255 1.00 36.74 206 GLN B N 1
ATOM 3327 C CA . GLN B 1 206 ? -46.347 -5.421 -58.403 1.00 39.25 206 GLN B CA 1
ATOM 3328 C C . GLN B 1 206 ? -46.828 -4.549 -59.545 1.00 40.72 206 GLN B C 1
ATOM 3329 O O . GLN B 1 206 ? -46.115 -4.416 -60.551 1.00 43.62 206 GLN B O 1
ATOM 3335 N N . MET B 1 207 ? -47.981 -3.906 -59.386 1.00 39.91 207 MET B N 1
ATOM 3336 C CA . MET B 1 207 ? -48.665 -3.214 -60.481 1.00 45.05 207 MET B CA 1
ATOM 3337 C C . MET B 1 207 ? -49.030 -1.783 -60.097 1.00 46.80 207 MET B C 1
ATOM 3338 O O . MET B 1 207 ? -50.205 -1.396 -60.134 1.00 47.82 207 MET B O 1
ATOM 3343 N N . PRO B 1 208 ? -48.049 -0.966 -59.733 1.00 47.82 208 PRO B N 1
ATOM 3344 C CA . PRO B 1 208 ? -48.358 0.392 -59.256 1.00 48.63 208 PRO B CA 1
ATOM 3345 C C . PRO B 1 208 ? -49.057 1.231 -60.317 1.00 48.35 208 PRO B C 1
ATOM 3346 O O . PRO B 1 208 ? -48.617 1.296 -61.459 1.00 48.80 208 PRO B O 1
ATOM 3350 N N . ILE B 1 209 ? -50.152 1.873 -59.915 1.00 47.29 209 ILE B N 1
ATOM 3351 C CA . ILE B 1 209 ? -50.813 2.917 -60.687 1.00 49.63 209 ILE B CA 1
ATOM 3352 C C . ILE B 1 209 ? -50.837 4.163 -59.810 1.00 53.59 209 ILE B C 1
ATOM 3353 O O . ILE B 1 209 ? -51.433 4.152 -58.720 1.00 56.17 209 ILE B O 1
ATOM 3358 N N . MET B 1 210 ? -50.165 5.216 -60.262 1.00 58.65 210 MET B N 1
ATOM 3359 C CA . MET B 1 210 ? -50.046 6.423 -59.464 1.00 59.14 210 MET B CA 1
ATOM 3360 C C . MET B 1 210 ? -51.320 7.264 -59.533 1.00 63.06 210 MET B C 1
ATOM 3361 O O . MET B 1 210 ? -51.569 7.953 -60.521 1.00 64.87 210 MET B O 1
ATOM 3363 N N . ARG B 1 215 ? -50.346 7.278 -55.532 1.00 53.91 215 ARG B N 1
ATOM 3364 C CA . ARG B 1 215 ? -50.475 5.824 -55.654 1.00 56.86 215 ARG B CA 1
ATOM 3365 C C . ARG B 1 215 ? -51.786 5.266 -55.094 1.00 54.90 215 ARG B C 1
ATOM 3366 O O . ARG B 1 215 ? -52.086 5.416 -53.907 1.00 55.25 215 ARG B O 1
ATOM 3374 N N . ILE B 1 216 ? -52.547 4.603 -55.959 1.00 52.07 216 ILE B N 1
ATOM 3375 C CA . ILE B 1 216 ? -53.869 4.101 -55.601 1.00 51.67 216 ILE B CA 1
ATOM 3376 C C . ILE B 1 216 ? -53.691 2.806 -54.828 1.00 49.86 216 ILE B C 1
ATOM 3377 O O . ILE B 1 216 ? -52.960 1.913 -55.265 1.00 52.30 216 ILE B O 1
ATOM 3381 N N . THR B 1 217 ? -54.329 2.710 -53.663 1.00 47.58 217 THR B N 1
ATOM 3382 C CA . THR B 1 217 ? -54.319 1.488 -52.870 1.00 45.55 217 THR B CA 1
ATOM 3383 C C . THR B 1 217 ? -55.749 1.074 -52.555 1.00 40.92 217 THR B C 1
ATOM 3384 O O . THR B 1 217 ? -56.698 1.845 -52.705 1.00 46.12 217 THR B O 1
ATOM 3388 N N . ASP B 1 218 ? -55.900 -0.165 -52.136 1.00 34.25 218 ASP B N 1
ATOM 3389 C CA . ASP B 1 218 ? -57.204 -0.702 -51.794 1.00 30.02 218 ASP B CA 1
ATOM 3390 C C . ASP B 1 218 ? -57.293 -0.752 -50.262 1.00 27.35 218 ASP B C 1
ATOM 3391 O O . ASP B 1 218 ? -56.754 -1.658 -49.625 1.00 26.91 218 ASP B O 1
ATOM 3396 N N . HIS B 1 219 ? -57.961 0.242 -49.669 1.00 28.17 219 HIS B N 1
ATOM 3397 C CA . HIS B 1 219 ? -58.032 0.313 -48.207 1.00 28.87 219 HIS B CA 1
ATOM 3398 C C . HIS B 1 219 ? -58.787 -0.866 -47.607 1.00 26.31 219 HIS B C 1
ATOM 3399 O O . HIS B 1 219 ? -58.499 -1.270 -46.470 1.00 27.95 219 HIS B O 1
ATOM 3406 N N . TYR B 1 220 ? -59.782 -1.403 -48.324 1.00 25.51 220 TYR B N 1
ATOM 3407 C CA . TYR B 1 220 ? -60.494 -2.583 -47.822 1.00 24.47 220 TYR B CA 1
ATOM 3408 C C . TYR B 1 220 ? -59.545 -3.773 -47.718 1.00 22.06 220 TYR B C 1
ATOM 3409 O O . TYR B 1 220 ? -59.440 -4.404 -46.657 1.00 23.16 220 TYR B O 1
ATOM 3418 N N . LEU B 1 221 ? -58.738 -4.017 -48.766 1.00 23.75 221 LEU B N 1
ATOM 3419 C CA . LEU B 1 221 ? -57.820 -5.153 -48.712 1.00 24.40 221 LEU B CA 1
ATOM 3420 C C . LEU B 1 221 ? -56.744 -4.942 -47.653 1.00 23.00 221 LEU B C 1
ATOM 3421 O O . LEU B 1 221 ? -56.357 -5.892 -46.956 1.00 26.06 221 LEU B O 1
ATOM 3426 N N . THR B 1 222 ? -56.265 -3.702 -47.504 1.00 25.88 222 THR B N 1
ATOM 3427 C CA . THR B 1 222 ? -55.278 -3.436 -46.467 1.00 28.58 222 THR B CA 1
ATOM 3428 C C . THR B 1 222 ? -55.856 -3.732 -45.084 1.00 27.25 222 THR B C 1
ATOM 3429 O O . THR B 1 222 ? -55.199 -4.376 -44.254 1.00 28.51 222 THR B O 1
ATOM 3433 N N . ALA B 1 223 ? -57.094 -3.284 -44.818 1.00 26.31 223 ALA B N 1
ATOM 3434 C CA . ALA B 1 223 ? -57.717 -3.557 -43.531 1.00 25.86 223 ALA B CA 1
ATOM 3435 C C . ALA B 1 223 ? -57.974 -5.054 -43.363 1.00 25.15 223 ALA B C 1
ATOM 3436 O O . ALA B 1 223 ? -57.769 -5.609 -42.284 1.00 26.08 223 ALA B O 1
ATOM 3438 N N . LEU B 1 224 ? -58.392 -5.729 -44.426 1.00 22.37 224 LEU B N 1
ATOM 3439 C CA . LEU B 1 224 ? -58.645 -7.161 -44.343 1.00 21.76 224 LEU B CA 1
ATOM 3440 C C . LEU B 1 224 ? -57.361 -7.924 -43.993 1.00 23.20 224 LEU B C 1
ATOM 3441 O O . LEU B 1 224 ? -57.341 -8.782 -43.103 1.00 23.25 224 LEU B O 1
ATOM 3446 N N . LEU B 1 225 ? -56.269 -7.618 -44.687 1.00 23.80 225 LEU B N 1
ATOM 3447 C CA . LEU B 1 225 ? -55.002 -8.298 -44.439 1.00 25.80 225 LEU B CA 1
ATOM 3448 C C . LEU B 1 225 ? -54.479 -7.994 -43.041 1.00 26.26 225 LEU B C 1
ATOM 3449 O O . LEU B 1 225 ? -53.992 -8.901 -42.358 1.00 28.18 225 LEU B O 1
ATOM 3454 N N . GLU B 1 226 ? -54.555 -6.721 -42.614 1.00 27.14 226 GLU B N 1
ATOM 3455 C CA . GLU B 1 226 ? -54.140 -6.356 -41.263 1.00 29.10 226 GLU B CA 1
ATOM 3456 C C . GLU B 1 226 ? -54.913 -7.156 -40.230 1.00 27.91 226 GLU B C 1
ATOM 3457 O O . GLU B 1 226 ? -54.339 -7.616 -39.241 1.00 29.72 226 GLU B O 1
ATOM 3460 N N . THR B 1 227 ? -56.218 -7.300 -40.428 1.00 25.96 227 THR B N 1
ATOM 3461 C CA . THR B 1 227 ? -57.040 -8.007 -39.455 1.00 24.68 227 THR B CA 1
ATOM 3462 C C . THR B 1 227 ? -56.764 -9.509 -39.467 1.00 24.40 227 THR B C 1
ATOM 3463 O O . THR B 1 227 ? -56.668 -10.135 -38.392 1.00 26.13 227 THR B O 1
ATOM 3467 N N . VAL B 1 228 ? -56.598 -10.094 -40.664 1.00 24.27 228 VAL B N 1
ATOM 3468 C CA . VAL B 1 228 ? -56.185 -11.493 -40.777 1.00 23.85 228 VAL B CA 1
ATOM 3469 C C . VAL B 1 228 ? -54.874 -11.715 -40.040 1.00 25.17 228 VAL B C 1
ATOM 3470 O O . VAL B 1 228 ? -54.723 -12.671 -39.266 1.00 26.40 228 VAL B O 1
ATOM 3474 N N . ASN B 1 229 ? -53.918 -10.809 -40.221 1.00 27.07 229 ASN B N 1
ATOM 3475 C CA . ASN B 1 229 ? -52.642 -10.964 -39.540 1.00 28.90 229 ASN B CA 1
ATOM 3476 C C . ASN B 1 229 ? -52.799 -10.899 -38.020 1.00 29.41 229 ASN B C 1
ATOM 3477 O O . ASN B 1 229 ? -52.107 -11.622 -37.291 1.00 31.56 229 ASN B O 1
ATOM 3482 N N . LYS B 1 230 ? -53.702 -10.040 -37.524 1.00 29.69 230 LYS B N 1
ATOM 3483 C CA . LYS B 1 230 ? -53.933 -9.987 -36.077 1.00 32.35 230 LYS B CA 1
ATOM 3484 C C . LYS B 1 230 ? -54.474 -11.312 -35.560 1.00 31.65 230 LYS B C 1
ATOM 3485 O O . LYS B 1 230 ? -54.069 -11.770 -34.483 1.00 32.81 230 LYS B O 1
ATOM 3491 N N . TYR B 1 231 ? -55.387 -11.945 -36.315 1.00 29.13 231 TYR B N 1
ATOM 3492 C CA . TYR B 1 231 ? -55.913 -13.247 -35.909 1.00 29.29 231 TYR B CA 1
ATOM 3493 C C . TYR B 1 231 ? -54.843 -14.322 -35.982 1.00 29.48 231 TYR B C 1
ATOM 3494 O O . TYR B 1 231 ? -54.781 -15.201 -35.120 1.00 31.54 231 TYR B O 1
ATOM 3503 N N . ARG B 1 232 ? -53.951 -14.244 -36.962 1.00 28.52 232 ARG B N 1
ATOM 3504 C CA B ARG B 1 232 ? -52.906 -15.253 -37.085 0.25 28.81 232 ARG B CA 1
ATOM 3505 C CA C ARG B 1 232 ? -52.912 -15.259 -37.074 0.75 29.60 232 ARG B CA 1
ATOM 3506 C C . ARG B 1 232 ? -51.800 -15.080 -36.052 1.00 32.56 232 ARG B C 1
ATOM 3507 O O . ARG B 1 232 ? -51.123 -16.053 -35.728 1.00 39.62 232 ARG B O 1
ATOM 3522 N N . HIS B 1 233 ? -51.591 -13.864 -35.548 1.00 34.50 233 HIS B N 1
ATOM 3523 C CA . HIS B 1 233 ? -50.464 -13.573 -34.652 1.00 38.79 233 HIS B CA 1
ATOM 3524 C C . HIS B 1 233 ? -50.618 -14.211 -33.280 1.00 45.29 233 HIS B C 1
ATOM 3525 O O . HIS B 1 233 ? -51.720 -14.573 -32.879 1.00 48.91 233 HIS B O 1
#